Protein AF-0000000067812105 (afdb_homodimer)

Secondary structure (DSSP, 8-state):
----TT-EEEEET-SSHHHHHHHHHHHHTT-SEEEEEES-HHHHHHHHHHHHHHH-S-EEEEE--TT-HHHHHHHHHHHHHHHS---EEEE--------TTTHHHHHIIIIIIHHHHHHHHHHHH-GGGT---EEEEEE--GGGSS--TT-HHHHHHHHHHHHHHHHHT-TTHHHHH-EEEEEEEE-SBSSGGGS-GGG--SSGGGHHHHHHHHHHH---B-HHHHHHHHHHHHHHPPTT-EEEE-TTPPPEE-HHHHHHHHHHHHHHHH-/----TT-EEEEET-SSHHHHHHHHHHHHTT-SEEEEEES-HHHHHHHHHHHHHHH-S-EEEEE--TT-HHHHHHHHHHHHHHHS---EEEE--------TTTHHHHHIIIIIIHHHHHHHHHHHH-GGGT---EEEEEE--GGGSS--TT-HHHHHHHHHHHHHHHHHT-TTHHHHH-EEEEEEEE-SBSSGGGSSGGG-SSSGGGHHHHHHHHHHH---B-HHHHHHHHHHHHHHPPTT-EEEE-TTPPPEE-HHHHHHHHHHHHHHHH-

Organism: Spodoptera frugiperda (NCBI:txid7108)

Radius of gyration: 23.16 Å; Cα contacts (8 Å, |Δi|>4): 1221; chains: 2; bounding box: 52×70×52 Å

Structure (mmCIF, N/CA/C/O backbone):
data_AF-0000000067812105-model_v1
#
loop_
_entity.id
_entity.type
_entity.pdbx_description
1 polymer 'Alcohol dehydrogenase-like'
#
loop_
_atom_site.group_PDB
_atom_site.id
_atom_site.type_symbol
_atom_site.label_atom_id
_atom_site.label_alt_id
_atom_site.label_comp_id
_atom_site.label_asym_id
_atom_site.label_entity_id
_atom_site.label_seq_id
_atom_site.pdbx_PDB_ins_code
_atom_site.Cartn_x
_atom_site.Cartn_y
_atom_site.Cartn_z
_atom_site.occupancy
_atom_site.B_iso_or_equiv
_atom_site.auth_seq_id
_atom_site.auth_comp_id
_atom_site.auth_asym_id
_atom_site.auth_atom_id
_atom_site.pdbx_PDB_model_num
ATOM 1 N N . MET A 1 1 ? 5.582 -20.5 -25.578 1 71.25 1 MET A N 1
ATOM 2 C CA . MET A 1 1 ? 4.582 -20.266 -24.531 1 71.25 1 MET A CA 1
ATOM 3 C C . MET A 1 1 ? 4.902 -21.047 -23.266 1 71.25 1 MET A C 1
ATOM 5 O O . MET A 1 1 ? 5.508 -22.125 -23.344 1 71.25 1 MET A O 1
ATOM 9 N N . TRP A 1 2 ? 4.785 -20.406 -22.141 1 85.75 2 TRP A N 1
ATOM 10 C CA . TRP A 1 2 ? 5.035 -21.094 -20.875 1 85.75 2 TRP A CA 1
ATOM 11 C C . TRP A 1 2 ? 4.016 -22.203 -20.656 1 85.75 2 TRP A C 1
ATOM 13 O O . TRP A 1 2 ? 2.914 -22.156 -21.203 1 85.75 2 TRP A O 1
ATOM 23 N N . ASP A 1 3 ? 4.457 -23.234 -19.984 1 93 3 ASP A N 1
ATOM 24 C CA . ASP A 1 3 ? 3.621 -24.406 -19.781 1 93 3 ASP A CA 1
ATOM 25 C C . ASP A 1 3 ? 3.529 -24.766 -18.297 1 93 3 ASP A C 1
ATOM 27 O O . ASP A 1 3 ? 4.527 -24.703 -17.578 1 93 3 ASP A O 1
ATOM 31 N N . VAL A 1 4 ? 2.369 -25.156 -17.906 1 97.25 4 VAL A N 1
ATOM 32 C CA . VAL A 1 4 ? 2.094 -25.531 -16.531 1 97.25 4 VAL A CA 1
ATOM 33 C C . VAL A 1 4 ? 2.688 -26.906 -16.234 1 97.25 4 VAL A C 1
ATOM 35 O O . VAL A 1 4 ? 3.008 -27.219 -15.094 1 97.25 4 VAL A O 1
ATOM 38 N N . LYS A 1 5 ? 2.844 -27.625 -17.266 1 97.44 5 LYS A N 1
ATOM 39 C CA . LYS A 1 5 ? 3.234 -29.031 -17.141 1 97.44 5 LYS A CA 1
ATOM 40 C C . LYS A 1 5 ? 4.574 -29.172 -16.422 1 97.44 5 LYS A C 1
ATOM 42 O O . LYS A 1 5 ? 5.52 -28.438 -16.719 1 97.44 5 LYS A O 1
ATOM 47 N N . ASP A 1 6 ? 4.629 -30.047 -15.406 1 97.81 6 ASP A N 1
ATOM 48 C CA . ASP A 1 6 ? 5.82 -30.484 -14.672 1 97.81 6 ASP A CA 1
ATOM 49 C C . ASP A 1 6 ? 6.363 -29.359 -13.797 1 97.81 6 ASP A C 1
ATOM 51 O O . ASP A 1 6 ? 7.543 -29.359 -13.438 1 97.81 6 ASP A O 1
ATOM 55 N N . LYS A 1 7 ? 5.566 -28.344 -13.516 1 98.44 7 LYS A N 1
ATOM 56 C CA . LYS A 1 7 ? 5.992 -27.234 -12.664 1 98.44 7 LYS A CA 1
ATOM 57 C C . LYS A 1 7 ? 5.5 -27.422 -11.234 1 98.44 7 LYS A C 1
ATOM 59 O O . LYS A 1 7 ? 4.457 -28.047 -11.008 1 98.44 7 LYS A O 1
ATOM 64 N N . THR A 1 8 ? 6.277 -26.953 -10.312 1 98.81 8 THR A N 1
ATOM 65 C CA . THR A 1 8 ? 5.938 -26.984 -8.898 1 98.81 8 THR A CA 1
ATOM 66 C C . THR A 1 8 ? 5.426 -25.625 -8.43 1 98.81 8 THR A C 1
ATOM 68 O O . THR A 1 8 ? 6.086 -24.609 -8.641 1 98.81 8 THR A O 1
ATOM 71 N N . PHE A 1 9 ? 4.25 -25.625 -7.75 1 98.88 9 PHE A N 1
ATOM 72 C CA . PHE A 1 9 ? 3.551 -24.406 -7.379 1 98.88 9 PHE A CA 1
ATOM 73 C C . PHE A 1 9 ? 3.512 -24.25 -5.863 1 98.88 9 PHE A C 1
ATOM 75 O O . PHE A 1 9 ? 3.369 -25.234 -5.133 1 98.88 9 PHE A O 1
ATOM 82 N N . VAL A 1 10 ? 3.629 -23 -5.43 1 98.94 10 VAL A N 1
ATOM 83 C CA . VAL A 1 10 ? 3.217 -22.562 -4.098 1 98.94 10 VAL A CA 1
ATOM 84 C C . VAL A 1 10 ? 2.055 -21.578 -4.211 1 98.94 10 VAL A C 1
ATOM 86 O O . VAL A 1 10 ? 2.146 -20.594 -4.938 1 98.94 10 VAL A O 1
ATOM 89 N N . ILE A 1 11 ? 0.97 -21.859 -3.564 1 98.94 11 ILE A N 1
ATOM 90 C CA . ILE A 1 11 ? -0.219 -21 -3.607 1 98.94 11 ILE A CA 1
ATOM 91 C C . ILE A 1 11 ? -0.616 -20.609 -2.189 1 98.94 11 ILE A C 1
ATOM 93 O O . ILE A 1 11 ? -0.986 -21.453 -1.376 1 98.94 11 ILE A O 1
ATOM 97 N N . THR A 1 12 ? -0.514 -19.359 -1.89 1 98.88 12 THR A N 1
ATOM 98 C CA . THR A 1 12 ? -1.004 -18.875 -0.604 1 98.88 12 THR A CA 1
ATOM 99 C C . THR A 1 12 ? -2.518 -18.688 -0.639 1 98.88 12 THR A C 1
ATOM 101 O O . THR A 1 12 ? -3.088 -18.391 -1.693 1 98.88 12 THR A O 1
ATOM 104 N N . GLY A 1 13 ? -3.111 -18.797 0.548 1 98.38 13 GLY A N 1
ATOM 105 C CA . GLY A 1 13 ? -4.566 -18.812 0.547 1 98.38 13 GLY A CA 1
ATOM 106 C C . GLY A 1 13 ? -5.148 -19.984 -0.235 1 98.38 13 GLY A C 1
ATOM 107 O O . GLY A 1 13 ? -6.121 -19.812 -0.974 1 98.38 13 GLY A O 1
ATOM 108 N N . GLY A 1 14 ? -4.531 -21.062 -0.126 1 98.31 14 GLY A N 1
ATOM 109 C CA . GLY A 1 14 ? -4.832 -22.156 -1.035 1 98.31 14 GLY A CA 1
ATOM 110 C C . GLY A 1 14 ? -5.891 -23.109 -0.502 1 98.31 14 GLY A C 1
ATOM 111 O O . GLY A 1 14 ? -6.301 -24.031 -1.194 1 98.31 14 GLY A O 1
ATOM 112 N N . ALA A 1 15 ? -6.414 -22.859 0.74 1 97.19 15 ALA A N 1
ATOM 113 C CA . ALA A 1 15 ? -7.301 -23.828 1.382 1 97.19 15 ALA A CA 1
ATOM 114 C C . ALA A 1 15 ? -8.688 -23.812 0.743 1 97.19 15 ALA A C 1
ATOM 116 O O . ALA A 1 15 ? -9.414 -24.797 0.784 1 97.19 15 ALA A O 1
ATOM 117 N N . SER A 1 16 ? -9.094 -22.656 0.206 1 94 16 SER A N 1
ATOM 118 C CA . SER A 1 16 ? -10.445 -22.516 -0.315 1 94 16 SER A CA 1
ATOM 119 C C . SER A 1 16 ? -10.508 -21.469 -1.425 1 94 16 SER A C 1
ATOM 121 O O . SER A 1 16 ? -9.469 -20.953 -1.843 1 94 16 SER A O 1
ATOM 123 N N . GLY A 1 17 ? -11.688 -21.359 -1.96 1 95.19 17 GLY A N 1
ATOM 124 C CA . GLY A 1 17 ? -11.93 -20.281 -2.904 1 95.19 17 GLY A CA 1
ATOM 125 C C . GLY A 1 17 ? -11.07 -20.375 -4.148 1 95.19 17 GLY A C 1
ATOM 126 O O . GLY A 1 17 ? -10.984 -21.422 -4.777 1 95.19 17 GLY A O 1
ATOM 127 N N . LEU A 1 18 ? -10.523 -19.25 -4.531 1 97.5 18 LEU A N 1
ATOM 128 C CA . LEU A 1 18 ? -9.734 -19.172 -5.754 1 97.5 18 LEU A CA 1
ATOM 129 C C . LEU A 1 18 ? -8.445 -19.969 -5.633 1 97.5 18 LEU A C 1
ATOM 131 O O . LEU A 1 18 ? -8.031 -20.625 -6.586 1 97.5 18 LEU A O 1
ATOM 135 N N . GLY A 1 19 ? -7.848 -19.938 -4.418 1 98.31 19 GLY A N 1
ATOM 136 C CA . GLY A 1 19 ? -6.613 -20.688 -4.23 1 98.31 19 GLY A CA 1
ATOM 137 C C . GLY A 1 19 ? -6.766 -22.172 -4.488 1 98.31 19 GLY A C 1
ATOM 138 O O . GLY A 1 19 ? -5.949 -22.766 -5.188 1 98.31 19 GLY A O 1
ATOM 139 N N . ALA A 1 20 ? -7.797 -22.703 -3.938 1 98.31 20 ALA A N 1
ATOM 140 C CA . ALA A 1 20 ? -8.086 -24.125 -4.176 1 98.31 20 ALA A CA 1
ATOM 141 C C . ALA A 1 20 ? -8.391 -24.375 -5.648 1 98.31 20 ALA A C 1
ATOM 143 O O . ALA A 1 20 ? -7.973 -25.391 -6.211 1 98.31 20 ALA A O 1
ATOM 144 N N . GLY A 1 21 ? -9.125 -23.453 -6.25 1 98.44 21 GLY A N 1
ATOM 145 C CA . GLY A 1 21 ? -9.438 -23.547 -7.668 1 98.44 21 GLY A CA 1
ATOM 146 C C . GLY A 1 21 ? -8.211 -23.484 -8.555 1 98.44 21 GLY A C 1
ATOM 147 O O . GLY A 1 21 ? -8.102 -24.234 -9.531 1 98.44 21 GLY A O 1
ATOM 148 N N . TYR A 1 22 ? -7.266 -22.562 -8.234 1 98.69 22 TYR A N 1
ATOM 149 C CA . TYR A 1 22 ? -6.012 -22.469 -8.969 1 98.69 22 TYR A CA 1
ATOM 150 C C . TYR A 1 22 ? -5.227 -23.781 -8.883 1 98.69 22 TYR A C 1
ATOM 152 O O . TYR A 1 22 ? -4.691 -24.25 -9.883 1 98.69 22 TYR A O 1
ATOM 160 N N . ALA A 1 23 ? -5.172 -24.328 -7.68 1 98.81 23 ALA A N 1
ATOM 161 C CA . ALA A 1 23 ? -4.449 -25.578 -7.477 1 98.81 23 ALA A CA 1
ATOM 162 C C . ALA A 1 23 ? -5.016 -26.688 -8.359 1 98.81 23 ALA A C 1
ATOM 164 O O . ALA A 1 23 ? -4.273 -27.359 -9.07 1 98.81 23 ALA A O 1
ATOM 165 N N . LYS A 1 24 ? -6.32 -26.844 -8.328 1 98.81 24 LYS A N 1
ATOM 166 C CA . LYS A 1 24 ? -6.98 -27.875 -9.125 1 98.81 24 LYS A CA 1
ATOM 167 C C . LYS A 1 24 ? -6.703 -27.688 -10.617 1 98.81 24 LYS A C 1
ATOM 169 O O . LYS A 1 24 ? -6.363 -28.625 -11.32 1 98.81 24 LYS A O 1
ATOM 174 N N . ALA A 1 25 ? -6.883 -26.484 -11.078 1 98.69 25 ALA A N 1
ATOM 175 C CA . ALA A 1 25 ? -6.688 -26.188 -12.492 1 98.69 25 ALA A CA 1
ATOM 176 C C . ALA A 1 25 ? -5.25 -26.469 -12.914 1 98.69 25 ALA A C 1
ATOM 178 O O . ALA A 1 25 ? -5.012 -27 -14.008 1 98.69 25 ALA A O 1
ATOM 179 N N . CYS A 1 26 ? -4.27 -26.094 -12.07 1 98.62 26 CYS A N 1
ATOM 180 C CA . CYS A 1 26 ? -2.869 -26.344 -12.398 1 98.62 26 CYS A CA 1
ATOM 181 C C . CYS A 1 26 ? -2.59 -27.828 -12.484 1 98.62 26 CYS A C 1
ATOM 183 O O . CYS A 1 26 ? -1.864 -28.281 -13.375 1 98.62 26 CYS A O 1
ATOM 185 N N . LEU A 1 27 ? -3.148 -28.594 -11.586 1 98.69 27 LEU A N 1
ATOM 186 C CA . LEU A 1 27 ? -2.988 -30.031 -11.609 1 98.69 27 LEU A CA 1
ATOM 187 C C . LEU A 1 27 ? -3.621 -30.625 -12.867 1 98.69 27 LEU A C 1
ATOM 189 O O . LEU A 1 27 ? -3.045 -31.516 -13.5 1 98.69 27 LEU A O 1
ATOM 193 N N . GLU A 1 28 ? -4.781 -30.094 -13.227 1 98.44 28 GLU A N 1
ATOM 194 C CA . GLU A 1 28 ? -5.453 -30.531 -14.445 1 98.44 28 GLU A CA 1
ATOM 195 C C . GLU A 1 28 ? -4.602 -30.266 -15.68 1 98.44 28 GLU A C 1
ATOM 197 O O . GLU A 1 28 ? -4.684 -31 -16.672 1 98.44 28 GLU A O 1
ATOM 202 N N . HIS A 1 29 ? -3.768 -29.312 -15.594 1 98 29 HIS A N 1
ATOM 203 C CA . HIS A 1 29 ? -2.916 -28.938 -16.719 1 98 29 HIS A CA 1
ATOM 204 C C . HIS A 1 29 ? -1.522 -29.531 -16.578 1 98 29 HIS A C 1
ATOM 206 O O . HIS A 1 29 ? -0.596 -29.141 -17.281 1 98 29 HIS A O 1
ATOM 212 N N . GLY A 1 30 ? -1.298 -30.391 -15.57 1 98.06 30 GLY A N 1
ATOM 213 C CA . GLY A 1 30 ? -0.099 -31.203 -15.539 1 98.06 30 GLY A CA 1
ATOM 214 C C . GLY A 1 30 ? 0.936 -30.719 -14.547 1 98.06 30 GLY A C 1
ATOM 215 O O . GLY A 1 30 ? 2.109 -31.094 -14.625 1 98.06 30 GLY A O 1
ATOM 216 N N . ALA A 1 31 ? 0.581 -29.891 -13.602 1 98.62 31 ALA A N 1
ATOM 217 C CA . ALA A 1 31 ? 1.52 -29.469 -12.562 1 98.62 31 ALA A CA 1
ATOM 218 C C . ALA A 1 31 ? 2.131 -30.672 -11.852 1 98.62 31 ALA A C 1
ATOM 220 O O . ALA A 1 31 ? 1.449 -31.672 -11.609 1 98.62 31 ALA A O 1
ATOM 221 N N . LYS A 1 32 ? 3.404 -30.562 -11.523 1 98.5 32 LYS A N 1
ATOM 222 C CA . LYS A 1 32 ? 4.125 -31.641 -10.859 1 98.5 32 LYS A CA 1
ATOM 223 C C . LYS A 1 32 ? 3.742 -31.719 -9.383 1 98.5 32 LYS A C 1
ATOM 225 O O . LYS A 1 32 ? 3.457 -32.812 -8.867 1 98.5 32 LYS A O 1
ATOM 230 N N . ASN A 1 33 ? 3.865 -30.609 -8.703 1 98.75 33 ASN A N 1
ATOM 231 C CA . ASN A 1 33 ? 3.531 -30.5 -7.289 1 98.75 33 ASN A CA 1
ATOM 232 C C . ASN A 1 33 ? 2.867 -29.156 -6.973 1 98.75 33 ASN A C 1
ATOM 234 O O . ASN A 1 33 ? 3.096 -28.172 -7.668 1 98.75 33 ASN A O 1
ATOM 238 N N . VAL A 1 34 ? 2.004 -29.172 -5.961 1 98.88 34 VAL A N 1
ATOM 239 C CA . VAL A 1 34 ? 1.377 -27.938 -5.484 1 98.88 34 VAL A CA 1
ATOM 240 C C . VAL A 1 34 ? 1.425 -27.891 -3.959 1 98.88 34 VAL A C 1
ATOM 242 O O . VAL A 1 34 ? 0.983 -28.828 -3.291 1 98.88 34 VAL A O 1
ATOM 245 N N . ALA A 1 35 ? 1.986 -26.859 -3.398 1 98.94 35 ALA A N 1
ATOM 246 C CA . ALA A 1 35 ? 1.896 -26.594 -1.966 1 98.94 35 ALA A CA 1
ATOM 247 C C . ALA A 1 35 ? 0.83 -25.547 -1.671 1 98.94 35 ALA A C 1
ATOM 249 O O . ALA A 1 35 ? 0.894 -24.422 -2.184 1 98.94 35 ALA A O 1
ATOM 250 N N . LEU A 1 36 ? -0.136 -25.938 -0.866 1 98.88 36 LEU A N 1
ATOM 251 C CA . LEU A 1 36 ? -1.162 -25.016 -0.389 1 98.88 36 LEU A CA 1
ATOM 252 C C . LEU A 1 36 ? -0.777 -24.422 0.963 1 98.88 36 LEU A C 1
ATOM 254 O O . LEU A 1 36 ? -0.554 -25.172 1.926 1 98.88 36 LEU A O 1
ATOM 258 N N . LEU A 1 37 ? -0.676 -23.141 1.05 1 98.94 37 LEU A N 1
ATOM 259 C CA . LEU A 1 37 ? -0.421 -22.438 2.309 1 98.94 37 LEU A CA 1
ATOM 260 C C . LEU A 1 37 ? -1.649 -21.656 2.752 1 98.94 37 LEU A C 1
ATOM 262 O O . LEU A 1 37 ? -2.246 -20.922 1.955 1 98.94 37 LEU A O 1
ATOM 266 N N . ASP A 1 38 ? -2.008 -21.828 3.973 1 98.69 38 ASP A N 1
ATOM 267 C CA . ASP A 1 38 ? -3.18 -21.156 4.52 1 98.69 38 ASP A CA 1
ATOM 268 C C . ASP A 1 38 ? -3.203 -21.25 6.043 1 98.69 38 ASP A C 1
ATOM 270 O O . ASP A 1 38 ? -2.494 -22.062 6.637 1 98.69 38 ASP A O 1
ATOM 274 N N . ILE A 1 39 ? -4.004 -20.422 6.641 1 98.19 39 ILE A N 1
ATOM 275 C CA . ILE A 1 39 ? -4.152 -20.469 8.094 1 98.19 39 ILE A CA 1
ATOM 276 C C . ILE A 1 39 ? -5.176 -21.531 8.469 1 98.19 39 ILE A C 1
ATOM 278 O O . ILE A 1 39 ? -5.152 -22.062 9.586 1 98.19 39 ILE A O 1
ATOM 282 N N . ALA A 1 40 ? -6.094 -21.828 7.559 1 97.88 40 ALA A N 1
ATOM 283 C CA . ALA A 1 40 ? -7.184 -22.766 7.816 1 97.88 40 ALA A CA 1
ATOM 284 C C . ALA A 1 40 ? -6.699 -24.203 7.699 1 97.88 40 ALA A C 1
ATOM 286 O O . ALA A 1 40 ? -6.934 -24.859 6.68 1 97.88 40 ALA A O 1
ATOM 287 N N . GLU A 1 41 ? -6.258 -24.734 8.773 1 98.38 41 GLU A N 1
ATOM 288 C CA . GLU A 1 41 ? -5.555 -26.016 8.766 1 98.38 41 GLU A CA 1
ATOM 289 C C . GLU A 1 41 ? -6.488 -27.156 8.375 1 98.38 41 GLU A C 1
ATOM 291 O O . GLU A 1 41 ? -6.172 -27.953 7.492 1 98.38 41 GLU A O 1
ATOM 296 N N . LYS A 1 42 ? -7.637 -27.219 9.016 1 98.56 42 LYS A N 1
ATOM 297 C CA . LYS A 1 42 ? -8.562 -28.312 8.75 1 98.56 42 LYS A CA 1
ATOM 298 C C . LYS A 1 42 ? -9.031 -28.297 7.293 1 98.56 42 LYS A C 1
ATOM 300 O O . LYS A 1 42 ? -9.008 -29.328 6.613 1 98.56 42 LYS A O 1
ATOM 305 N N . LEU A 1 43 ? -9.398 -27.141 6.863 1 98.44 43 LEU A N 1
ATOM 306 C CA . LEU A 1 43 ? -9.891 -26.984 5.5 1 98.44 43 LEU A CA 1
ATOM 307 C C . LEU A 1 43 ? -8.781 -27.25 4.488 1 98.44 43 LEU A C 1
ATOM 309 O O . LEU A 1 43 ? -9.008 -27.891 3.455 1 98.44 43 LEU A O 1
ATOM 313 N N . GLY A 1 44 ? -7.605 -26.75 4.77 1 98.69 44 GLY A N 1
ATOM 314 C CA . GLY A 1 44 ? -6.469 -26.938 3.887 1 98.69 44 GLY A CA 1
ATOM 315 C C . GLY A 1 44 ? -6.082 -28.406 3.727 1 98.69 44 GLY A C 1
ATOM 316 O O . GLY A 1 44 ? -5.82 -28.859 2.613 1 98.69 44 GLY A O 1
ATOM 317 N N . ASN A 1 45 ? -6.047 -29.094 4.82 1 98.75 45 ASN A N 1
ATOM 318 C CA . ASN A 1 45 ? -5.758 -30.516 4.766 1 98.75 45 ASN A CA 1
ATOM 319 C C . ASN A 1 45 ? -6.816 -31.266 3.969 1 98.75 45 ASN A C 1
ATOM 321 O O . ASN A 1 45 ? -6.492 -32.156 3.184 1 98.75 45 ASN A O 1
ATOM 325 N N . ALA A 1 46 ? -8.078 -30.906 4.18 1 98.75 46 ALA A N 1
ATOM 326 C CA . ALA A 1 46 ? -9.164 -31.547 3.438 1 98.75 46 ALA A CA 1
ATOM 327 C C . ALA A 1 46 ? -9.031 -31.281 1.939 1 98.75 46 ALA A C 1
ATOM 329 O O . ALA A 1 46 ? -9.25 -32.188 1.126 1 98.75 46 ALA A O 1
ATOM 330 N N . THR A 1 47 ? -8.688 -30.047 1.581 1 98.75 47 THR A N 1
ATOM 331 C CA . THR A 1 47 ? -8.492 -29.688 0.181 1 98.75 47 THR A CA 1
ATOM 332 C C . THR A 1 47 ? -7.336 -30.469 -0.427 1 98.75 47 THR A C 1
ATOM 334 O O . THR A 1 47 ? -7.457 -31.031 -1.523 1 98.75 47 THR A O 1
ATOM 337 N N . ALA A 1 48 ? -6.242 -30.547 0.294 1 98.75 48 ALA A N 1
ATOM 338 C CA . ALA A 1 48 ? -5.082 -31.297 -0.19 1 98.75 48 ALA A CA 1
ATOM 339 C C . ALA A 1 48 ? -5.422 -32.75 -0.388 1 98.75 48 ALA A C 1
ATOM 341 O O . ALA A 1 48 ? -5.047 -33.375 -1.399 1 98.75 48 ALA A O 1
ATOM 342 N N . GLU A 1 49 ? -6.121 -33.281 0.55 1 98.62 49 GLU A N 1
ATOM 343 C CA . GLU A 1 49 ? -6.508 -34.688 0.469 1 98.62 49 GLU A CA 1
ATOM 344 C C . GLU A 1 49 ? -7.406 -34.969 -0.737 1 98.62 49 GLU A C 1
ATOM 346 O O . GLU A 1 49 ? -7.215 -35.938 -1.465 1 98.62 49 GLU A O 1
ATOM 351 N N . GLN A 1 50 ? -8.383 -34.125 -0.903 1 98.56 50 GLN A N 1
ATOM 352 C CA . GLN A 1 50 ? -9.297 -34.25 -2.031 1 98.56 50 GLN A CA 1
ATOM 353 C C . GLN A 1 50 ? -8.547 -34.219 -3.359 1 98.56 50 GLN A C 1
ATOM 355 O O . GLN A 1 50 ? -8.789 -35.031 -4.246 1 98.56 50 GLN A O 1
ATOM 360 N N . LEU A 1 51 ? -7.652 -33.25 -3.506 1 98.75 51 LEU A N 1
ATOM 361 C CA . LEU A 1 51 ? -6.867 -33.125 -4.727 1 98.75 51 LEU A CA 1
ATOM 362 C C . LEU A 1 51 ? -5.949 -34.344 -4.922 1 98.75 51 LEU A C 1
ATOM 364 O O . LEU A 1 51 ? -5.793 -34.812 -6.039 1 98.75 51 LEU A O 1
ATOM 368 N N . ASN A 1 52 ? -5.363 -34.812 -3.828 1 98.62 52 ASN A N 1
ATOM 369 C CA . ASN A 1 52 ? -4.473 -35.969 -3.908 1 98.62 52 ASN A CA 1
ATOM 370 C C . ASN A 1 52 ? -5.227 -37.219 -4.309 1 98.62 52 ASN A C 1
ATOM 372 O O . ASN A 1 52 ? -4.68 -38.094 -4.996 1 98.62 52 ASN A O 1
ATOM 376 N N . ASN A 1 53 ? -6.441 -37.312 -3.883 1 98.44 53 ASN A N 1
ATOM 377 C CA . ASN A 1 53 ? -7.266 -38.469 -4.285 1 98.44 53 ASN A CA 1
ATOM 378 C C . ASN A 1 53 ? -7.492 -38.469 -5.793 1 98.44 53 ASN A C 1
ATOM 380 O O . ASN A 1 53 ? -7.613 -39.562 -6.391 1 98.44 53 ASN A O 1
ATOM 384 N N . THR A 1 54 ? -7.508 -37.312 -6.359 1 98.06 54 THR A N 1
ATOM 385 C CA . THR A 1 54 ? -7.809 -37.219 -7.781 1 98.06 54 THR A CA 1
ATOM 386 C C . THR A 1 54 ? -6.527 -37.219 -8.609 1 98.06 54 THR A C 1
ATOM 388 O O . THR A 1 54 ? -6.488 -37.844 -9.68 1 98.06 54 THR A O 1
ATOM 391 N N . PHE A 1 55 ? -5.473 -36.562 -8.172 1 97.88 55 PHE A N 1
ATOM 392 C CA . PHE A 1 55 ? -4.34 -36.281 -9.047 1 97.88 55 PHE A CA 1
ATOM 393 C C . PHE A 1 55 ? -3.1 -37.031 -8.578 1 97.88 55 PHE A C 1
ATOM 395 O O . PHE A 1 55 ? -2.049 -36.969 -9.219 1 97.88 55 PHE A O 1
ATOM 402 N N . GLY A 1 56 ? -3.193 -37.656 -7.492 1 93.06 56 GLY A N 1
ATOM 403 C CA . GLY A 1 56 ? -2.041 -38.375 -6.949 1 93.06 56 GLY A CA 1
ATOM 404 C C . GLY A 1 56 ? -1.252 -37.531 -5.957 1 93.06 56 GLY A C 1
ATOM 405 O O . GLY A 1 56 ? -1.411 -36.312 -5.895 1 93.06 56 GLY A O 1
ATOM 406 N N . ASN A 1 57 ? -0.635 -38 -4.961 1 95.38 57 ASN A N 1
ATOM 407 C CA . ASN A 1 57 ? 0.101 -37.438 -3.84 1 95.38 57 ASN A CA 1
ATOM 408 C C . ASN A 1 57 ? 1.035 -36.312 -4.297 1 95.38 57 ASN A C 1
ATOM 410 O O . ASN A 1 57 ? 2.227 -36.312 -3.979 1 95.38 57 ASN A O 1
ATOM 414 N N . LYS A 1 58 ? 0.388 -35.281 -5.023 1 98.12 58 LYS A N 1
ATOM 415 C CA . LYS A 1 58 ? 1.142 -34.156 -5.574 1 98.12 58 LYS A CA 1
ATOM 416 C C . LYS A 1 58 ? 0.936 -32.906 -4.742 1 98.12 58 LYS A C 1
ATOM 418 O O . LYS A 1 58 ? 1.618 -31.891 -4.953 1 98.12 58 LYS A O 1
ATOM 423 N N . VAL A 1 59 ? 0.021 -32.969 -3.799 1 98.81 59 VAL A N 1
ATOM 424 C CA . VAL A 1 59 ? -0.377 -31.75 -3.098 1 98.81 59 VAL A CA 1
ATOM 425 C C . VAL A 1 59 ? -0.031 -31.875 -1.615 1 98.81 59 VAL A C 1
ATOM 427 O O . VAL A 1 59 ? -0.311 -32.906 -0.988 1 98.81 59 VAL A O 1
ATOM 430 N N . ILE A 1 60 ? 0.595 -30.859 -1.062 1 98.75 60 ILE A N 1
ATOM 431 C CA . ILE A 1 60 ? 0.791 -30.781 0.382 1 98.75 60 ILE A CA 1
ATOM 432 C C . ILE A 1 60 ? 0.133 -29.516 0.924 1 98.75 60 ILE A C 1
ATOM 434 O O . ILE A 1 60 ? -0.045 -28.531 0.191 1 98.75 60 ILE A O 1
ATOM 438 N N . PHE A 1 61 ? -0.274 -29.578 2.146 1 98.81 61 PHE A N 1
ATOM 439 C CA . PHE A 1 61 ? -0.747 -28.406 2.871 1 98.81 61 PHE A CA 1
ATOM 440 C C . PHE A 1 61 ? 0.242 -28.016 3.961 1 98.81 61 PHE A C 1
ATOM 442 O O . PHE A 1 61 ? 0.798 -28.875 4.645 1 98.81 61 PHE A O 1
ATOM 449 N N . VAL A 1 62 ? 0.55 -26.75 4.062 1 98.88 62 VAL A N 1
ATOM 450 C CA . VAL A 1 62 ? 1.368 -26.188 5.129 1 98.88 62 VAL A CA 1
ATOM 451 C C . VAL A 1 62 ? 0.633 -25.016 5.785 1 98.88 62 VAL A C 1
ATOM 453 O O . VAL A 1 62 ? 0.243 -24.062 5.105 1 98.88 62 VAL A O 1
ATOM 456 N N . LYS A 1 63 ? 0.382 -25.141 7.082 1 98.81 63 LYS A N 1
ATOM 457 C CA . LYS A 1 63 ? -0.23 -24.031 7.801 1 98.81 63 LYS A CA 1
ATOM 458 C C . LYS A 1 63 ? 0.679 -22.797 7.793 1 98.81 63 LYS A C 1
ATOM 460 O O . LYS A 1 63 ? 1.868 -22.906 8.102 1 98.81 63 LYS A O 1
ATOM 465 N N . CYS A 1 64 ? 0.074 -21.688 7.434 1 98.81 64 CYS A N 1
ATOM 466 C CA . CYS A 1 64 ? 0.864 -20.469 7.371 1 98.81 64 CYS A CA 1
ATOM 467 C C . CYS A 1 64 ? -0.021 -19.234 7.531 1 98.81 64 CYS A C 1
ATOM 469 O O . CYS A 1 64 ? -0.95 -19.031 6.75 1 98.81 64 CYS A O 1
ATOM 471 N N . ASP A 1 65 ? 0.218 -18.516 8.555 1 98.75 65 ASP A N 1
ATOM 472 C CA . ASP A 1 65 ? -0.304 -17.156 8.648 1 98.75 65 ASP A CA 1
ATOM 473 C C . ASP A 1 65 ? 0.608 -16.172 7.922 1 98.75 65 ASP A C 1
ATOM 475 O O . ASP A 1 65 ? 1.646 -15.773 8.453 1 98.75 65 ASP A O 1
ATOM 479 N N . VAL A 1 66 ? 0.158 -15.727 6.762 1 98.62 66 VAL A N 1
ATOM 480 C CA . VAL A 1 66 ? 1.045 -14.953 5.898 1 98.62 66 VAL A CA 1
ATOM 481 C C . VAL A 1 66 ? 1.248 -13.555 6.484 1 98.62 66 VAL A C 1
ATOM 483 O O . VAL A 1 66 ? 2.104 -12.805 6.016 1 98.62 66 VAL A O 1
ATOM 486 N N . SER A 1 67 ? 0.45 -13.18 7.551 1 98 67 SER A N 1
ATOM 487 C CA . SER A 1 67 ? 0.677 -11.906 8.227 1 98 67 SER A CA 1
ATOM 488 C C . SER A 1 67 ? 1.895 -11.969 9.141 1 98 67 SER A C 1
ATOM 490 O O . SER A 1 67 ? 2.379 -10.938 9.609 1 98 67 SER A O 1
ATOM 492 N N . LYS A 1 68 ? 2.422 -13.125 9.398 1 97.88 68 LYS A N 1
ATOM 493 C CA . LYS A 1 68 ? 3.533 -13.336 10.32 1 97.88 68 LYS A CA 1
ATOM 494 C C . LYS A 1 68 ? 4.773 -13.836 9.586 1 97.88 68 LYS A C 1
ATOM 496 O O . LYS A 1 68 ? 4.777 -14.945 9.055 1 97.88 68 LYS A O 1
ATOM 501 N N . GLU A 1 69 ? 5.812 -13.102 9.688 1 97.5 69 GLU A N 1
ATOM 502 C CA . GLU A 1 69 ? 7.031 -13.43 8.961 1 97.5 69 GLU A CA 1
ATOM 503 C C . GLU A 1 69 ? 7.598 -14.773 9.414 1 97.5 69 GLU A C 1
ATOM 505 O O . GLU A 1 69 ? 8.109 -15.547 8.594 1 97.5 69 GLU A O 1
ATOM 510 N N . GLU A 1 70 ? 7.559 -15.039 10.656 1 97.81 70 GLU A N 1
ATOM 511 C CA . GLU A 1 70 ? 8.086 -16.297 11.164 1 97.81 70 GLU A CA 1
ATOM 512 C C . GLU A 1 70 ? 7.355 -17.5 10.555 1 97.81 70 GLU A C 1
ATOM 514 O O . GLU A 1 70 ? 7.969 -18.516 10.25 1 97.81 70 GLU A O 1
ATOM 519 N N . ASP A 1 71 ? 6.035 -17.375 10.391 1 98.62 71 ASP A N 1
ATOM 520 C CA . ASP A 1 71 ? 5.258 -18.422 9.742 1 98.62 71 ASP A CA 1
ATOM 521 C C . ASP A 1 71 ? 5.652 -18.562 8.273 1 98.62 71 ASP A C 1
ATOM 523 O O . ASP A 1 71 ? 5.727 -19.688 7.758 1 98.62 71 ASP A O 1
ATOM 527 N N . ILE A 1 72 ? 5.906 -17.469 7.625 1 98.56 72 ILE A N 1
ATOM 528 C CA . ILE A 1 72 ? 6.277 -17.469 6.215 1 98.56 72 ILE A CA 1
ATOM 529 C C . ILE A 1 72 ? 7.602 -18.203 6.035 1 98.56 72 ILE A C 1
ATOM 531 O O . ILE A 1 72 ? 7.719 -19.078 5.172 1 98.56 72 ILE A O 1
ATOM 535 N N . VAL A 1 73 ? 8.523 -17.859 6.883 1 98.19 73 VAL A N 1
ATOM 536 C CA . VAL A 1 73 ? 9.844 -18.484 6.805 1 98.19 73 VAL A CA 1
ATOM 537 C C . VAL A 1 73 ? 9.719 -19.984 7.039 1 98.19 73 VAL A C 1
ATOM 539 O O . VAL A 1 73 ? 10.25 -20.797 6.266 1 98.19 73 VAL A O 1
ATOM 542 N N . SER A 1 74 ? 8.992 -20.359 8.039 1 98.62 74 SER A N 1
ATOM 543 C CA . SER A 1 74 ? 8.836 -21.766 8.375 1 98.62 74 SER A CA 1
ATOM 544 C C . SER A 1 74 ? 8.102 -22.516 7.273 1 98.62 74 SER A C 1
ATOM 546 O O . SER A 1 74 ? 8.477 -23.641 6.938 1 98.62 74 SER A O 1
ATOM 548 N N . ALA A 1 75 ? 7.059 -21.906 6.77 1 98.81 75 ALA A N 1
ATOM 549 C CA . ALA A 1 75 ? 6.293 -22.547 5.699 1 98.81 75 ALA A CA 1
ATOM 550 C C . ALA A 1 75 ? 7.148 -22.719 4.445 1 98.81 75 ALA A C 1
ATOM 552 O O . ALA A 1 75 ? 7.109 -23.766 3.803 1 98.81 75 ALA A O 1
ATOM 553 N N . TRP A 1 76 ? 7.891 -21.672 4.105 1 98.62 76 TRP A N 1
ATOM 554 C CA . TRP A 1 76 ? 8.773 -21.734 2.941 1 98.62 76 TRP A CA 1
ATOM 555 C C . TRP A 1 76 ? 9.781 -22.875 3.076 1 98.62 76 TRP A C 1
ATOM 557 O O . TRP A 1 76 ? 9.969 -23.656 2.145 1 98.62 76 TRP A O 1
ATOM 567 N N . ASP A 1 77 ? 10.367 -22.938 4.227 1 98.5 77 ASP A N 1
ATOM 568 C CA . ASP A 1 77 ? 11.359 -23.984 4.48 1 98.5 77 ASP A CA 1
ATOM 569 C C . ASP A 1 77 ? 10.742 -25.375 4.383 1 98.5 77 ASP A C 1
ATOM 571 O O . ASP A 1 77 ? 11.352 -26.297 3.842 1 98.5 77 ASP A O 1
ATOM 575 N N . SER A 1 78 ? 9.594 -25.5 4.898 1 98.56 78 SER A N 1
ATOM 576 C CA . SER A 1 78 ? 8.891 -26.781 4.844 1 98.56 78 SER A CA 1
ATOM 577 C C . SER A 1 78 ? 8.617 -27.203 3.406 1 98.56 78 SER A C 1
ATOM 579 O O . SER A 1 78 ? 8.789 -28.359 3.051 1 98.56 78 SER A O 1
ATOM 581 N N . VAL A 1 79 ? 8.156 -26.25 2.592 1 98.69 79 VAL A N 1
ATOM 582 C CA . VAL A 1 79 ? 7.855 -26.547 1.194 1 98.69 79 VAL A CA 1
ATOM 583 C C . VAL A 1 79 ? 9.133 -26.938 0.463 1 98.69 79 VAL A C 1
ATOM 585 O O . VAL A 1 79 ? 9.148 -27.906 -0.301 1 98.69 79 VAL A O 1
ATOM 588 N N . LEU A 1 80 ? 10.234 -26.25 0.716 1 98.19 80 LEU A N 1
ATOM 589 C CA . LEU A 1 80 ? 11.508 -26.531 0.055 1 98.19 80 LEU A CA 1
ATOM 590 C C . LEU A 1 80 ? 12.039 -27.906 0.461 1 98.19 80 LEU A C 1
ATOM 592 O O . LEU A 1 80 ? 12.656 -28.594 -0.348 1 98.19 80 LEU A O 1
ATOM 596 N N . ALA A 1 81 ? 11.82 -28.172 1.695 1 98 81 ALA A N 1
ATOM 597 C CA . ALA A 1 81 ? 12.281 -29.469 2.174 1 98 81 ALA A CA 1
ATOM 598 C C . ALA A 1 81 ? 11.586 -30.609 1.432 1 98 81 ALA A C 1
ATOM 600 O O . ALA A 1 81 ? 12.18 -31.656 1.197 1 98 81 ALA A O 1
ATOM 601 N N . GLN A 1 82 ? 10.398 -30.344 1.004 1 97.12 82 GLN A N 1
ATOM 602 C CA . GLN A 1 82 ? 9.602 -31.391 0.368 1 97.12 82 GLN A CA 1
ATOM 603 C C . GLN A 1 82 ? 9.789 -31.375 -1.147 1 97.12 82 GLN A C 1
ATOM 605 O O . GLN A 1 82 ? 9.969 -32.438 -1.767 1 97.12 82 GLN A O 1
ATOM 610 N N . PHE A 1 83 ? 9.703 -30.234 -1.743 1 97.56 83 PHE A N 1
ATOM 611 C CA . PHE A 1 83 ? 9.648 -30.141 -3.197 1 97.56 83 PHE A CA 1
ATOM 612 C C . PHE A 1 83 ? 11 -29.75 -3.773 1 97.56 83 PHE A C 1
ATOM 614 O O . PHE A 1 83 ? 11.242 -29.906 -4.973 1 97.56 83 PHE A O 1
ATOM 621 N N . LYS A 1 84 ? 11.883 -29.125 -2.996 1 95.12 84 LYS A N 1
ATOM 622 C CA . LYS A 1 84 ? 13.234 -28.688 -3.336 1 95.12 84 LYS A CA 1
ATOM 623 C C . LYS A 1 84 ? 13.195 -27.516 -4.312 1 95.12 84 LYS A C 1
ATOM 625 O O . LYS A 1 84 ? 13.695 -26.438 -4.004 1 95.12 84 LYS A O 1
ATOM 630 N N . GLN A 1 85 ? 12.516 -27.75 -5.496 1 97.12 85 GLN A N 1
ATOM 631 C CA . GLN A 1 85 ? 12.422 -26.703 -6.508 1 97.12 85 GLN A CA 1
ATOM 632 C C . GLN A 1 85 ? 11 -26.156 -6.598 1 97.12 85 GLN A C 1
ATOM 634 O O . GLN A 1 85 ? 10.031 -26.906 -6.672 1 97.12 85 GLN A O 1
ATOM 639 N N . ILE A 1 86 ? 10.953 -24.828 -6.562 1 98.5 86 ILE A N 1
ATOM 640 C CA . ILE A 1 86 ? 9.695 -24.125 -6.758 1 98.5 86 ILE A CA 1
ATOM 641 C C . ILE A 1 86 ? 9.766 -23.297 -8.047 1 98.5 86 ILE A C 1
ATOM 643 O O . ILE A 1 86 ? 10.695 -22.516 -8.25 1 98.5 86 ILE A O 1
ATOM 647 N N . ASP A 1 87 ? 8.742 -23.469 -8.891 1 98.69 87 ASP A N 1
ATOM 648 C CA . ASP A 1 87 ? 8.773 -22.828 -10.203 1 98.69 87 ASP A CA 1
ATOM 649 C C . ASP A 1 87 ? 7.816 -21.641 -10.258 1 98.69 87 ASP A C 1
ATOM 651 O O . ASP A 1 87 ? 8.047 -20.688 -11 1 98.69 87 ASP A O 1
ATOM 655 N N . VAL A 1 88 ? 6.695 -21.703 -9.508 1 98.88 88 VAL A N 1
ATOM 656 C CA . VAL A 1 88 ? 5.648 -20.688 -9.594 1 98.88 88 VAL A CA 1
ATOM 657 C C . VAL A 1 88 ? 5.113 -20.375 -8.203 1 98.88 88 VAL A C 1
ATOM 659 O O . VAL A 1 88 ? 4.84 -21.297 -7.414 1 98.88 88 VAL A O 1
ATOM 662 N N . ILE A 1 89 ? 5.035 -19.156 -7.91 1 98.88 89 ILE A N 1
ATOM 663 C CA . ILE A 1 89 ? 4.375 -18.688 -6.695 1 98.88 89 ILE A CA 1
ATOM 664 C C . ILE A 1 89 ? 3.131 -17.891 -7.062 1 98.88 89 ILE A C 1
ATOM 666 O O . ILE A 1 89 ? 3.203 -16.953 -7.871 1 98.88 89 ILE A O 1
ATOM 670 N N . VAL A 1 90 ? 1.996 -18.281 -6.539 1 98.94 90 VAL A N 1
ATOM 671 C CA . VAL A 1 90 ? 0.76 -17.516 -6.641 1 98.94 90 VAL A CA 1
ATOM 672 C C . VAL A 1 90 ? 0.438 -16.875 -5.293 1 98.94 90 VAL A C 1
ATOM 674 O O . VAL A 1 90 ? -0.064 -17.547 -4.383 1 98.94 90 VAL A O 1
ATOM 677 N N . ASN A 1 91 ? 0.768 -15.648 -5.191 1 98.88 91 ASN A N 1
ATOM 678 C CA . ASN A 1 91 ? 0.397 -14.883 -4.004 1 98.88 91 ASN A CA 1
ATOM 679 C C . ASN A 1 91 ? -1.08 -14.5 -4.023 1 98.88 91 ASN A C 1
ATOM 681 O O . ASN A 1 91 ? -1.433 -13.398 -4.434 1 98.88 91 ASN A O 1
ATOM 685 N N . ASN A 1 92 ? -1.861 -15.344 -3.457 1 98.5 92 ASN A N 1
ATOM 686 C CA . ASN A 1 92 ? -3.311 -15.25 -3.584 1 98.5 92 ASN A CA 1
ATOM 687 C C . ASN A 1 92 ? -3.969 -14.891 -2.256 1 98.5 92 ASN A C 1
ATOM 689 O O . ASN A 1 92 ? -5.086 -14.367 -2.23 1 98.5 92 ASN A O 1
ATOM 693 N N . ALA A 1 93 ? -3.275 -15.188 -1.121 1 98 93 ALA A N 1
ATOM 694 C CA . ALA A 1 93 ? -3.861 -14.891 0.185 1 98 93 ALA A CA 1
ATOM 695 C C . ALA A 1 93 ? -4.289 -13.43 0.278 1 98 93 ALA A C 1
ATOM 697 O O . ALA A 1 93 ? -3.537 -12.531 -0.111 1 98 93 ALA A O 1
ATOM 698 N N . GLY A 1 94 ? -5.48 -13.195 0.706 1 95.94 94 GLY A N 1
ATOM 699 C CA . GLY A 1 94 ? -6.012 -11.844 0.866 1 95.94 94 GLY A CA 1
ATOM 700 C C . GLY A 1 94 ? -7.266 -11.797 1.717 1 95.94 94 GLY A C 1
ATOM 701 O O . GLY A 1 94 ? -8.023 -12.773 1.774 1 95.94 94 GLY A O 1
ATOM 702 N N . ILE A 1 95 ? -7.406 -10.727 2.389 1 94.88 95 ILE A N 1
ATOM 703 C CA . ILE A 1 95 ? -8.586 -10.453 3.199 1 94.88 95 ILE A CA 1
ATOM 704 C C . ILE A 1 95 ? -9.125 -9.062 2.873 1 94.88 95 ILE A C 1
ATOM 706 O O . ILE A 1 95 ? -8.359 -8.102 2.773 1 94.88 95 ILE A O 1
ATOM 710 N N . MET A 1 96 ? -10.438 -8.984 2.654 1 96.56 96 MET A N 1
ATOM 711 C CA . MET A 1 96 ? -11.078 -7.711 2.354 1 96.56 96 MET A CA 1
ATOM 712 C C . MET A 1 96 ? -11.82 -7.176 3.572 1 96.56 96 MET A C 1
ATOM 714 O O . MET A 1 96 ? -13.039 -7.355 3.693 1 96.56 96 MET A O 1
ATOM 718 N N . VAL A 1 97 ? -11.156 -6.562 4.52 1 97 97 VAL A N 1
ATOM 719 C CA . VAL A 1 97 ? -11.758 -6.023 5.73 1 97 97 VAL A CA 1
ATOM 720 C C . VAL A 1 97 ? -11 -4.777 6.18 1 97 97 VAL A C 1
ATOM 722 O O . VAL A 1 97 ? -9.773 -4.805 6.32 1 97 97 VAL A O 1
ATOM 725 N N . ASP A 1 98 ? -11.781 -3.684 6.305 1 98.25 98 ASP A N 1
ATOM 726 C CA . ASP A 1 98 ? -11.203 -2.428 6.77 1 98.25 98 ASP A CA 1
ATOM 727 C C . ASP A 1 98 ? -11.641 -2.113 8.195 1 98.25 98 ASP A C 1
ATOM 729 O O . ASP A 1 98 ? -11.273 -1.073 8.75 1 98.25 98 ASP A O 1
ATOM 733 N N . ALA A 1 99 ? -12.352 -3.008 8.805 1 96.94 99 ALA A N 1
ATOM 734 C CA . ALA A 1 99 ? -12.859 -2.754 10.148 1 96.94 99 ALA A CA 1
ATOM 735 C C . ALA A 1 99 ? -11.727 -2.395 11.109 1 96.94 99 ALA A C 1
ATOM 737 O O . ALA A 1 99 ? -10.641 -2.971 11.031 1 96.94 99 ALA A O 1
ATOM 738 N N . PRO A 1 100 ? -11.961 -1.486 12.055 1 94.38 100 PRO A N 1
ATOM 739 C CA . PRO A 1 100 ? -10.93 -0.916 12.922 1 94.38 100 PRO A CA 1
ATOM 740 C C . PRO A 1 100 ? -10.125 -1.982 13.664 1 94.38 100 PRO A C 1
ATOM 742 O O . PRO A 1 100 ? -8.906 -1.855 13.805 1 94.38 100 PRO A O 1
ATOM 745 N N . SER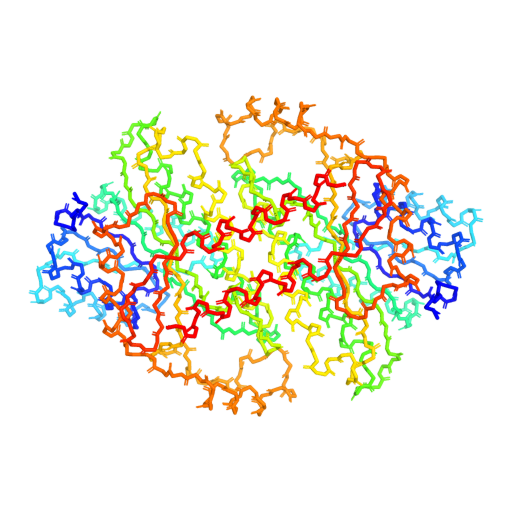 A 1 101 ? -10.672 -3.006 14.023 1 93.31 101 SER A N 1
ATOM 746 C CA . SER A 1 101 ? -9.984 -3.996 14.844 1 93.31 101 SER A CA 1
ATOM 747 C C . SER A 1 101 ? -9.188 -4.965 13.977 1 93.31 101 SER A C 1
ATOM 749 O O . SER A 1 101 ? -8.359 -5.727 14.484 1 93.31 101 SER A O 1
ATOM 751 N N . VAL A 1 102 ? -9.344 -4.855 12.594 1 96.38 102 VAL A N 1
ATOM 752 C CA . VAL A 1 102 ? -8.82 -5.961 11.805 1 96.38 102 VAL A CA 1
ATOM 753 C C . VAL A 1 102 ? -7.973 -5.418 10.648 1 96.38 102 VAL A C 1
ATOM 755 O O . VAL A 1 102 ? -7.188 -6.156 10.047 1 96.38 102 VAL A O 1
ATOM 758 N N . TRP A 1 103 ? -8.078 -4.141 10.359 1 97.94 103 TRP A N 1
ATOM 759 C CA . TRP A 1 103 ? -7.504 -3.613 9.125 1 97.94 103 TRP A CA 1
ATOM 760 C C . TRP A 1 103 ? -5.988 -3.771 9.117 1 97.94 103 TRP A C 1
ATOM 762 O O . TRP A 1 103 ? -5.383 -3.957 8.055 1 97.94 103 TRP A O 1
ATOM 772 N N . ARG A 1 104 ? -5.34 -3.707 10.266 1 97.62 104 ARG A N 1
ATOM 773 C CA . ARG A 1 104 ? -3.889 -3.859 10.312 1 97.62 104 ARG A CA 1
ATOM 774 C C . ARG A 1 104 ? -3.471 -5.273 9.922 1 97.62 104 ARG A C 1
ATOM 776 O O . ARG A 1 104 ? -2.533 -5.453 9.141 1 97.62 104 ARG A O 1
ATOM 783 N N . THR A 1 105 ? -4.168 -6.219 10.523 1 97.38 105 THR A N 1
ATOM 784 C CA . THR A 1 105 ? -3.912 -7.602 10.133 1 97.38 105 THR A CA 1
ATOM 785 C C . THR A 1 105 ? -4.18 -7.805 8.648 1 97.38 105 THR A C 1
ATOM 787 O O . THR A 1 105 ? -3.422 -8.492 7.961 1 97.38 105 THR A O 1
ATOM 790 N N . ALA A 1 106 ? -5.25 -7.215 8.172 1 98 106 ALA A N 1
ATOM 791 C CA . ALA A 1 106 ? -5.57 -7.309 6.746 1 98 106 ALA A CA 1
ATOM 792 C C . ALA A 1 106 ? -4.453 -6.723 5.895 1 98 106 ALA A C 1
ATOM 794 O O . ALA A 1 106 ? -4.109 -7.273 4.844 1 98 106 ALA A O 1
ATOM 795 N N . SER A 1 107 ? -3.887 -5.637 6.344 1 98.25 107 SER A N 1
ATOM 796 C CA . SER A 1 107 ? -2.77 -5.027 5.633 1 98.25 107 SER A CA 1
ATOM 797 C C . SER A 1 107 ? -1.554 -5.949 5.617 1 98.25 107 SER A C 1
ATOM 799 O O . SER A 1 107 ? -0.871 -6.066 4.598 1 98.25 107 SER A O 1
ATOM 801 N N . ASP A 1 108 ? -1.296 -6.566 6.727 1 98.38 108 ASP A N 1
ATOM 802 C CA . ASP A 1 108 ? -0.188 -7.512 6.809 1 98.38 108 ASP A CA 1
ATOM 803 C C . ASP A 1 108 ? -0.381 -8.672 5.836 1 98.38 108 ASP A C 1
ATOM 805 O O . ASP A 1 108 ? 0.569 -9.102 5.18 1 98.38 108 ASP A O 1
ATOM 809 N N . VAL A 1 109 ? -1.553 -9.117 5.727 1 98.5 109 VAL A N 1
ATOM 810 C CA . VAL A 1 109 ? -1.875 -10.25 4.859 1 98.5 109 VAL A CA 1
ATOM 811 C C . VAL A 1 109 ? -1.79 -9.82 3.396 1 98.5 109 VAL A C 1
ATOM 813 O O . VAL A 1 109 ? -1.071 -10.438 2.605 1 98.5 109 VAL A O 1
ATOM 816 N N . ASN A 1 110 ? -2.465 -8.734 3.045 1 98.62 110 ASN A N 1
ATOM 817 C CA . ASN A 1 110 ? -2.678 -8.328 1.66 1 98.62 110 ASN A CA 1
ATOM 818 C C . ASN A 1 110 ? -1.408 -7.746 1.044 1 98.62 110 ASN A C 1
ATOM 820 O O . ASN A 1 110 ? -1.215 -7.816 -0.171 1 98.62 110 ASN A O 1
ATOM 824 N N . TRP A 1 111 ? -0.612 -7.188 1.91 1 98.44 111 TRP A N 1
ATOM 825 C CA . TRP A 1 111 ? 0.519 -6.422 1.397 1 98.44 111 TRP A CA 1
ATOM 826 C C . TRP A 1 111 ? 1.841 -7.035 1.847 1 98.44 111 TRP A C 1
ATOM 828 O O . TRP A 1 111 ? 2.566 -7.621 1.039 1 98.44 111 TRP A O 1
ATOM 838 N N . GLN A 1 112 ? 2.08 -7.117 3.1 1 98.44 112 GLN A N 1
ATOM 839 C CA . GLN A 1 112 ? 3.404 -7.504 3.576 1 98.44 112 GLN A CA 1
ATOM 840 C C . GLN A 1 112 ? 3.646 -9 3.369 1 98.44 112 GLN A C 1
ATOM 842 O O . GLN A 1 112 ? 4.773 -9.414 3.094 1 98.44 112 GLN A O 1
ATOM 847 N N . GLY A 1 113 ? 2.611 -9.812 3.592 1 98.75 113 GLY A N 1
ATOM 848 C CA . GLY A 1 113 ? 2.742 -11.227 3.293 1 98.75 113 GLY A CA 1
ATOM 849 C C . GLY A 1 113 ? 3.094 -11.5 1.843 1 98.75 113 GLY A C 1
ATOM 850 O O . GLY A 1 113 ? 3.973 -12.312 1.555 1 98.75 113 GLY A O 1
ATOM 851 N N . LEU A 1 114 ? 2.441 -10.812 0.958 1 98.81 114 LEU A N 1
ATOM 852 C CA . LEU A 1 114 ? 2.691 -10.938 -0.474 1 98.81 114 LEU A CA 1
ATOM 853 C C . LEU A 1 114 ? 4.117 -10.523 -0.816 1 98.81 114 LEU A C 1
ATOM 855 O O . LEU A 1 114 ? 4.812 -11.227 -1.554 1 98.81 114 LEU A O 1
ATOM 859 N N . VAL A 1 115 ? 4.594 -9.414 -0.277 1 98.88 115 VAL A N 1
ATOM 860 C CA . VAL A 1 115 ? 5.953 -8.938 -0.522 1 98.88 115 VAL A CA 1
ATOM 861 C C . VAL A 1 115 ? 6.957 -9.984 -0.046 1 98.88 115 VAL A C 1
ATOM 863 O O . VAL A 1 115 ? 7.918 -10.305 -0.752 1 98.88 115 VAL A O 1
ATOM 866 N N . SER A 1 116 ? 6.719 -10.531 1.121 1 98.69 116 SER A N 1
ATOM 867 C CA . SER A 1 116 ? 7.633 -11.508 1.712 1 98.69 116 SER A CA 1
ATOM 868 C C . SER A 1 116 ? 7.773 -12.742 0.83 1 98.69 116 SER A C 1
ATOM 870 O O . SER A 1 116 ? 8.883 -13.172 0.521 1 98.69 116 SER A O 1
ATOM 872 N N . PHE A 1 117 ? 6.668 -13.258 0.395 1 98.69 117 PHE A N 1
ATOM 873 C CA . PHE A 1 117 ? 6.719 -14.445 -0.446 1 98.69 117 PHE A CA 1
ATOM 874 C C . PHE A 1 117 ? 7.32 -14.125 -1.808 1 98.69 117 PHE A C 1
ATOM 876 O O . PHE A 1 117 ? 8.008 -14.953 -2.404 1 98.69 117 PHE A O 1
ATOM 883 N N . THR A 1 118 ? 7.023 -12.938 -2.293 1 98.81 118 THR A N 1
ATOM 884 C CA . THR A 1 118 ? 7.641 -12.508 -3.545 1 98.81 118 THR A CA 1
ATOM 885 C C . THR A 1 118 ? 9.156 -12.5 -3.424 1 98.81 118 THR A C 1
ATOM 887 O O . THR A 1 118 ? 9.859 -13.07 -4.266 1 98.81 118 THR A O 1
ATOM 890 N N . LEU A 1 119 ? 9.672 -11.938 -2.355 1 98.38 119 LEU A N 1
ATOM 891 C CA . LEU A 1 119 ? 11.117 -11.828 -2.172 1 98.38 119 LEU A CA 1
ATOM 892 C C . LEU A 1 119 ? 11.742 -13.195 -1.961 1 98.38 119 LEU A C 1
ATOM 894 O O . LEU A 1 119 ? 12.852 -13.461 -2.434 1 98.38 119 LEU A O 1
ATOM 898 N N . LYS A 1 120 ? 11.055 -14.062 -1.26 1 98.06 120 LYS A N 1
ATOM 899 C CA . LYS A 1 120 ? 11.531 -15.43 -1.104 1 98.06 120 LYS A CA 1
ATOM 900 C C . LYS A 1 120 ? 11.602 -16.141 -2.449 1 98.06 120 LYS A C 1
ATOM 902 O O . LYS A 1 120 ? 12.555 -16.875 -2.723 1 98.06 120 LYS A O 1
ATOM 907 N N . GLY A 1 121 ? 10.562 -15.938 -3.234 1 98.5 121 GLY A N 1
ATOM 908 C CA . GLY A 1 121 ? 10.555 -16.5 -4.574 1 98.5 121 GLY A CA 1
ATOM 909 C C . GLY A 1 121 ? 11.688 -16 -5.441 1 98.5 121 GLY A C 1
ATOM 910 O O . GLY A 1 121 ? 12.352 -16.781 -6.125 1 98.5 121 GLY A O 1
ATOM 911 N N . VAL A 1 122 ? 11.906 -14.703 -5.383 1 98.62 122 VAL A N 1
ATOM 912 C CA . VAL A 1 122 ? 12.977 -14.109 -6.176 1 98.62 122 VAL A CA 1
ATOM 913 C C . VAL A 1 122 ? 14.32 -14.727 -5.777 1 98.62 122 VAL A C 1
ATOM 915 O O . VAL A 1 122 ? 15.086 -15.164 -6.637 1 98.62 122 VAL A O 1
ATOM 918 N N . SER A 1 123 ? 14.57 -14.797 -4.477 1 98.12 123 SER A N 1
ATOM 919 C CA . SER A 1 123 ? 15.828 -15.328 -3.979 1 98.12 123 SER A CA 1
ATOM 920 C C . SER A 1 123 ? 16.031 -16.781 -4.414 1 98.12 123 SER A C 1
ATOM 922 O O . SER A 1 123 ? 17.141 -17.172 -4.758 1 98.12 123 SER A O 1
ATOM 924 N N . HIS A 1 124 ? 15 -17.484 -4.504 1 98.44 124 HIS A N 1
ATOM 925 C CA . HIS A 1 124 ? 15.055 -18.922 -4.805 1 98.44 124 HIS A CA 1
ATOM 926 C C . HIS A 1 124 ? 15.195 -19.156 -6.305 1 98.44 124 HIS A C 1
ATOM 928 O O . HIS A 1 124 ? 15.938 -20.047 -6.723 1 98.44 124 HIS A O 1
ATOM 934 N N . MET A 1 125 ? 14.586 -18.344 -7.094 1 98.69 125 MET A N 1
ATOM 935 C CA . MET A 1 125 ? 14.375 -18.656 -8.5 1 98.69 125 MET A CA 1
ATOM 936 C C . MET A 1 125 ? 15.414 -17.984 -9.383 1 98.69 125 MET A C 1
ATOM 938 O O . MET A 1 125 ? 15.648 -18.406 -10.516 1 98.69 125 MET A O 1
ATOM 942 N N . ARG A 1 126 ? 16.016 -16.906 -8.922 1 98.56 126 ARG A N 1
ATOM 943 C CA . ARG A 1 126 ? 16.75 -16.016 -9.812 1 98.56 126 ARG A CA 1
ATOM 944 C C . ARG A 1 126 ? 17.984 -16.719 -10.391 1 98.56 126 ARG A C 1
ATOM 946 O O . ARG A 1 126 ? 18.75 -17.344 -9.656 1 98.56 126 ARG A O 1
ATOM 953 N N . LYS A 1 127 ? 18.141 -16.547 -11.656 1 98.56 127 LYS A N 1
ATOM 954 C CA . LYS A 1 127 ? 19.188 -17.266 -12.398 1 98.56 127 LYS A CA 1
ATOM 955 C C . LYS A 1 127 ? 20.562 -16.688 -12.094 1 98.56 127 LYS A C 1
ATOM 957 O O . LYS A 1 127 ? 21.562 -17.422 -12.094 1 98.56 127 LYS A O 1
ATOM 962 N N . ASP A 1 128 ? 20.609 -15.414 -11.836 1 97.81 128 ASP A N 1
ATOM 963 C CA . ASP A 1 128 ? 21.891 -14.758 -11.602 1 97.81 128 ASP A CA 1
ATOM 964 C C . ASP A 1 128 ? 22.469 -15.156 -10.242 1 97.81 128 ASP A C 1
ATOM 966 O O . ASP A 1 128 ? 23.562 -14.734 -9.883 1 97.81 128 ASP A O 1
ATOM 970 N N . GLU A 1 129 ? 21.734 -16.031 -9.469 1 97.5 129 GLU A N 1
ATOM 971 C CA . GLU A 1 129 ? 22.234 -16.594 -8.211 1 97.5 129 GLU A CA 1
ATOM 972 C C . GLU A 1 129 ? 22.031 -18.094 -8.156 1 97.5 129 GLU A C 1
ATOM 974 O O . GLU A 1 129 ? 21.828 -18.656 -7.082 1 97.5 129 GLU A O 1
ATOM 979 N N . GLY A 1 130 ? 21.906 -18.641 -9.305 1 97.62 130 GLY A N 1
ATOM 980 C CA . GLY A 1 130 ? 21.953 -20.094 -9.406 1 97.62 130 GLY A CA 1
ATOM 981 C C . GLY A 1 130 ? 20.578 -20.734 -9.469 1 97.62 130 GLY A C 1
ATOM 982 O O . GLY A 1 130 ? 20.469 -21.953 -9.562 1 97.62 130 GLY A O 1
ATOM 983 N N . GLY A 1 131 ? 19.547 -19.953 -9.469 1 98.12 131 GLY A N 1
ATOM 984 C CA . GLY A 1 131 ? 18.203 -20.484 -9.594 1 98.12 131 GLY A CA 1
ATOM 985 C C . GLY A 1 131 ? 17.844 -20.875 -11.016 1 98.12 131 GLY A C 1
ATOM 986 O O . GLY A 1 131 ? 18.641 -20.688 -11.938 1 98.12 131 GLY A O 1
ATOM 987 N N . ALA A 1 132 ? 16.641 -21.359 -11.172 1 97.75 132 ALA A N 1
ATOM 988 C CA . ALA A 1 132 ? 16.219 -21.906 -12.461 1 97.75 132 ALA A CA 1
ATOM 989 C C . ALA A 1 132 ? 15.25 -20.953 -13.156 1 97.75 132 ALA A C 1
ATOM 991 O O . ALA A 1 132 ? 14.703 -21.266 -14.219 1 97.75 132 ALA A O 1
ATOM 992 N N . GLY A 1 133 ? 15.078 -19.797 -12.672 1 98.12 133 GLY A N 1
ATOM 993 C CA . GLY A 1 133 ? 13.992 -18.938 -13.148 1 98.12 133 GLY A CA 1
ATOM 994 C C . GLY A 1 133 ? 12.633 -19.375 -12.633 1 98.12 133 GLY A C 1
ATOM 995 O O . GLY A 1 133 ? 12.523 -20.328 -11.867 1 98.12 133 GLY A O 1
ATOM 996 N N . GLY A 1 134 ? 11.617 -18.594 -12.977 1 98.44 134 GLY A N 1
ATOM 997 C CA . GLY A 1 134 ? 10.281 -18.938 -12.516 1 98.44 134 GLY A CA 1
ATOM 998 C C . GLY A 1 134 ? 9.25 -17.859 -12.805 1 98.44 134 GLY A C 1
ATOM 999 O O . GLY A 1 134 ? 9.445 -17.031 -13.695 1 98.44 134 GLY A O 1
ATOM 1000 N N . THR A 1 135 ? 8.07 -18.062 -12.195 1 98.81 135 THR A N 1
ATOM 1001 C CA . THR A 1 135 ? 6.961 -17.125 -12.336 1 98.81 135 THR A CA 1
ATOM 1002 C C . THR A 1 135 ? 6.371 -16.766 -10.977 1 98.81 135 THR A C 1
ATOM 1004 O O . THR A 1 135 ? 6.18 -17.641 -10.125 1 98.81 135 THR A O 1
ATOM 1007 N N . ILE A 1 136 ? 6.223 -15.531 -10.766 1 98.88 136 ILE A N 1
ATOM 1008 C CA . ILE A 1 136 ? 5.52 -15.039 -9.586 1 98.88 136 ILE A CA 1
ATOM 1009 C C . ILE A 1 136 ? 4.266 -14.289 -10.008 1 98.88 136 ILE A C 1
ATOM 1011 O O . ILE A 1 136 ? 4.34 -13.32 -10.773 1 98.88 136 ILE A O 1
ATOM 1015 N N . LEU A 1 137 ? 3.111 -14.766 -9.57 1 98.81 137 LEU A N 1
ATOM 1016 C CA . LEU A 1 137 ? 1.821 -14.125 -9.805 1 98.81 137 LEU A CA 1
ATOM 1017 C C . LEU A 1 137 ? 1.322 -13.43 -8.547 1 98.81 137 LEU A C 1
ATOM 1019 O O . LEU A 1 137 ? 1.052 -14.086 -7.535 1 98.81 137 LEU A O 1
ATOM 1023 N N . ASN A 1 138 ? 1.229 -12.133 -8.594 1 98.88 138 ASN A N 1
ATOM 1024 C CA . ASN A 1 138 ? 0.682 -11.336 -7.5 1 98.88 138 ASN A CA 1
ATOM 1025 C C . ASN A 1 138 ? -0.78 -10.977 -7.75 1 98.88 138 ASN A C 1
ATOM 1027 O O . ASN A 1 138 ? -1.104 -10.336 -8.75 1 98.88 138 ASN A O 1
ATOM 1031 N N . ILE A 1 139 ? -1.618 -11.383 -6.836 1 98.62 139 ILE A N 1
ATOM 1032 C CA . ILE A 1 139 ? -3.045 -11.125 -6.996 1 98.62 139 ILE A CA 1
ATOM 1033 C C . ILE A 1 139 ? -3.4 -9.773 -6.375 1 98.62 139 ILE A C 1
ATOM 1035 O O . ILE A 1 139 ? -3.299 -9.602 -5.16 1 98.62 139 ILE A O 1
ATOM 1039 N N . ALA A 1 140 ? -3.775 -8.898 -7.215 1 98 140 ALA A N 1
ATOM 1040 C CA . ALA A 1 140 ? -4.312 -7.605 -6.793 1 98 140 ALA A CA 1
ATOM 1041 C C . ALA A 1 140 ? -5.84 -7.602 -6.848 1 98 140 ALA A C 1
ATOM 1043 O O . ALA A 1 140 ? -6.484 -8.508 -6.312 1 98 140 ALA A O 1
ATOM 1044 N N . SER A 1 141 ? -6.453 -6.504 -7.254 1 96.5 141 SER A N 1
ATOM 1045 C CA . SER A 1 141 ? -7.898 -6.328 -7.328 1 96.5 141 SER A CA 1
ATOM 1046 C C . SER A 1 141 ? -8.273 -5.207 -8.289 1 96.5 141 SER A C 1
ATOM 1048 O O . SER A 1 141 ? -7.445 -4.344 -8.602 1 96.5 141 SER A O 1
ATOM 1050 N N . THR A 1 142 ? -9.492 -5.32 -8.805 1 95.75 142 THR A N 1
ATOM 1051 C CA . THR A 1 142 ? -10.023 -4.152 -9.5 1 95.75 142 THR A CA 1
ATOM 1052 C C . THR A 1 142 ? -10.07 -2.941 -8.57 1 95.75 142 THR A C 1
ATOM 1054 O O . THR A 1 142 ? -10.023 -1.8 -9.031 1 95.75 142 THR A O 1
ATOM 1057 N N . LEU A 1 143 ? -10.086 -3.166 -7.305 1 95.38 143 LEU A N 1
ATOM 1058 C CA . LEU A 1 143 ? -10.133 -2.086 -6.324 1 95.38 143 LEU A CA 1
ATOM 1059 C C . LEU A 1 143 ? -8.766 -1.431 -6.176 1 95.38 143 LEU A C 1
ATOM 1061 O O . LEU A 1 143 ? -8.625 -0.429 -5.473 1 95.38 143 LEU A O 1
ATOM 1065 N N . ALA A 1 144 ? -7.754 -1.969 -6.859 1 97.31 144 ALA A N 1
ATOM 1066 C CA . ALA A 1 144 ? -6.48 -1.269 -6.996 1 97.31 144 ALA A CA 1
ATOM 1067 C C . ALA A 1 144 ? -6.594 -0.113 -7.988 1 97.31 144 ALA A C 1
ATOM 1069 O O . ALA A 1 144 ? -5.938 0.919 -7.824 1 97.31 144 ALA A O 1
ATOM 1070 N N . ILE A 1 145 ? -7.453 -0.316 -8.969 1 95.94 145 ILE A N 1
ATOM 1071 C CA . ILE A 1 145 ? -7.461 0.662 -10.047 1 95.94 145 ILE A CA 1
ATOM 1072 C C . ILE A 1 145 ? -8.836 1.331 -10.125 1 95.94 145 ILE A C 1
ATOM 1074 O O . ILE A 1 145 ? -9.172 1.945 -11.141 1 95.94 145 ILE A O 1
ATOM 1078 N N . THR A 1 146 ? -9.648 1.126 -9.188 1 94.81 146 THR A N 1
ATOM 1079 C CA . THR A 1 146 ? -10.891 1.863 -8.984 1 94.81 146 THR A CA 1
ATOM 1080 C C . THR A 1 146 ? -10.984 2.381 -7.551 1 94.81 146 THR A C 1
ATOM 1082 O O . THR A 1 146 ? -10.383 1.807 -6.641 1 94.81 146 THR A O 1
ATOM 1085 N N . LYS A 1 147 ? -11.727 3.482 -7.352 1 95.88 147 LYS A N 1
ATOM 1086 C CA . LYS A 1 147 ? -11.852 4.062 -6.02 1 95.88 147 LYS A CA 1
ATOM 1087 C C . LYS A 1 147 ? -13.148 3.619 -5.344 1 95.88 147 LYS A C 1
ATOM 1089 O O . LYS A 1 147 ? -14.188 3.521 -5.996 1 95.88 147 LYS A O 1
ATOM 1094 N N . MET A 1 148 ? -13.062 3.316 -4.109 1 95.31 148 MET A N 1
ATOM 1095 C CA . MET A 1 148 ? -14.211 2.918 -3.297 1 95.31 148 MET A CA 1
ATOM 1096 C C . MET A 1 148 ? -14.094 3.473 -1.881 1 95.31 148 MET A C 1
ATOM 1098 O O . MET A 1 148 ? -13.125 3.182 -1.174 1 95.31 148 MET A O 1
ATOM 1102 N N . PRO A 1 149 ? -15.109 4.227 -1.452 1 97.06 149 PRO A N 1
ATOM 1103 C CA . PRO A 1 149 ? -14.984 4.926 -0.172 1 97.06 149 PRO A CA 1
ATOM 1104 C C . PRO A 1 149 ? -15.211 4.012 1.028 1 97.06 149 PRO A C 1
ATOM 1106 O O . PRO A 1 149 ? -14.891 4.379 2.162 1 97.06 149 PRO A O 1
ATOM 1109 N N . PHE A 1 150 ? -15.734 2.781 0.818 1 97.62 150 PHE A N 1
ATOM 1110 C CA . PHE A 1 150 ? -16.141 1.898 1.907 1 97.62 150 PHE A CA 1
ATOM 1111 C C . PHE A 1 150 ? -14.938 1.115 2.436 1 97.62 150 PHE A C 1
ATOM 1113 O O . PHE A 1 150 ? -14.922 0.714 3.602 1 97.62 150 PHE A O 1
ATOM 1120 N N . LEU A 1 151 ? -14 0.874 1.517 1 98.12 151 LEU A N 1
ATOM 1121 C CA . LEU A 1 151 ? -12.844 0.043 1.835 1 98.12 151 LEU A CA 1
ATOM 1122 C C . LEU A 1 151 ? -11.547 0.715 1.387 1 98.12 151 LEU A C 1
ATOM 1124 O O . LEU A 1 151 ? -10.75 0.114 0.667 1 98.12 151 LEU A O 1
ATOM 1128 N N . PRO A 1 152 ? -11.305 1.946 1.866 1 98.81 152 PRO A N 1
ATOM 1129 C CA . PRO A 1 152 ? -10.133 2.68 1.376 1 98.81 152 PRO A CA 1
ATOM 1130 C C . PRO A 1 152 ? -8.82 1.989 1.722 1 98.81 152 PRO A C 1
ATOM 1132 O O . PRO A 1 152 ? -7.844 2.098 0.973 1 98.81 152 PRO A O 1
ATOM 1135 N N . ILE A 1 153 ? -8.719 1.294 2.879 1 98.81 153 ILE A N 1
ATOM 1136 C CA . ILE A 1 153 ? -7.488 0.641 3.303 1 98.81 153 ILE A CA 1
ATOM 1137 C C . ILE A 1 153 ? -7.211 -0.569 2.414 1 98.81 153 ILE A C 1
ATOM 1139 O O . ILE A 1 153 ? -6.082 -0.763 1.952 1 98.81 153 ILE A O 1
ATOM 1143 N N . TYR A 1 154 ? -8.242 -1.36 2.129 1 98.5 154 TYR A N 1
ATOM 1144 C CA . TYR A 1 154 ? -8.117 -2.471 1.19 1 98.5 154 TYR A CA 1
ATOM 1145 C C . TYR A 1 154 ? -7.688 -1.977 -0.186 1 98.5 154 TYR A C 1
ATOM 1147 O O . TYR A 1 154 ? -6.773 -2.535 -0.795 1 98.5 154 TYR A O 1
ATOM 1155 N N . CYS A 1 155 ? -8.336 -0.901 -0.698 1 98.62 155 CYS A N 1
ATOM 1156 C CA . CYS A 1 155 ? -7.988 -0.309 -1.985 1 98.62 155 CYS A CA 1
ATOM 1157 C C . CYS A 1 155 ? -6.516 0.075 -2.027 1 98.62 155 CYS A C 1
ATOM 1159 O O . CYS A 1 155 ? -5.812 -0.247 -2.988 1 98.62 155 CYS A O 1
ATOM 1161 N N . GLY A 1 156 ? -6.066 0.732 -0.991 1 98.69 156 GLY A N 1
ATOM 1162 C CA . GLY A 1 156 ? -4.664 1.107 -0.905 1 98.69 156 GLY A CA 1
ATOM 1163 C C . GLY A 1 156 ? -3.727 -0.083 -0.945 1 98.69 156 GLY A C 1
ATOM 1164 O O . GLY A 1 156 ? -2.73 -0.071 -1.673 1 98.69 156 GLY A O 1
ATOM 1165 N N . SER A 1 157 ? -4.004 -1.124 -0.188 1 98.62 157 SER A N 1
ATOM 1166 C CA . SER A 1 157 ? -3.146 -2.305 -0.125 1 98.62 157 SER A CA 1
ATOM 1167 C C . SER A 1 157 ? -3.045 -2.986 -1.485 1 98.62 157 SER A C 1
ATOM 1169 O O . SER A 1 157 ? -1.964 -3.422 -1.888 1 98.62 157 SER A O 1
ATOM 1171 N N . LYS A 1 158 ? -4.148 -3.07 -2.158 1 98.69 158 LYS A N 1
ATOM 1172 C CA . LYS A 1 158 ? -4.148 -3.756 -3.447 1 98.69 158 LYS A CA 1
ATOM 1173 C C . LYS A 1 158 ? -3.463 -2.916 -4.52 1 98.69 158 LYS A C 1
ATOM 1175 O O . LYS A 1 158 ? -2.828 -3.455 -5.426 1 98.69 158 LYS A O 1
ATOM 1180 N N . MET A 1 159 ? -3.562 -1.617 -4.41 1 98.56 159 MET A N 1
ATOM 1181 C CA . MET A 1 159 ? -2.795 -0.76 -5.309 1 98.56 159 MET A CA 1
ATOM 1182 C C . MET A 1 159 ? -1.303 -0.861 -5.012 1 98.56 159 MET A C 1
ATOM 1184 O O . MET A 1 159 ? -0.478 -0.782 -5.926 1 98.56 159 MET A O 1
ATOM 1188 N N . ALA A 1 160 ? -0.983 -0.953 -3.742 1 98.81 160 ALA A N 1
ATOM 1189 C CA . ALA A 1 160 ? 0.413 -1.177 -3.375 1 98.81 160 ALA A CA 1
ATOM 1190 C C . ALA A 1 160 ? 0.967 -2.422 -4.062 1 98.81 160 ALA A C 1
ATOM 1192 O O . ALA A 1 160 ? 2.082 -2.404 -4.586 1 98.81 160 ALA A O 1
ATOM 1193 N N . VAL A 1 161 ? 0.204 -3.48 -4.09 1 98.88 161 VAL A N 1
ATOM 1194 C CA . VAL A 1 161 ? 0.599 -4.734 -4.727 1 98.88 161 VAL A CA 1
ATOM 1195 C C . VAL A 1 161 ? 0.891 -4.492 -6.207 1 98.88 161 VAL A C 1
ATOM 1197 O O . VAL A 1 161 ? 1.921 -4.934 -6.723 1 98.88 161 VAL A O 1
ATOM 1200 N N . LEU A 1 162 ? 0.001 -3.805 -6.836 1 98.75 162 LEU A N 1
ATOM 1201 C CA . LEU A 1 162 ? 0.141 -3.557 -8.266 1 98.75 162 LEU A CA 1
ATOM 1202 C C . LEU A 1 162 ? 1.394 -2.736 -8.555 1 98.75 162 LEU A C 1
ATOM 1204 O O . LEU A 1 162 ? 2.219 -3.127 -9.383 1 98.75 162 LEU A O 1
ATOM 1208 N N . HIS A 1 163 ? 1.545 -1.669 -7.863 1 98.75 163 HIS A N 1
ATOM 1209 C CA . HIS A 1 163 ? 2.658 -0.763 -8.117 1 98.75 163 HIS A CA 1
ATOM 1210 C C . HIS A 1 163 ? 3.99 -1.409 -7.754 1 98.75 163 HIS A C 1
ATOM 1212 O O . HIS A 1 163 ? 4.969 -1.285 -8.492 1 98.75 163 HIS A O 1
ATOM 1218 N N . PHE A 1 164 ? 4.051 -2.105 -6.629 1 98.88 164 PHE A N 1
ATOM 1219 C CA . PHE A 1 164 ? 5.215 -2.879 -6.211 1 98.88 164 PHE A CA 1
ATOM 1220 C C . PHE A 1 164 ? 5.637 -3.855 -7.301 1 98.88 164 PHE A C 1
ATOM 1222 O O . PHE A 1 164 ? 6.812 -3.906 -7.676 1 98.88 164 PHE A O 1
ATOM 1229 N N . SER A 1 165 ? 4.676 -4.539 -7.82 1 98.88 165 SER A N 1
ATOM 1230 C CA . SER A 1 165 ? 4.945 -5.562 -8.82 1 98.88 165 SER A CA 1
ATOM 1231 C C . SER A 1 165 ? 5.52 -4.953 -10.102 1 98.88 165 SER A C 1
ATOM 1233 O O . SER A 1 165 ? 6.461 -5.492 -10.68 1 98.88 165 SER A O 1
ATOM 1235 N N . GLN A 1 166 ? 4.945 -3.836 -10.492 1 98.44 166 GLN A N 1
ATOM 1236 C CA . GLN A 1 166 ? 5.43 -3.15 -11.688 1 98.44 166 GLN A CA 1
ATOM 1237 C C . GLN A 1 166 ? 6.871 -2.68 -11.5 1 98.44 166 GLN A C 1
ATOM 1239 O O . GLN A 1 166 ? 7.703 -2.844 -12.391 1 98.44 166 GLN A O 1
ATOM 1244 N N . CYS A 1 167 ? 7.129 -2.094 -10.367 1 98.56 167 CYS A N 1
ATOM 1245 C CA . CYS A 1 167 ? 8.469 -1.591 -10.086 1 98.56 167 CYS A CA 1
ATOM 1246 C C . CYS A 1 167 ? 9.484 -2.725 -10.078 1 98.56 167 CYS A C 1
ATOM 1248 O O . CYS A 1 167 ? 10.555 -2.609 -10.688 1 98.56 167 CYS A O 1
ATOM 1250 N N . LEU A 1 168 ? 9.148 -3.809 -9.469 1 98.75 168 LEU A N 1
ATOM 1251 C CA . LEU A 1 168 ? 10.039 -4.957 -9.352 1 98.75 168 LEU A CA 1
ATOM 1252 C C . LEU A 1 168 ? 10.359 -5.539 -10.727 1 98.75 168 LEU A C 1
ATOM 1254 O O . LEU A 1 168 ? 11.5 -5.934 -10.984 1 98.75 168 LEU A O 1
ATOM 1258 N N . ALA A 1 169 ? 9.406 -5.539 -11.625 1 98.56 169 ALA A N 1
ATOM 1259 C CA . ALA A 1 169 ? 9.492 -6.254 -12.898 1 98.56 169 ALA A CA 1
ATOM 1260 C C . ALA A 1 169 ? 10.188 -5.406 -13.961 1 98.56 169 ALA A C 1
ATOM 1262 O O . ALA A 1 169 ? 10.383 -5.859 -15.094 1 98.56 169 ALA A O 1
ATOM 1263 N N . MET A 1 170 ? 10.516 -4.195 -13.633 1 97.94 170 MET A N 1
ATOM 1264 C CA . MET A 1 170 ? 11.125 -3.314 -14.617 1 97.94 170 MET A CA 1
ATOM 1265 C C . MET A 1 170 ? 12.398 -3.932 -15.188 1 97.94 170 MET A C 1
ATOM 1267 O O . MET A 1 170 ? 13.133 -4.613 -14.469 1 97.94 170 MET A O 1
ATOM 1271 N N . ASP A 1 171 ? 12.656 -3.602 -16.469 1 96.38 171 ASP A N 1
ATOM 1272 C CA . ASP A 1 171 ? 13.914 -4.012 -17.078 1 96.38 171 ASP A CA 1
ATOM 1273 C C . ASP A 1 171 ? 15.109 -3.494 -16.281 1 96.38 171 ASP A C 1
ATOM 1275 O O . ASP A 1 171 ? 15.102 -2.359 -15.805 1 96.38 171 ASP A O 1
ATOM 1279 N N . PRO A 1 172 ? 16.125 -4.473 -16.125 1 97.12 172 PRO A N 1
ATOM 1280 C CA . PRO A 1 172 ? 16.375 -5.77 -16.766 1 97.12 172 PRO A CA 1
ATOM 1281 C C . PRO A 1 172 ? 16.062 -6.949 -15.844 1 97.12 172 PRO A C 1
ATOM 1283 O O . PRO A 1 172 ? 16.797 -7.949 -15.859 1 97.12 172 PRO A O 1
ATOM 1286 N N . PHE A 1 173 ? 15.055 -6.781 -15 1 98.38 173 PHE A N 1
ATOM 1287 C CA . PHE A 1 173 ? 14.773 -7.77 -13.961 1 98.38 173 PHE A CA 1
ATOM 1288 C C . PHE A 1 173 ? 14.625 -9.164 -14.57 1 98.38 173 PHE A C 1
ATOM 1290 O O . PHE A 1 173 ? 15.312 -10.094 -14.148 1 98.38 173 PHE A O 1
ATOM 1297 N N . TYR A 1 174 ? 13.773 -9.266 -15.539 1 98.56 174 TYR A N 1
ATOM 1298 C CA . TYR A 1 174 ? 13.523 -10.57 -16.141 1 98.56 174 TYR A CA 1
ATOM 1299 C C . TYR A 1 174 ? 14.789 -11.102 -16.812 1 98.56 174 TYR A C 1
ATOM 1301 O O . TYR A 1 174 ? 15.117 -12.281 -16.672 1 98.56 174 TYR A O 1
ATOM 1309 N N . GLU A 1 175 ? 15.445 -10.258 -17.562 1 98.12 175 GLU A N 1
ATOM 1310 C CA . GLU A 1 175 ? 16.656 -10.664 -18.25 1 98.12 175 GLU A CA 1
ATOM 1311 C C . GLU A 1 175 ? 17.703 -11.18 -17.25 1 98.12 175 GLU A C 1
ATOM 1313 O O . GLU A 1 175 ? 18.406 -12.164 -17.531 1 98.12 175 GLU A O 1
ATOM 1318 N N . ASN A 1 176 ? 17.766 -10.562 -16.094 1 97.62 176 ASN A N 1
ATOM 1319 C CA . ASN A 1 176 ? 18.781 -10.914 -15.109 1 97.62 176 ASN A CA 1
ATOM 1320 C C . ASN A 1 176 ? 18.375 -12.133 -14.289 1 97.62 176 ASN A C 1
ATOM 1322 O O . ASN A 1 176 ? 19.203 -12.984 -13.969 1 97.62 176 ASN A O 1
ATOM 1326 N N . THR A 1 177 ? 17.094 -12.234 -14.008 1 98.38 177 THR A N 1
ATOM 1327 C CA . THR A 1 177 ? 16.688 -13.195 -12.984 1 98.38 177 THR A CA 1
ATOM 1328 C C . THR A 1 177 ? 15.992 -14.398 -13.625 1 98.38 177 THR A C 1
ATOM 1330 O O . THR A 1 177 ? 15.852 -15.445 -12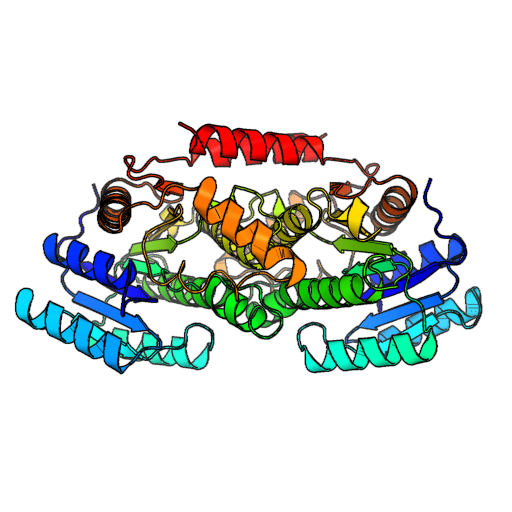.992 1 98.38 177 THR A O 1
ATOM 1333 N N . GLY A 1 178 ? 15.43 -14.188 -14.844 1 98.5 178 GLY A N 1
ATOM 1334 C CA . GLY A 1 178 ? 14.617 -15.234 -15.461 1 98.5 178 GLY A CA 1
ATOM 1335 C C . GLY A 1 178 ? 13.258 -15.398 -14.805 1 98.5 178 GLY A C 1
ATOM 1336 O O . GLY A 1 178 ? 12.617 -16.438 -14.953 1 98.5 178 GLY A O 1
ATOM 1337 N N . ILE A 1 179 ? 12.867 -14.445 -14.039 1 98.75 179 ILE A N 1
ATOM 1338 C CA . ILE A 1 179 ? 11.609 -14.555 -13.305 1 98.75 179 ILE A CA 1
ATOM 1339 C C . ILE A 1 179 ? 10.562 -13.648 -13.953 1 98.75 179 ILE A C 1
ATOM 1341 O O . ILE A 1 179 ? 10.781 -12.438 -14.094 1 98.75 179 ILE A O 1
ATOM 1345 N N . ARG A 1 180 ? 9.414 -14.234 -14.359 1 98.5 180 ARG A N 1
ATOM 1346 C CA . ARG A 1 180 ? 8.25 -13.453 -14.773 1 98.5 180 ARG A CA 1
ATOM 1347 C C . ARG A 1 180 ? 7.43 -13.008 -13.562 1 98.5 180 ARG A C 1
ATOM 1349 O O . ARG A 1 180 ? 6.898 -13.836 -12.828 1 98.5 180 ARG A O 1
ATOM 1356 N N . VAL A 1 181 ? 7.402 -11.742 -13.336 1 98.81 181 VAL A N 1
ATOM 1357 C CA . VAL A 1 181 ? 6.484 -11.188 -12.344 1 98.81 181 VAL A CA 1
ATOM 1358 C C . VAL A 1 181 ? 5.238 -10.641 -13.039 1 98.81 181 VAL A C 1
ATOM 1360 O O . VAL A 1 181 ? 5.34 -9.773 -13.914 1 98.81 181 VAL A O 1
ATOM 1363 N N . MET A 1 182 ? 4.07 -11.172 -12.68 1 98.81 182 MET A N 1
ATOM 1364 C CA . MET A 1 182 ? 2.812 -10.75 -13.289 1 98.81 182 MET A CA 1
ATOM 1365 C C . MET A 1 182 ? 1.765 -10.453 -12.227 1 98.81 182 MET A C 1
ATOM 1367 O O . MET A 1 182 ? 1.853 -10.953 -11.102 1 98.81 182 MET A O 1
ATOM 1371 N N . THR A 1 183 ? 0.833 -9.609 -12.578 1 98.88 183 THR A N 1
ATOM 1372 C CA . THR A 1 183 ? -0.188 -9.188 -11.625 1 98.88 183 THR A CA 1
ATOM 1373 C C . THR A 1 183 ? -1.586 -9.406 -12.195 1 98.88 183 THR A C 1
ATOM 1375 O O . THR A 1 183 ? -1.851 -9.07 -13.352 1 98.88 183 THR A O 1
ATOM 1378 N N . MET A 1 184 ? -2.473 -9.984 -11.43 1 98.69 184 MET A N 1
ATOM 1379 C CA . MET A 1 184 ? -3.871 -10.164 -11.805 1 98.69 184 MET A CA 1
ATOM 1380 C C . MET A 1 184 ? -4.773 -9.227 -11.008 1 98.69 184 MET A C 1
ATOM 1382 O O . MET A 1 184 ? -4.742 -9.227 -9.781 1 98.69 184 MET A O 1
ATOM 1386 N N . CYS A 1 185 ? -5.516 -8.414 -11.648 1 98.38 185 CYS A N 1
ATOM 1387 C CA . CYS A 1 185 ? -6.586 -7.637 -11.031 1 98.38 185 CYS A CA 1
ATOM 1388 C C . CYS A 1 185 ? -7.918 -8.375 -11.133 1 98.38 185 CYS A C 1
ATOM 1390 O O . CYS A 1 185 ? -8.508 -8.453 -12.211 1 98.38 185 CYS A O 1
ATOM 1392 N N . LEU A 1 186 ? -8.391 -8.797 -10 1 97.12 186 LEU A N 1
ATOM 1393 C CA . LEU A 1 186 ? -9.625 -9.578 -9.93 1 97.12 186 LEU A CA 1
ATOM 1394 C C . LEU A 1 186 ? -10.82 -8.688 -9.641 1 97.12 186 LEU A C 1
ATOM 1396 O O . LEU A 1 186 ? -10.75 -7.789 -8.797 1 97.12 186 LEU A O 1
ATOM 1400 N N . GLY A 1 187 ? -11.867 -8.938 -10.344 1 95.06 187 GLY A N 1
ATOM 1401 C CA . GLY A 1 187 ? -13.148 -8.336 -9.977 1 95.06 187 GLY A CA 1
ATOM 1402 C C . GLY A 1 187 ? -13.867 -9.086 -8.875 1 95.06 187 GLY A C 1
ATOM 1403 O O . GLY A 1 187 ? -13.32 -10.031 -8.297 1 95.06 187 GLY A O 1
ATOM 1404 N N . CYS A 1 188 ? -15.062 -8.578 -8.547 1 93.56 188 CYS A N 1
ATOM 1405 C CA . CYS A 1 188 ? -15.891 -9.25 -7.547 1 93.56 188 CYS A CA 1
ATOM 1406 C C . CYS A 1 188 ? -16.141 -10.703 -7.926 1 93.56 188 CYS A C 1
ATOM 1408 O O . CYS A 1 188 ? -16.797 -10.984 -8.93 1 93.56 188 CYS A O 1
ATOM 1410 N N . THR A 1 189 ? -15.555 -11.586 -7.145 1 93.75 189 THR A N 1
ATOM 1411 C CA . THR A 1 189 ? -15.641 -13.008 -7.461 1 93.75 189 THR A CA 1
ATOM 1412 C C . THR A 1 189 ? -16.391 -13.758 -6.363 1 93.75 189 THR A C 1
ATOM 1414 O O . THR A 1 189 ? -16.25 -13.445 -5.18 1 93.75 189 THR A O 1
ATOM 1417 N N . ASP A 1 190 ? -17.141 -14.742 -6.73 1 91.5 190 ASP A N 1
ATOM 1418 C CA . ASP A 1 190 ? -17.953 -15.531 -5.816 1 91.5 190 ASP A CA 1
ATOM 1419 C C . ASP A 1 190 ? -17.094 -16.438 -4.938 1 91.5 190 ASP A C 1
ATOM 1421 O O . ASP A 1 190 ? -16.938 -17.625 -5.223 1 91.5 190 ASP A O 1
ATOM 1425 N N . THR A 1 191 ? -16.594 -15.875 -3.893 1 89.38 191 THR A N 1
ATOM 1426 C CA . THR A 1 191 ? -15.758 -16.547 -2.908 1 89.38 191 THR A CA 1
ATOM 1427 C C . THR A 1 191 ? -16.125 -16.094 -1.494 1 89.38 191 THR A C 1
ATOM 1429 O O . THR A 1 191 ? -16.859 -15.133 -1.312 1 89.38 191 THR A O 1
ATOM 1432 N N . PRO A 1 192 ? -15.602 -16.75 -0.479 1 84.94 192 PRO A N 1
ATOM 1433 C CA . PRO A 1 192 ? -15.867 -16.344 0.904 1 84.94 192 PRO A CA 1
ATOM 1434 C C . PRO A 1 192 ? -15.383 -14.93 1.208 1 84.94 192 PRO A C 1
ATOM 1436 O O . PRO A 1 192 ? -15.781 -14.344 2.219 1 84.94 192 PRO A O 1
ATOM 1439 N N . LEU A 1 193 ? -14.609 -14.414 0.339 1 83.69 193 LEU A N 1
ATOM 1440 C CA . LEU A 1 193 ? -14.094 -13.062 0.523 1 83.69 193 LEU A CA 1
ATOM 1441 C C . LEU A 1 193 ? -15.234 -12.047 0.542 1 83.69 193 LEU A C 1
ATOM 1443 O O . LEU A 1 193 ? -15.109 -10.984 1.154 1 83.69 193 LEU A O 1
ATOM 1447 N N . ILE A 1 194 ? -16.391 -12.336 -0.093 1 86.94 194 ILE A N 1
ATOM 1448 C CA . ILE A 1 194 ? -17.453 -11.352 -0.198 1 86.94 194 ILE A CA 1
ATOM 1449 C C . ILE A 1 194 ? -18.594 -11.727 0.754 1 86.94 194 ILE A C 1
ATOM 1451 O O . ILE A 1 194 ? -19.719 -11.234 0.613 1 86.94 194 ILE A O 1
ATOM 1455 N N . ASP A 1 195 ? -18.266 -12.641 1.625 1 87.12 195 ASP A N 1
ATOM 1456 C CA . ASP A 1 195 ? -19.25 -12.961 2.666 1 87.12 195 ASP A CA 1
ATOM 1457 C C . ASP A 1 195 ? -19.203 -11.938 3.797 1 87.12 195 ASP A C 1
ATOM 1459 O O . ASP A 1 195 ? -18.172 -11.281 4 1 87.12 195 ASP A O 1
ATOM 1463 N N . ASN A 1 196 ? -20.281 -11.742 4.551 1 90.75 196 ASN A N 1
ATOM 1464 C CA . ASN A 1 196 ? -20.375 -10.898 5.738 1 90.75 196 ASN A CA 1
ATOM 1465 C C . ASN A 1 196 ? -19.938 -9.469 5.449 1 90.75 196 ASN A C 1
ATOM 1467 O O . ASN A 1 196 ? -19.125 -8.906 6.191 1 90.75 196 ASN A O 1
ATOM 1471 N N . LEU A 1 197 ? -20.391 -8.969 4.387 1 91.62 197 LEU A N 1
ATOM 1472 C CA . LEU A 1 197 ? -20 -7.656 3.893 1 91.62 197 LEU A CA 1
ATOM 1473 C C . LEU A 1 197 ? -20.266 -6.578 4.938 1 91.62 197 LEU A C 1
ATOM 1475 O O . LEU A 1 197 ? -19.562 -5.574 5 1 91.62 197 LEU A O 1
ATOM 1479 N N . GLN A 1 198 ? -21.188 -6.848 5.809 1 92.88 198 GLN A N 1
ATOM 1480 C CA . GLN A 1 198 ? -21.609 -5.844 6.777 1 92.88 198 GLN A CA 1
ATOM 1481 C C . GLN A 1 198 ? -20.516 -5.562 7.805 1 92.88 198 GLN A C 1
ATOM 1483 O O . GLN A 1 198 ? -20.562 -4.551 8.508 1 92.88 198 GLN A O 1
ATOM 1488 N N . THR A 1 199 ? -19.594 -6.391 7.93 1 94.38 199 THR A N 1
ATOM 1489 C CA . THR A 1 199 ? -18.562 -6.246 8.961 1 94.38 199 THR A CA 1
ATOM 1490 C C . THR A 1 199 ? -17.281 -5.676 8.375 1 94.38 199 THR A C 1
ATOM 1492 O O . THR A 1 199 ? -16.25 -5.602 9.055 1 94.38 199 THR A O 1
ATOM 1495 N N . ARG A 1 200 ? -17.281 -5.188 7.16 1 95.12 200 ARG A N 1
ATOM 1496 C CA . ARG A 1 200 ? -16.031 -4.992 6.426 1 95.12 200 ARG A CA 1
ATOM 1497 C C . ARG A 1 200 ? -15.648 -3.52 6.379 1 95.12 200 ARG A C 1
ATOM 1499 O O . ARG A 1 200 ? -14.469 -3.174 6.48 1 95.12 200 ARG A O 1
ATOM 1506 N N . PRO A 1 201 ? -16.641 -2.621 6.32 1 97.56 201 PRO A N 1
ATOM 1507 C CA . PRO A 1 201 ? -16.281 -1.216 6.117 1 97.56 201 PRO A CA 1
ATOM 1508 C C . PRO A 1 201 ? -15.508 -0.628 7.289 1 97.56 201 PRO A C 1
ATOM 1510 O O . PRO A 1 201 ? -15.648 -1.092 8.422 1 97.56 201 PRO A O 1
ATOM 1513 N N . TRP A 1 202 ? -14.711 0.384 7 1 98.06 202 TRP A N 1
ATOM 1514 C CA . TRP A 1 202 ? -13.898 1.047 8.008 1 98.06 202 TRP A CA 1
ATOM 1515 C C . TRP A 1 202 ? -14.758 1.864 8.961 1 98.06 202 TRP A C 1
ATOM 1517 O O . TRP A 1 202 ? -14.367 2.117 10.109 1 98.06 202 TRP A O 1
ATOM 1527 N N . ASP A 1 203 ? -15.898 2.311 8.508 1 97.62 203 ASP A N 1
ATOM 1528 C CA . ASP A 1 203 ? -16.875 3.098 9.25 1 97.62 203 ASP A CA 1
ATOM 1529 C C . ASP A 1 203 ? -18.234 2.398 9.281 1 97.62 203 ASP A C 1
ATOM 1531 O O . ASP A 1 203 ? -18.844 2.172 8.234 1 97.62 203 ASP A O 1
ATOM 1535 N N . PRO A 1 204 ? -18.703 2.057 10.398 1 94.94 204 PRO A N 1
ATOM 1536 C CA . PRO A 1 204 ? -19.984 1.361 10.516 1 94.94 204 PRO A CA 1
ATOM 1537 C C . PRO A 1 204 ? -21.125 2.119 9.844 1 94.94 204 PRO A C 1
ATOM 1539 O O . PRO A 1 204 ? -22.109 1.51 9.414 1 94.94 204 PRO A O 1
ATOM 1542 N N . LYS A 1 205 ? -21.031 3.389 9.695 1 95.5 205 LYS A N 1
ATOM 1543 C CA . LYS A 1 205 ? -22.078 4.207 9.102 1 95.5 205 LYS A CA 1
ATOM 1544 C C . LYS A 1 205 ? -22.219 3.928 7.609 1 95.5 205 LYS A C 1
ATOM 1546 O O . LYS A 1 205 ? -23.234 4.277 6.996 1 95.5 205 LYS A O 1
ATOM 1551 N N . LEU A 1 206 ? -21.188 3.293 7.07 1 96.69 206 LEU A N 1
ATOM 1552 C CA . LEU A 1 206 ? -21.141 3.098 5.625 1 96.69 206 LEU A CA 1
ATOM 1553 C C . LEU A 1 206 ? -21.672 1.72 5.246 1 96.69 206 LEU A C 1
ATOM 1555 O O . LEU A 1 206 ? -21.734 1.378 4.062 1 96.69 206 LEU A O 1
ATOM 1559 N N . VAL A 1 207 ? -22.078 0.911 6.203 1 95.75 207 VAL A N 1
ATOM 1560 C CA . VAL A 1 207 ? -22.391 -0.503 6.016 1 95.75 207 VAL A CA 1
ATOM 1561 C C . VAL A 1 207 ? -23.531 -0.656 5.008 1 95.75 207 VAL A C 1
ATOM 1563 O O . VAL A 1 207 ? -23.406 -1.409 4.039 1 95.75 207 VAL A O 1
ATOM 1566 N N . ASP A 1 208 ? -24.609 0.092 5.172 1 95.69 208 ASP A N 1
ATOM 1567 C CA . ASP A 1 208 ? -25.781 -0.051 4.305 1 95.69 208 ASP A CA 1
ATOM 1568 C C . ASP A 1 208 ? -25.438 0.356 2.871 1 95.69 208 ASP A C 1
ATOM 1570 O O . ASP A 1 208 ? -25.797 -0.351 1.923 1 95.69 208 ASP A O 1
ATOM 1574 N N . ASP A 1 209 ? -24.797 1.485 2.783 1 95.06 209 ASP A N 1
ATOM 1575 C CA . ASP A 1 209 ? -24.406 1.954 1.458 1 95.06 209 ASP A CA 1
ATOM 1576 C C . ASP A 1 209 ? -23.453 0.968 0.789 1 95.06 209 ASP A C 1
ATOM 1578 O O . ASP A 1 209 ? -23.531 0.731 -0.418 1 95.06 209 ASP A O 1
ATOM 1582 N N . PHE A 1 210 ? -22.547 0.433 1.58 1 95.38 210 PHE A N 1
ATOM 1583 C CA . PHE A 1 210 ? -21.578 -0.531 1.075 1 95.38 210 PHE A CA 1
ATOM 1584 C C . PHE A 1 210 ? -22.266 -1.782 0.557 1 95.38 210 PHE A C 1
ATOM 1586 O O . PHE A 1 210 ? -22.047 -2.193 -0.585 1 95.38 210 PHE A O 1
ATOM 1593 N N . VAL A 1 211 ? -23.078 -2.371 1.342 1 94.19 211 VAL A N 1
ATOM 1594 C CA . VAL A 1 211 ? -23.766 -3.602 0.983 1 94.19 211 VAL A CA 1
ATOM 1595 C C . VAL A 1 211 ? -24.641 -3.363 -0.252 1 94.19 211 VAL A C 1
ATOM 1597 O O . VAL A 1 211 ? -24.656 -4.18 -1.177 1 94.19 211 VAL A O 1
ATOM 1600 N N . THR A 1 212 ? -25.328 -2.199 -0.286 1 93.44 212 THR A N 1
ATOM 1601 C CA . THR A 1 212 ? -26.172 -1.848 -1.42 1 93.44 212 THR A CA 1
ATOM 1602 C C . THR A 1 212 ? -25.344 -1.698 -2.691 1 93.44 212 THR A C 1
ATOM 1604 O O . THR A 1 212 ? -25.719 -2.197 -3.752 1 93.44 212 THR A O 1
ATOM 1607 N N . ASN A 1 213 ? -24.234 -1.042 -2.527 1 91.44 213 ASN A N 1
ATOM 1608 C CA . ASN A 1 213 ? -23.359 -0.813 -3.678 1 91.44 213 ASN A CA 1
ATOM 1609 C C . ASN A 1 213 ? -22.828 -2.125 -4.242 1 91.44 213 ASN A C 1
ATOM 1611 O O . ASN A 1 213 ? -22.875 -2.352 -5.453 1 91.44 213 ASN A O 1
ATOM 1615 N N . ILE A 1 214 ? -22.312 -2.951 -3.402 1 88.5 214 ILE A N 1
ATOM 1616 C CA . ILE A 1 214 ? -21.719 -4.211 -3.844 1 88.5 214 ILE A CA 1
ATOM 1617 C C . ILE A 1 214 ? -22.797 -5.086 -4.484 1 88.5 214 ILE A C 1
ATOM 1619 O O . ILE A 1 214 ? -22.562 -5.715 -5.52 1 88.5 214 ILE A O 1
ATOM 1623 N N . THR A 1 215 ? -23.922 -5.062 -3.902 1 86.88 215 THR A N 1
ATOM 1624 C CA . THR A 1 215 ? -25.016 -5.902 -4.375 1 86.88 215 THR A CA 1
ATOM 1625 C C . THR A 1 215 ? -25.547 -5.406 -5.719 1 86.88 215 THR A C 1
ATOM 1627 O O . THR A 1 215 ? -25.875 -6.203 -6.598 1 86.88 215 THR A O 1
ATOM 1630 N N . ASN A 1 216 ? -25.5 -4.098 -5.855 1 88.62 216 ASN A N 1
ATOM 1631 C CA . ASN A 1 216 ? -26.172 -3.541 -7.02 1 88.62 216 ASN A CA 1
ATOM 1632 C C . ASN A 1 216 ? -25.188 -3.203 -8.133 1 88.62 216 ASN A C 1
ATOM 1634 O O . ASN A 1 216 ? -25.562 -3.154 -9.305 1 88.62 216 ASN A O 1
ATOM 1638 N N . SER A 1 217 ? -23.969 -3.016 -7.793 1 85.5 217 SER A N 1
ATOM 1639 C CA . SER A 1 217 ? -23.094 -2.375 -8.773 1 85.5 217 SER A CA 1
ATOM 1640 C C . SER A 1 217 ? -22.062 -3.359 -9.328 1 85.5 217 SER A C 1
ATOM 1642 O O . SER A 1 217 ? -21.375 -3.059 -10.305 1 85.5 217 SER A O 1
ATOM 1644 N N . PHE A 1 218 ? -22.016 -4.527 -8.742 1 87.75 218 PHE A N 1
ATOM 1645 C CA . PHE A 1 218 ? -21 -5.473 -9.188 1 87.75 218 PHE A CA 1
ATOM 1646 C C . PHE A 1 218 ? -21.641 -6.797 -9.602 1 87.75 218 PHE A C 1
ATOM 1648 O O . PHE A 1 218 ? -22.578 -7.262 -8.961 1 87.75 218 PHE A O 1
ATOM 1655 N N . ILE A 1 219 ? -21.141 -7.25 -10.711 1 89.44 219 ILE A N 1
ATOM 1656 C CA . ILE A 1 219 ? -21.469 -8.617 -11.086 1 89.44 219 ILE A CA 1
ATOM 1657 C C . ILE A 1 219 ? -20.531 -9.594 -10.383 1 89.44 219 ILE A C 1
ATOM 1659 O O . ILE A 1 219 ? -19.297 -9.461 -10.469 1 89.44 219 ILE A O 1
ATOM 1663 N N . ARG A 1 220 ? -21.141 -10.492 -9.734 1 91.75 220 ARG A N 1
ATOM 1664 C CA . ARG A 1 220 ? -20.344 -11.531 -9.086 1 91.75 220 ARG A CA 1
ATOM 1665 C C . ARG A 1 220 ? -19.844 -12.555 -10.109 1 91.75 220 ARG A C 1
ATOM 1667 O O . ARG A 1 220 ? -20.625 -13.391 -10.578 1 91.75 220 ARG A O 1
ATOM 1674 N N . GLN A 1 221 ? -18.562 -12.477 -10.367 1 95.75 221 GLN A N 1
ATOM 1675 C CA . GLN A 1 221 ? -17.969 -13.391 -11.336 1 95.75 221 GLN A CA 1
ATOM 1676 C C . GLN A 1 221 ? -17.812 -14.789 -10.742 1 95.75 221 GLN A C 1
ATOM 1678 O O . GLN A 1 221 ? -17.594 -14.945 -9.539 1 95.75 221 GLN A O 1
ATOM 1683 N N . LYS A 1 222 ? -17.953 -15.789 -11.594 1 96.75 222 LYS A N 1
ATOM 1684 C CA . LYS A 1 222 ? -17.781 -17.188 -11.18 1 96.75 222 LYS A CA 1
ATOM 1685 C C . LYS A 1 222 ? -16.328 -17.484 -10.875 1 96.75 222 LYS A C 1
ATOM 1687 O O . LYS A 1 222 ? -15.422 -16.969 -11.547 1 96.75 222 LYS A O 1
ATOM 1692 N N . ARG A 1 223 ? -16.141 -18.344 -9.922 1 97.12 223 ARG A N 1
ATOM 1693 C CA . ARG A 1 223 ? -14.797 -18.781 -9.594 1 97.12 223 ARG A CA 1
ATOM 1694 C C . ARG A 1 223 ? -14.102 -19.391 -10.812 1 97.12 223 ARG A C 1
ATOM 1696 O O . ARG A 1 223 ? -12.914 -19.141 -11.047 1 97.12 223 ARG A O 1
ATOM 1703 N N . GLU A 1 224 ? -14.836 -20.125 -11.609 1 97.19 224 GLU A N 1
ATOM 1704 C CA . GLU A 1 224 ? -14.297 -20.797 -12.789 1 97.19 224 GLU A CA 1
ATOM 1705 C C . GLU A 1 224 ? -13.734 -19.781 -13.789 1 97.19 224 GLU A C 1
ATOM 1707 O O . GLU A 1 224 ? -12.727 -20.047 -14.445 1 97.19 224 GLU A O 1
ATOM 1712 N N . SER A 1 225 ? -14.414 -18.703 -13.883 1 97.62 225 SER A N 1
ATOM 1713 C CA . SER A 1 225 ? -13.945 -17.656 -14.789 1 97.62 225 SER A CA 1
ATOM 1714 C C . SER A 1 225 ? -12.609 -17.078 -14.328 1 97.62 225 SER A C 1
ATOM 1716 O O . SER A 1 225 ? -11.688 -16.922 -15.125 1 97.62 225 SER A O 1
ATOM 1718 N N . ALA A 1 226 ? -12.523 -16.781 -13.07 1 97.75 226 ALA A N 1
ATOM 1719 C CA . ALA A 1 226 ? -11.289 -16.234 -12.508 1 97.75 226 ALA A CA 1
ATOM 1720 C C . ALA A 1 226 ? -10.148 -17.25 -12.609 1 97.75 226 ALA A C 1
ATOM 1722 O O . ALA A 1 226 ? -9.008 -16.875 -12.914 1 97.75 226 ALA A O 1
ATOM 1723 N N . VAL A 1 227 ? -10.445 -18.5 -12.398 1 98.38 227 VAL A N 1
ATOM 1724 C CA . VAL A 1 227 ? -9.445 -19.547 -12.445 1 98.38 227 VAL A CA 1
ATOM 1725 C C . VAL A 1 227 ? -8.93 -19.719 -13.875 1 98.38 227 VAL A C 1
ATOM 1727 O O . VAL A 1 227 ? -7.727 -19.828 -14.102 1 98.38 227 VAL A O 1
ATOM 1730 N N . SER A 1 228 ? -9.859 -19.672 -14.836 1 97.94 228 SER A N 1
ATOM 1731 C CA . SER A 1 228 ? -9.469 -19.766 -16.234 1 97.94 228 SER A CA 1
ATOM 1732 C C . SER A 1 228 ? -8.586 -18.594 -16.641 1 97.94 228 SER A C 1
ATOM 1734 O O . SER A 1 228 ? -7.66 -18.766 -17.453 1 97.94 228 SER A O 1
ATOM 1736 N N . ALA A 1 229 ? -8.891 -17.453 -16.125 1 98.19 229 ALA A N 1
ATOM 1737 C CA . ALA A 1 229 ? -8.102 -16.266 -16.422 1 98.19 229 ALA A CA 1
ATOM 1738 C C . ALA A 1 229 ? -6.66 -16.422 -15.945 1 98.19 229 ALA A C 1
ATOM 1740 O O . ALA A 1 229 ? -5.723 -16 -16.625 1 98.19 229 ALA A O 1
ATOM 1741 N N . LEU A 1 230 ? -6.508 -17 -14.797 1 97.12 230 LEU A N 1
ATOM 1742 C CA . LEU A 1 230 ? -5.16 -17.188 -14.258 1 97.12 230 LEU A CA 1
ATOM 1743 C C . LEU A 1 230 ? -4.359 -18.141 -15.141 1 97.12 230 LEU A C 1
ATOM 1745 O O . LEU A 1 230 ? -3.174 -17.922 -15.391 1 97.12 230 LEU A O 1
ATOM 1749 N N . ILE A 1 231 ? -4.957 -19.234 -15.617 1 97.88 231 ILE A N 1
ATOM 1750 C CA . ILE A 1 231 ? -4.273 -20.188 -16.469 1 97.88 231 ILE A CA 1
ATOM 1751 C C . ILE A 1 231 ? -3.867 -19.516 -17.781 1 97.88 231 ILE A C 1
ATOM 1753 O O . ILE A 1 231 ? -2.748 -19.719 -18.266 1 97.88 231 ILE A O 1
ATOM 1757 N N . LYS A 1 232 ? -4.785 -18.719 -18.281 1 98 232 LYS A N 1
ATOM 1758 C CA . LYS A 1 232 ? -4.453 -17.984 -19.5 1 98 232 LYS A CA 1
ATOM 1759 C C . LYS A 1 232 ? -3.27 -17.047 -19.281 1 98 232 LYS A C 1
ATOM 1761 O O . LYS A 1 232 ? -2.354 -16.984 -20.094 1 98 232 LYS A O 1
ATOM 1766 N N . MET A 1 233 ? -3.303 -16.359 -18.188 1 97.94 233 MET A N 1
ATOM 1767 C CA . MET A 1 233 ? -2.211 -15.453 -17.844 1 97.94 233 MET A CA 1
ATOM 1768 C C . MET A 1 233 ? -0.896 -16.219 -17.703 1 97.94 233 MET A C 1
ATOM 1770 O O . MET A 1 233 ? 0.134 -15.781 -18.234 1 97.94 233 MET A O 1
ATOM 1774 N N . LEU A 1 234 ? -0.918 -17.312 -17.031 1 97.5 234 LEU A N 1
ATOM 1775 C CA . LEU A 1 234 ? 0.267 -18.125 -16.812 1 97.5 234 LEU A CA 1
ATOM 1776 C C . LEU A 1 234 ? 0.876 -18.578 -18.141 1 97.5 234 LEU A C 1
ATOM 1778 O O . LEU A 1 234 ? 2.098 -18.562 -18.297 1 97.5 234 LEU A O 1
ATOM 1782 N N . THR A 1 235 ? 0.089 -18.906 -19.078 1 97.38 235 THR A N 1
ATOM 1783 C CA . THR A 1 235 ? 0.568 -19.562 -20.281 1 97.38 235 THR A CA 1
ATOM 1784 C C . THR A 1 235 ? 0.919 -18.531 -21.359 1 97.38 235 THR A C 1
ATOM 1786 O O . THR A 1 235 ? 1.785 -18.781 -22.203 1 97.38 235 THR A O 1
ATOM 1789 N N . THR A 1 236 ? 0.313 -17.312 -21.25 1 97.5 236 THR A N 1
ATOM 1790 C CA . THR A 1 236 ? 0.489 -16.406 -22.391 1 97.5 236 THR A CA 1
ATOM 1791 C C . THR A 1 236 ? 1.034 -15.055 -21.922 1 97.5 236 THR A C 1
ATOM 1793 O O . THR A 1 236 ? 1.446 -14.234 -22.734 1 97.5 236 THR A O 1
ATOM 1796 N N . GLY A 1 237 ? 1.022 -14.828 -20.641 1 98 237 GLY A N 1
ATOM 1797 C CA . GLY A 1 237 ? 1.395 -13.516 -20.141 1 98 237 GLY A CA 1
ATOM 1798 C C . GLY A 1 237 ? 2.881 -13.234 -20.25 1 98 237 GLY A C 1
ATOM 1799 O O . GLY A 1 237 ? 3.707 -14.117 -20 1 98 237 GLY A O 1
ATOM 1800 N N . ASN A 1 238 ? 3.234 -12.016 -20.562 1 97.88 238 ASN A N 1
ATOM 1801 C CA . ASN A 1 238 ? 4.621 -11.57 -20.625 1 97.88 238 ASN A CA 1
ATOM 1802 C C . ASN A 1 238 ? 5.117 -11.125 -19.25 1 97.88 238 ASN A C 1
ATOM 1804 O O . ASN A 1 238 ? 4.316 -10.758 -18.375 1 97.88 238 ASN A O 1
ATOM 1808 N N . PRO A 1 239 ? 6.469 -11.188 -19.094 1 98 239 PRO A N 1
ATOM 1809 C CA . PRO A 1 239 ? 6.996 -10.609 -17.859 1 98 239 PRO A CA 1
ATOM 1810 C C . PRO A 1 239 ? 6.531 -9.172 -17.625 1 98 239 PRO A C 1
ATOM 1812 O O . PRO A 1 239 ? 6.582 -8.352 -18.547 1 98 239 PRO A O 1
ATOM 1815 N N . GLY A 1 240 ? 6.023 -8.891 -16.438 1 98.38 240 GLY A N 1
ATOM 1816 C CA . GLY A 1 240 ? 5.629 -7.547 -16.062 1 98.38 240 GLY A CA 1
ATOM 1817 C C . GLY A 1 240 ? 4.195 -7.219 -16.422 1 98.38 240 GLY A C 1
ATOM 1818 O O . GLY A 1 240 ? 3.705 -6.129 -16.141 1 98.38 240 GLY A O 1
ATOM 1819 N N . SER A 1 241 ? 3.479 -8.188 -17 1 98.56 241 SER A N 1
ATOM 1820 C CA . SER A 1 241 ? 2.146 -7.859 -17.5 1 98.56 241 SER A CA 1
ATOM 1821 C C . SER A 1 241 ? 1.129 -7.797 -16.359 1 98.56 241 SER A C 1
ATOM 1823 O O . SER A 1 241 ? 1.331 -8.398 -15.305 1 98.56 241 SER A O 1
ATOM 1825 N N . ILE A 1 242 ? 0.126 -7.055 -16.531 1 98.75 242 ILE A N 1
ATOM 1826 C CA . ILE A 1 242 ? -1.011 -6.855 -15.641 1 98.75 242 ILE A CA 1
ATOM 1827 C C . ILE A 1 242 ? -2.297 -7.285 -16.344 1 98.75 242 ILE A C 1
ATOM 1829 O O . ILE A 1 242 ? -2.594 -6.824 -17.438 1 98.75 242 ILE A O 1
ATOM 1833 N N . TRP A 1 243 ? -3.02 -8.133 -15.719 1 98.69 243 TRP A N 1
ATOM 1834 C CA . TRP A 1 243 ? -4.207 -8.703 -16.344 1 98.69 243 TRP A CA 1
ATOM 1835 C C . TRP A 1 243 ? -5.453 -8.414 -15.523 1 98.69 243 TRP A C 1
ATOM 1837 O O . TRP A 1 243 ? -5.367 -8.195 -14.312 1 98.69 243 TRP A O 1
ATOM 1847 N N . LEU A 1 244 ? -6.578 -8.367 -16.156 1 98.25 244 LEU A N 1
ATOM 1848 C CA . LEU A 1 244 ? -7.891 -8.102 -15.586 1 98.25 244 LEU A CA 1
ATOM 1849 C C . LEU A 1 244 ? -8.852 -9.25 -15.867 1 98.25 244 LEU A C 1
ATOM 1851 O O . LEU A 1 244 ? -8.922 -9.742 -17 1 98.25 244 LEU A O 1
ATOM 1855 N N . THR A 1 245 ? -9.516 -9.766 -14.922 1 97.81 245 THR A N 1
ATOM 1856 C CA . THR A 1 245 ? -10.672 -10.641 -15.07 1 97.81 245 THR A CA 1
ATOM 1857 C C . THR A 1 245 ? -11.859 -10.117 -14.273 1 97.81 245 THR A C 1
ATOM 1859 O O . THR A 1 245 ? -11.734 -9.812 -13.086 1 97.81 245 THR A O 1
ATOM 1862 N N . LEU A 1 246 ? -12.922 -9.961 -14.898 1 95.94 246 LEU A N 1
ATOM 1863 C CA . LEU A 1 246 ? -14.094 -9.328 -14.32 1 95.94 246 LEU A CA 1
ATOM 1864 C C . LEU A 1 246 ? -15.367 -9.773 -15.031 1 95.94 246 LEU A C 1
ATOM 1866 O O . LEU A 1 246 ? -15.375 -9.914 -16.25 1 95.94 246 LEU A O 1
ATOM 1870 N N . ASP A 1 247 ? -16.438 -10.047 -14.297 1 95.56 247 ASP A N 1
ATOM 1871 C CA . ASP A 1 247 ? -17.812 -10.203 -14.797 1 95.56 247 ASP A CA 1
ATOM 1872 C C . ASP A 1 247 ? -17.922 -11.406 -15.727 1 95.56 247 ASP A C 1
ATOM 1874 O O . ASP A 1 247 ? -18.656 -11.359 -16.719 1 95.56 247 ASP A O 1
ATOM 1878 N N . ASN A 1 248 ? -17.141 -12.391 -15.539 1 96.31 248 ASN A N 1
ATOM 1879 C CA . ASN A 1 248 ? -17.141 -13.641 -16.281 1 96.31 248 ASN A CA 1
ATOM 1880 C C . ASN A 1 248 ? -16.672 -13.43 -17.719 1 96.31 248 ASN A C 1
ATOM 1882 O O . ASN A 1 248 ? -16.938 -14.258 -18.594 1 96.31 248 ASN A O 1
ATOM 1886 N N . LYS A 1 249 ? -16.047 -12.273 -17.953 1 95.75 249 LYS A N 1
ATOM 1887 C CA . LYS A 1 249 ? -15.484 -12.008 -19.281 1 95.75 249 LYS A CA 1
ATOM 1888 C C . LYS A 1 249 ? -14.094 -12.617 -19.422 1 95.75 249 LYS A C 1
ATOM 1890 O O . LYS A 1 249 ? -13.445 -12.938 -18.422 1 95.75 249 LYS A O 1
ATOM 1895 N N . PRO A 1 250 ? -13.641 -12.836 -20.625 1 94.56 250 PRO A N 1
ATOM 1896 C CA . PRO A 1 250 ? -12.281 -13.344 -20.828 1 94.56 250 PRO A CA 1
ATOM 1897 C C . PRO A 1 250 ? -11.219 -12.43 -20.219 1 94.56 250 PRO A C 1
ATOM 1899 O O . PRO A 1 250 ? -11.375 -11.203 -20.219 1 94.56 250 PRO A O 1
ATOM 1902 N N . ALA A 1 251 ? -10.172 -13.031 -19.734 1 96.88 251 ALA A N 1
ATOM 1903 C CA . ALA A 1 251 ? -9.062 -12.281 -19.156 1 96.88 251 ALA A CA 1
ATOM 1904 C C . ALA A 1 251 ? -8.461 -11.312 -20.172 1 96.88 251 ALA A C 1
ATOM 1906 O O . ALA A 1 251 ? -8.359 -11.633 -21.359 1 96.88 251 ALA A O 1
ATOM 1907 N N . ARG A 1 252 ? -8.086 -10.172 -19.766 1 96.56 252 ARG A N 1
ATOM 1908 C CA . ARG A 1 252 ? -7.527 -9.148 -20.641 1 96.56 252 ARG A CA 1
ATOM 1909 C C . ARG A 1 252 ? -6.191 -8.641 -20.094 1 96.56 252 ARG A C 1
ATOM 1911 O O . ARG A 1 252 ? -6.039 -8.43 -18.891 1 96.56 252 ARG A O 1
ATOM 1918 N N . ASP A 1 253 ? -5.23 -8.547 -20.969 1 98.19 253 ASP A N 1
ATOM 1919 C CA . ASP A 1 253 ? -3.992 -7.844 -20.656 1 98.19 253 ASP A CA 1
ATOM 1920 C C . ASP A 1 253 ? -4.203 -6.332 -20.656 1 98.19 253 ASP A C 1
ATOM 1922 O O . ASP A 1 253 ? -4.457 -5.742 -21.719 1 98.19 253 ASP A O 1
ATOM 1926 N N . ILE A 1 254 ? -4.07 -5.691 -19.5 1 98.12 254 ILE A N 1
ATOM 1927 C CA . ILE A 1 254 ? -4.344 -4.258 -19.422 1 98.12 254 ILE A CA 1
ATOM 1928 C C . ILE A 1 254 ? -3.045 -3.5 -19.156 1 98.12 254 ILE A C 1
ATOM 1930 O O . ILE A 1 254 ? -3.066 -2.379 -18.641 1 98.12 254 ILE A O 1
ATOM 1934 N N . THR A 1 255 ? -1.906 -4.074 -19.422 1 98.19 255 THR A N 1
ATOM 1935 C CA . THR A 1 255 ? -0.59 -3.494 -19.188 1 98.19 255 THR A CA 1
ATOM 1936 C C . THR A 1 255 ? -0.468 -2.129 -19.859 1 98.19 255 THR A C 1
ATOM 1938 O O . THR A 1 255 ? 0.031 -1.178 -19.25 1 98.19 255 THR A O 1
ATOM 1941 N N . SER A 1 256 ? -0.938 -2.041 -21.047 1 97.69 256 SER A N 1
ATOM 1942 C CA . SER A 1 256 ? -0.798 -0.797 -21.797 1 97.69 256 SER A CA 1
ATOM 1943 C C . SER A 1 256 ? -1.6 0.33 -21.156 1 97.69 256 SER A C 1
ATOM 1945 O O . SER A 1 256 ? -1.186 1.49 -21.188 1 97.69 256 SER A O 1
ATOM 1947 N N . VAL A 1 257 ? -2.744 0.004 -20.594 1 97.31 257 VAL A N 1
ATOM 1948 C CA . VAL A 1 257 ? -3.58 0.998 -19.938 1 97.31 257 VAL A CA 1
ATOM 1949 C C . VAL A 1 257 ? -2.844 1.565 -18.719 1 97.31 257 VAL A C 1
ATOM 1951 O O . VAL A 1 257 ? -2.799 2.781 -18.531 1 97.31 257 VAL A O 1
ATOM 1954 N N . ILE A 1 258 ? -2.238 0.686 -17.969 1 97.38 258 ILE A N 1
ATOM 1955 C CA . ILE A 1 258 ? -1.506 1.094 -16.766 1 97.38 258 ILE A CA 1
ATOM 1956 C C . ILE A 1 258 ? -0.265 1.888 -17.172 1 97.38 258 ILE A C 1
ATOM 1958 O O . ILE A 1 258 ? 0.026 2.934 -16.594 1 97.38 258 ILE A O 1
ATOM 1962 N N . ASP A 1 259 ? 0.427 1.409 -18.172 1 96.69 259 ASP A N 1
ATOM 1963 C CA . ASP A 1 259 ? 1.629 2.09 -18.656 1 96.69 259 ASP A CA 1
ATOM 1964 C C . ASP A 1 259 ? 1.305 3.5 -19.141 1 96.69 259 ASP A C 1
ATOM 1966 O O . ASP A 1 259 ? 2.072 4.438 -18.906 1 96.69 259 ASP A O 1
ATOM 1970 N N . ASN A 1 260 ? 0.208 3.645 -19.812 1 96.5 260 ASN A N 1
ATOM 1971 C CA . ASN A 1 260 ? -0.185 4.953 -20.328 1 96.5 260 ASN A CA 1
ATOM 1972 C C . ASN A 1 260 ? -0.489 5.934 -19.188 1 96.5 260 ASN A C 1
ATOM 1974 O O . ASN A 1 260 ? -0.215 7.129 -19.312 1 96.5 260 ASN A O 1
ATOM 1978 N N . ALA A 1 261 ? -1.093 5.449 -18.156 1 95.94 261 ALA A N 1
ATOM 1979 C CA . ALA A 1 261 ? -1.325 6.293 -16.984 1 95.94 261 ALA A CA 1
ATOM 1980 C C . ALA A 1 261 ? -0.008 6.805 -16.406 1 95.94 261 ALA A C 1
ATOM 1982 O O . ALA A 1 261 ? 0.125 7.992 -16.109 1 95.94 261 ALA A O 1
ATOM 1983 N N . TYR A 1 262 ? 0.968 5.969 -16.328 1 95.25 262 TYR A N 1
ATOM 1984 C CA . TYR A 1 262 ? 2.244 6.367 -15.742 1 95.25 262 TYR A CA 1
ATOM 1985 C C . TYR A 1 262 ? 3.002 7.309 -16.672 1 95.25 262 TYR A C 1
ATOM 1987 O O . TYR A 1 262 ? 3.76 8.164 -16.219 1 95.25 262 TYR A O 1
ATOM 1995 N N . LYS A 1 263 ? 2.775 7.152 -17.969 1 95.38 263 LYS A N 1
ATOM 1996 C CA . LYS A 1 263 ? 3.35 8.125 -18.891 1 95.38 263 LYS A CA 1
ATOM 1997 C C . LYS A 1 263 ? 2.791 9.523 -18.641 1 95.38 263 LYS A C 1
ATOM 1999 O O . LYS A 1 263 ? 3.521 10.516 -18.719 1 95.38 263 LYS A O 1
ATOM 2004 N N . GLU A 1 264 ? 1.536 9.617 -18.328 1 95.12 264 GLU A N 1
ATOM 2005 C CA . GLU A 1 264 ? 0.923 10.906 -18 1 95.12 264 GLU A CA 1
ATOM 2006 C C . GLU A 1 264 ? 1.477 11.469 -16.703 1 95.12 264 GLU A C 1
ATOM 2008 O O . GLU A 1 264 ? 1.682 12.68 -16.578 1 95.12 264 GLU A O 1
ATOM 2013 N N . PHE A 1 265 ? 1.699 10.602 -15.719 1 94.69 265 PHE A N 1
ATOM 2014 C CA . PHE A 1 265 ? 2.318 11.031 -14.469 1 94.69 265 PHE A CA 1
ATOM 2015 C C . PHE A 1 265 ? 3.713 11.594 -14.727 1 94.69 265 PHE A C 1
ATOM 2017 O O . PHE A 1 265 ? 4.082 12.633 -14.172 1 94.69 265 PHE A O 1
ATOM 2024 N N . GLU A 1 266 ? 4.438 10.898 -15.586 1 92.06 266 GLU A N 1
ATOM 2025 C CA . GLU A 1 266 ? 5.789 11.336 -15.922 1 92.06 266 GLU A CA 1
ATOM 2026 C C . GLU A 1 266 ? 5.773 12.695 -16.609 1 92.06 266 GLU A C 1
ATOM 2028 O O . GLU A 1 266 ? 6.645 13.539 -16.359 1 92.06 266 GLU A O 1
ATOM 2033 N N . LYS A 1 267 ? 4.812 12.93 -17.469 1 94.5 267 LYS A N 1
ATOM 2034 C CA . LYS A 1 267 ? 4.688 14.211 -18.172 1 94.5 267 LYS A CA 1
ATOM 2035 C C . LYS A 1 267 ? 4.484 15.359 -17.172 1 94.5 267 LYS A C 1
ATOM 2037 O O . LYS A 1 267 ? 5.121 16.406 -17.281 1 94.5 267 LYS A O 1
ATOM 2042 N N . VAL A 1 268 ? 3.621 15.117 -16.203 1 93.75 268 VAL A N 1
ATOM 2043 C CA . VAL A 1 268 ? 3.307 16.172 -15.234 1 93.75 268 VAL A CA 1
ATOM 2044 C C . VAL A 1 268 ? 4.523 16.438 -14.359 1 93.75 268 VAL A C 1
ATOM 2046 O O . VAL A 1 268 ? 4.77 17.594 -13.969 1 93.75 268 VAL A O 1
ATOM 2049 N N . MET A 1 269 ? 5.332 15.5 -14.125 1 91.44 269 MET A N 1
ATOM 2050 C CA . MET A 1 269 ? 6.523 15.648 -13.289 1 91.44 269 MET A CA 1
ATOM 2051 C C . MET A 1 269 ? 7.621 16.391 -14.047 1 91.44 269 MET A C 1
ATOM 2053 O O . MET A 1 269 ? 8.461 17.047 -13.438 1 91.44 269 MET A O 1
ATOM 2057 N N . ALA A 1 270 ? 7.605 16.266 -15.328 1 88.88 270 ALA A N 1
ATOM 2058 C CA . ALA A 1 270 ? 8.625 16.891 -16.172 1 88.88 270 ALA A CA 1
ATOM 2059 C C . ALA A 1 270 ? 8.312 18.375 -16.406 1 88.88 270 ALA A C 1
ATOM 2061 O O . ALA A 1 270 ? 9.188 19.125 -16.828 1 88.88 270 ALA A O 1
ATOM 2062 N N . GLU A 1 271 ? 7.078 18.781 -16.25 1 84 271 GLU A N 1
ATOM 2063 C CA . GLU A 1 271 ? 6.664 20.156 -16.453 1 84 271 GLU A CA 1
ATOM 2064 C C . GLU A 1 271 ? 7.172 21.062 -15.344 1 84 271 GLU A C 1
ATOM 2066 O O . GLU A 1 271 ? 7.277 20.641 -14.188 1 84 271 GLU A O 1
ATOM 2071 N N . MET B 1 1 ? -10.711 31 1.855 1 72.25 1 MET B N 1
ATOM 2072 C CA . MET B 1 1 ? -9.43 30.297 1.933 1 72.25 1 MET B CA 1
ATOM 2073 C C . MET B 1 1 ? -9.141 29.859 3.361 1 72.25 1 MET B C 1
ATOM 2075 O O . MET B 1 1 ? -9.555 30.5 4.316 1 72.25 1 MET B O 1
ATOM 2079 N N . TRP B 1 2 ? -8.719 28.625 3.502 1 86.44 2 TRP B N 1
ATOM 2080 C CA . TRP B 1 2 ? -8.375 28.109 4.828 1 86.44 2 TRP B CA 1
ATOM 2081 C C . TRP B 1 2 ? -7.16 28.859 5.391 1 86.44 2 TRP B C 1
ATOM 2083 O O . TRP B 1 2 ? -6.359 29.406 4.637 1 86.44 2 TRP B O 1
ATOM 2093 N N . ASP B 1 3 ? -7.137 28.969 6.68 1 93.31 3 ASP B N 1
ATOM 2094 C CA . ASP B 1 3 ? -6.094 29.75 7.34 1 93.31 3 ASP B CA 1
ATOM 2095 C C . ASP B 1 3 ? -5.387 28.938 8.414 1 93.31 3 ASP B C 1
ATOM 2097 O O . ASP B 1 3 ? -6.035 28.203 9.164 1 93.31 3 ASP B O 1
ATOM 2101 N N . VAL B 1 4 ? -4.117 29.109 8.492 1 97.38 4 VAL B N 1
ATOM 2102 C CA . VAL B 1 4 ? -3.281 28.406 9.453 1 97.38 4 VAL B CA 1
ATOM 2103 C C . VAL B 1 4 ? -3.471 29.016 10.844 1 97.38 4 VAL B C 1
ATOM 2105 O O . VAL B 1 4 ? -3.273 28.344 11.852 1 97.38 4 VAL B O 1
ATOM 2108 N N . LYS B 1 5 ? -3.859 30.234 10.836 1 97.56 5 LYS B N 1
ATOM 2109 C CA . LYS B 1 5 ? -3.924 31 12.07 1 97.56 5 LYS B CA 1
ATOM 2110 C C . LYS B 1 5 ? -4.848 30.344 13.086 1 97.56 5 LYS B C 1
ATOM 2112 O O . LYS B 1 5 ? -5.945 29.906 12.742 1 97.56 5 LYS B O 1
ATOM 2117 N N . ASP B 1 6 ? -4.359 30.172 14.328 1 97.88 6 ASP B N 1
ATOM 2118 C CA . ASP B 1 6 ? -5.09 29.719 15.508 1 97.88 6 ASP B CA 1
ATOM 2119 C C . ASP B 1 6 ? -5.441 28.25 15.414 1 97.88 6 ASP B C 1
ATOM 2121 O O . ASP B 1 6 ? -6.367 27.781 16.078 1 97.88 6 ASP B O 1
ATOM 2125 N N . LYS B 1 7 ? -4.781 27.516 14.539 1 98.44 7 LYS B N 1
ATOM 2126 C CA . LYS B 1 7 ? -5.035 26.078 14.398 1 98.44 7 LYS B CA 1
ATOM 2127 C C . LYS B 1 7 ? -4.012 25.266 15.172 1 98.44 7 LYS B C 1
ATOM 2129 O O . LYS B 1 7 ? -2.869 25.688 15.359 1 98.44 7 LYS B O 1
ATOM 2134 N N . THR B 1 8 ? -4.441 24.156 15.656 1 98.81 8 THR B N 1
ATOM 2135 C CA . THR B 1 8 ? -3.588 23.203 16.375 1 98.81 8 THR B CA 1
ATOM 2136 C C . THR B 1 8 ? -3.186 22.047 15.469 1 98.81 8 THR B C 1
ATOM 2138 O O . THR B 1 8 ? -4.043 21.406 14.867 1 98.81 8 THR B O 1
ATOM 2141 N N . PHE B 1 9 ? -1.864 21.766 15.422 1 98.88 9 PHE B N 1
ATOM 2142 C CA . PHE B 1 9 ? -1.301 20.797 14.492 1 98.88 9 PHE B CA 1
ATOM 2143 C C . PHE B 1 9 ? -0.716 19.609 15.234 1 98.88 9 PHE B C 1
ATOM 2145 O O . PHE B 1 9 ? -0.141 19.75 16.312 1 98.88 9 PHE B O 1
ATOM 2152 N N . VAL B 1 10 ? -0.866 18.438 14.633 1 98.94 10 VAL B N 1
ATOM 2153 C CA . VAL B 1 10 ? -0.06 17.25 14.93 1 98.94 10 VAL B CA 1
ATOM 2154 C C . VAL B 1 10 ? 0.779 16.875 13.711 1 98.94 10 VAL B C 1
ATOM 2156 O O . VAL B 1 10 ? 0.249 16.734 12.609 1 98.94 10 VAL B O 1
ATOM 2159 N N . ILE B 1 11 ? 2.066 16.766 13.859 1 98.94 11 ILE B N 1
ATOM 2160 C CA . ILE B 1 11 ? 2.98 16.438 12.773 1 98.94 11 ILE B CA 1
ATOM 2161 C C . ILE B 1 11 ? 3.811 15.219 13.148 1 98.94 11 ILE B C 1
ATOM 2163 O O . ILE B 1 11 ? 4.609 15.266 14.086 1 98.94 11 ILE B O 1
ATOM 2167 N N . THR B 1 12 ? 3.609 14.156 12.461 1 98.94 12 THR B N 1
ATOM 2168 C CA . THR B 1 12 ? 4.461 12.992 12.672 1 98.94 12 THR B CA 1
ATOM 2169 C C . THR B 1 12 ? 5.789 13.148 11.938 1 98.94 12 THR B C 1
ATOM 2171 O O . THR B 1 12 ? 5.855 13.82 10.906 1 98.94 12 THR B O 1
ATOM 2174 N N . GLY B 1 13 ? 6.793 12.477 12.477 1 98.31 13 GLY B N 1
ATOM 2175 C CA . GLY B 1 13 ? 8.117 12.742 11.938 1 98.31 13 GLY B CA 1
ATOM 2176 C C . GLY B 1 13 ? 8.547 14.188 12.102 1 98.31 13 GLY B C 1
ATOM 2177 O O . GLY B 1 13 ? 9.125 14.781 11.18 1 98.31 13 GLY B O 1
ATOM 2178 N N . GLY B 1 14 ? 8.219 14.734 13.195 1 98.31 14 GLY B N 1
ATOM 2179 C CA . GLY B 1 14 ? 8.336 16.172 13.344 1 98.31 14 GLY B CA 1
ATOM 2180 C C . GLY B 1 14 ? 9.672 16.609 13.93 1 98.31 14 GLY B C 1
ATOM 2181 O O . GLY B 1 14 ? 9.945 17.812 14.047 1 98.31 14 GLY B O 1
ATOM 2182 N N . ALA B 1 15 ? 10.57 15.641 14.266 1 97.06 15 ALA B N 1
ATOM 2183 C CA . ALA B 1 15 ? 11.789 15.969 15 1 97.06 15 ALA B CA 1
ATOM 2184 C C . ALA B 1 15 ? 12.805 16.656 14.086 1 97.06 15 ALA B C 1
ATOM 2186 O O . ALA B 1 15 ? 13.656 17.422 14.555 1 97.06 15 ALA B O 1
ATOM 2187 N N . SER B 1 16 ? 12.766 16.359 12.797 1 93.94 16 SER B N 1
ATOM 2188 C CA . SER B 1 16 ? 13.781 16.875 11.875 1 93.94 16 SER B CA 1
ATOM 2189 C C . SER B 1 16 ? 13.227 17 10.461 1 93.94 16 SER B C 1
ATOM 2191 O O . SER B 1 16 ? 12.039 16.766 10.227 1 93.94 16 SER B O 1
ATOM 2193 N N . GLY B 1 17 ? 14.078 17.5 9.609 1 95.19 17 GLY B N 1
ATOM 2194 C CA . GLY B 1 17 ? 13.75 17.5 8.195 1 95.19 17 GLY B CA 1
ATOM 2195 C C . GLY B 1 17 ? 12.516 18.312 7.871 1 95.19 17 GLY B C 1
ATOM 2196 O O . GLY B 1 17 ? 12.383 19.469 8.305 1 95.19 17 GLY B O 1
ATOM 2197 N N . LEU B 1 18 ? 11.68 17.75 7.059 1 97.5 18 LEU B N 1
ATOM 2198 C CA . LEU B 1 18 ? 10.484 18.438 6.586 1 97.5 18 LEU B CA 1
ATOM 2199 C C . LEU B 1 18 ? 9.5 18.656 7.73 1 97.5 18 LEU B C 1
ATOM 2201 O O . LEU B 1 18 ? 8.875 19.719 7.816 1 97.5 18 LEU B O 1
ATOM 2205 N N . GLY B 1 19 ? 9.422 17.656 8.633 1 98.31 19 GLY B N 1
ATOM 2206 C CA . GLY B 1 19 ? 8.5 17.797 9.758 1 98.31 19 GLY B CA 1
ATOM 2207 C C . GLY B 1 19 ? 8.797 19.016 10.617 1 98.31 19 GLY B C 1
ATOM 2208 O O . GLY B 1 19 ? 7.895 19.781 10.953 1 98.31 19 GLY B O 1
ATOM 2209 N N . ALA B 1 20 ? 10.031 19.156 10.938 1 98.25 20 ALA B N 1
ATOM 2210 C CA . ALA B 1 20 ? 10.453 20.328 11.703 1 98.25 20 ALA B CA 1
ATOM 2211 C C . ALA B 1 20 ? 10.211 21.609 10.922 1 98.25 20 ALA B C 1
ATOM 2213 O O . ALA B 1 20 ? 9.789 22.625 11.492 1 98.25 20 ALA B O 1
ATOM 2214 N N . GLY B 1 21 ? 10.477 21.562 9.625 1 98.44 21 GLY B N 1
ATOM 2215 C CA . GLY B 1 21 ? 10.242 22.703 8.766 1 98.44 21 GLY B CA 1
ATOM 2216 C C . GLY B 1 21 ? 8.781 23.078 8.672 1 98.44 21 GLY B C 1
ATOM 2217 O O . GLY B 1 21 ? 8.438 24.266 8.688 1 98.44 21 GLY B O 1
ATOM 2218 N N . TYR B 1 22 ? 7.891 22.062 8.555 1 98.69 22 TYR B N 1
ATOM 2219 C CA . TYR B 1 22 ? 6.457 22.312 8.539 1 98.69 22 TYR B CA 1
ATOM 2220 C C . TYR B 1 22 ? 6.004 22.984 9.828 1 98.69 22 TYR B C 1
ATOM 2222 O O . TYR B 1 22 ? 5.219 23.938 9.797 1 98.69 22 TYR B O 1
ATOM 2230 N N . ALA B 1 23 ? 6.504 22.484 10.938 1 98.81 23 ALA B N 1
ATOM 2231 C CA . ALA B 1 23 ? 6.141 23.047 12.234 1 98.81 23 ALA B CA 1
ATOM 2232 C C . ALA B 1 23 ? 6.512 24.531 12.312 1 98.81 23 ALA B C 1
ATOM 2234 O O . ALA B 1 23 ? 5.684 25.359 12.672 1 98.81 23 ALA B O 1
ATOM 2235 N N . LYS B 1 24 ? 7.734 24.844 11.945 1 98.81 24 LYS B N 1
ATOM 2236 C CA . LYS B 1 24 ? 8.203 26.234 11.977 1 98.81 24 LYS B CA 1
ATOM 2237 C C . LYS B 1 24 ? 7.352 27.125 11.078 1 98.81 24 LYS B C 1
ATOM 2239 O O . LYS B 1 24 ? 6.941 28.203 11.484 1 98.81 24 LYS B O 1
ATOM 2244 N N . ALA B 1 25 ? 7.133 26.672 9.883 1 98.69 25 ALA B N 1
ATOM 2245 C CA . ALA B 1 25 ? 6.359 27.453 8.922 1 98.69 25 ALA B CA 1
ATOM 2246 C C . ALA B 1 25 ? 4.941 27.703 9.43 1 98.69 25 ALA B C 1
ATOM 2248 O O . ALA B 1 25 ? 4.406 28.812 9.273 1 98.69 25 ALA B O 1
ATOM 2249 N N . CYS B 1 26 ? 4.312 26.672 10.016 1 98.69 26 CYS B N 1
ATOM 2250 C CA . CYS B 1 26 ? 2.965 26.828 10.539 1 98.69 26 CYS B CA 1
ATOM 2251 C C . CYS B 1 26 ? 2.939 27.844 11.68 1 98.69 26 CYS B C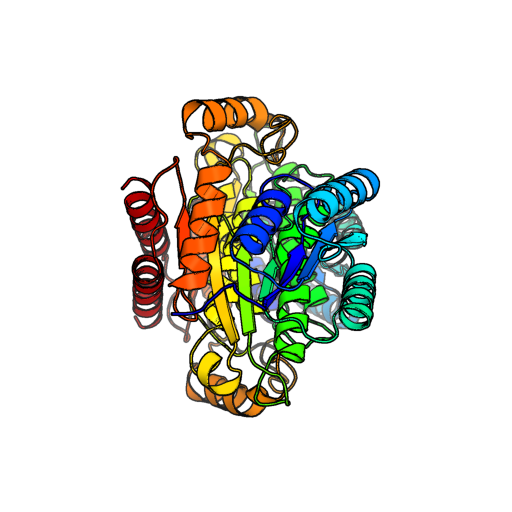 1
ATOM 2253 O O . CYS B 1 26 ? 2.02 28.672 11.766 1 98.69 26 CYS B O 1
ATOM 2255 N N . LEU B 1 27 ? 3.918 27.797 12.531 1 98.69 27 LEU B N 1
ATOM 2256 C CA . LEU B 1 27 ? 4.016 28.766 13.617 1 98.69 27 LEU B CA 1
ATOM 2257 C C . LEU B 1 27 ? 4.215 30.172 13.078 1 98.69 27 LEU B C 1
ATOM 2259 O O . LEU B 1 27 ? 3.609 31.125 13.578 1 98.69 27 LEU B O 1
ATOM 2263 N N . GLU B 1 28 ? 5.031 30.281 12.055 1 98.44 28 GLU B N 1
ATOM 2264 C CA . GLU B 1 28 ? 5.258 31.578 11.406 1 98.44 28 GLU B CA 1
ATOM 2265 C C . GLU B 1 28 ? 3.967 32.125 10.82 1 98.44 28 GLU B C 1
ATOM 2267 O O . GLU B 1 28 ? 3.793 33.344 10.734 1 98.44 28 GLU B O 1
ATOM 2272 N N . HIS B 1 29 ? 3.07 31.281 10.492 1 98 29 HIS B N 1
ATOM 2273 C CA . HIS B 1 29 ? 1.806 31.703 9.898 1 98 29 HIS B CA 1
ATOM 2274 C C . HIS B 1 29 ? 0.698 31.75 10.945 1 98 29 HIS B C 1
ATOM 2276 O O . HIS B 1 29 ? -0.483 31.844 10.602 1 98 29 HIS B O 1
ATOM 2282 N N . GLY B 1 30 ? 1.022 31.562 12.219 1 98.12 30 GLY B N 1
ATOM 2283 C CA . GLY B 1 30 ? 0.087 31.891 13.281 1 98.12 30 GLY B CA 1
ATOM 2284 C C . GLY B 1 30 ? -0.556 30.656 13.906 1 98.12 30 GLY B C 1
ATOM 2285 O O . GLY B 1 30 ? -1.584 30.766 14.578 1 98.12 30 GLY B O 1
ATOM 2286 N N . ALA B 1 31 ? -0.021 29.484 13.711 1 98.62 31 ALA B N 1
ATOM 2287 C CA . ALA B 1 31 ? -0.553 28.281 14.367 1 98.62 31 ALA B CA 1
ATOM 2288 C C . ALA B 1 31 ? -0.628 28.484 15.875 1 98.62 31 ALA B C 1
ATOM 2290 O O . ALA B 1 31 ? 0.255 29.094 16.484 1 98.62 31 ALA B O 1
ATOM 2291 N N . LYS B 1 32 ? -1.671 27.938 16.469 1 98.56 32 LYS B N 1
ATOM 2292 C CA . LYS B 1 32 ? -1.883 28.047 17.922 1 98.56 32 LYS B CA 1
ATOM 2293 C C . LYS B 1 32 ? -0.958 27.109 18.688 1 98.56 32 LYS B C 1
ATOM 2295 O O . LYS B 1 32 ? -0.317 27.516 19.656 1 98.56 32 LYS B O 1
ATOM 2300 N N . ASN B 1 33 ? -1.004 25.859 18.297 1 98.75 33 ASN B N 1
ATOM 2301 C CA . ASN B 1 33 ? -0.183 24.812 18.906 1 98.75 33 ASN B CA 1
ATOM 2302 C C . ASN B 1 33 ? 0.305 23.797 17.875 1 98.75 33 ASN B C 1
ATOM 2304 O O . ASN B 1 33 ? -0.344 23.594 16.844 1 98.75 33 ASN B O 1
ATOM 2308 N N . VAL B 1 34 ? 1.472 23.234 18.141 1 98.88 34 VAL B N 1
ATOM 2309 C CA . VAL B 1 34 ? 2.008 22.172 17.297 1 98.88 34 VAL B CA 1
ATOM 2310 C C . VAL B 1 34 ? 2.541 21.031 18.156 1 98.88 34 VAL B C 1
ATOM 2312 O O . VAL B 1 34 ? 3.363 21.266 19.047 1 98.88 34 VAL B O 1
ATOM 2315 N N . ALA B 1 35 ? 2.072 19.844 17.953 1 98.94 35 ALA B N 1
ATOM 2316 C CA . ALA B 1 35 ? 2.654 18.641 18.547 1 98.94 35 ALA B CA 1
ATOM 2317 C C . ALA B 1 35 ? 3.551 17.922 17.562 1 98.94 35 ALA B C 1
ATOM 2319 O O . ALA B 1 35 ? 3.102 17.516 16.484 1 98.94 35 ALA B O 1
ATOM 2320 N N . LEU B 1 36 ? 4.801 17.766 17.938 1 98.88 36 LEU B N 1
ATOM 2321 C CA . LEU B 1 36 ? 5.75 16.984 17.172 1 98.88 36 LEU B CA 1
ATOM 2322 C C . LEU B 1 36 ? 5.812 15.547 17.672 1 98.88 36 LEU B C 1
ATOM 2324 O O . LEU B 1 36 ? 6.098 15.305 18.844 1 98.88 36 LEU B O 1
ATOM 2328 N N . LEU B 1 37 ? 5.535 14.602 16.828 1 98.94 37 LEU B N 1
ATOM 2329 C CA . LEU B 1 37 ? 5.664 13.188 17.156 1 98.94 37 LEU B CA 1
ATOM 2330 C C . LEU B 1 37 ? 6.809 12.555 16.375 1 98.94 37 LEU B C 1
ATOM 2332 O O . LEU B 1 37 ? 6.926 12.75 15.156 1 98.94 37 LEU B O 1
ATOM 2336 N N . ASP B 1 38 ? 7.629 11.836 17.062 1 98.69 38 ASP B N 1
ATOM 2337 C CA . ASP B 1 38 ? 8.781 11.195 16.453 1 98.69 38 ASP B CA 1
ATOM 2338 C C . ASP B 1 38 ? 9.398 10.148 17.375 1 98.69 38 ASP B C 1
ATOM 2340 O O . ASP B 1 38 ? 9.117 10.148 18.578 1 98.69 38 ASP B O 1
ATOM 2344 N N . ILE B 1 39 ? 10.211 9.32 16.828 1 98.12 39 ILE B N 1
ATOM 2345 C CA . ILE B 1 39 ? 10.906 8.328 17.656 1 98.12 39 ILE B CA 1
ATOM 2346 C C . ILE B 1 39 ? 12.164 8.953 18.25 1 98.12 39 ILE B C 1
ATOM 2348 O O . ILE B 1 39 ? 12.656 8.492 19.281 1 98.12 39 ILE B O 1
ATOM 2352 N N . ALA B 1 40 ? 12.695 9.953 17.578 1 97.94 40 ALA B N 1
ATOM 2353 C CA . ALA B 1 40 ? 13.945 10.578 17.984 1 97.94 40 ALA B CA 1
ATOM 2354 C C . ALA B 1 40 ? 13.719 11.547 19.156 1 97.94 40 ALA B C 1
ATOM 2356 O O . ALA B 1 40 ? 13.656 12.766 18.953 1 97.94 40 ALA B O 1
ATOM 2357 N N . GLU B 1 41 ? 13.82 11.047 20.328 1 98.31 41 GLU B N 1
ATOM 2358 C CA . GLU B 1 41 ? 13.406 11.789 21.516 1 98.31 41 GLU B CA 1
ATOM 2359 C C . GLU B 1 41 ? 14.305 12.992 21.766 1 98.31 41 GLU B C 1
ATOM 2361 O O . GLU B 1 41 ? 13.82 14.109 21.953 1 98.31 41 GLU B O 1
ATOM 2366 N N . LYS B 1 42 ? 15.602 12.789 21.75 1 98.56 42 LYS B N 1
ATOM 2367 C CA . LYS B 1 42 ? 16.531 13.875 22.016 1 98.56 42 LYS B CA 1
ATOM 2368 C C . LYS B 1 42 ? 16.406 14.992 20.984 1 98.56 42 LYS B C 1
ATOM 2370 O O . LYS B 1 42 ? 16.297 16.172 21.344 1 98.56 42 LYS B O 1
ATOM 2375 N N . LEU B 1 43 ? 16.375 14.594 19.75 1 98.44 43 LEU B N 1
ATOM 2376 C CA . LEU B 1 43 ? 16.266 15.562 18.672 1 98.44 43 LEU B CA 1
ATOM 2377 C C . LEU B 1 43 ? 14.922 16.266 18.703 1 98.44 43 LEU B C 1
ATOM 2379 O O . LEU B 1 43 ? 14.844 17.484 18.469 1 98.44 43 LEU B O 1
ATOM 2383 N N . GLY B 1 44 ? 13.875 15.539 18.938 1 98.69 44 GLY B N 1
ATOM 2384 C CA . GLY B 1 44 ? 12.539 16.109 19.016 1 98.69 44 GLY B CA 1
ATOM 2385 C C . GLY B 1 44 ? 12.383 17.141 20.125 1 98.69 44 GLY B C 1
ATOM 2386 O O . GLY B 1 44 ? 11.805 18.203 19.906 1 98.69 44 GLY B O 1
ATOM 2387 N N . ASN B 1 45 ? 12.883 16.781 21.266 1 98.75 45 ASN B N 1
ATOM 2388 C CA . ASN B 1 45 ? 12.844 17.734 22.375 1 98.75 45 ASN B CA 1
ATOM 2389 C C . ASN B 1 45 ? 13.633 19 22.062 1 98.75 45 ASN B C 1
ATOM 2391 O O . ASN B 1 45 ? 13.195 20.109 22.375 1 98.75 45 ASN B O 1
ATOM 2395 N N . ALA B 1 46 ? 14.797 18.828 21.438 1 98.75 46 ALA B N 1
ATOM 2396 C CA . ALA B 1 46 ? 15.609 19.969 21.062 1 98.75 46 ALA B CA 1
ATOM 2397 C C . ALA B 1 46 ? 14.875 20.859 20.047 1 98.75 46 ALA B C 1
ATOM 2399 O O . ALA B 1 46 ? 14.922 22.094 20.156 1 98.75 46 ALA B O 1
ATOM 2400 N N . THR B 1 47 ? 14.211 20.234 19.078 1 98.75 47 THR B N 1
ATOM 2401 C CA . THR B 1 47 ? 13.438 20.969 18.078 1 98.75 47 THR B CA 1
ATOM 2402 C C . THR B 1 47 ? 12.289 21.734 18.734 1 98.75 47 THR B C 1
ATOM 2404 O O . THR B 1 47 ? 12.078 22.906 18.453 1 98.75 47 THR B O 1
ATOM 2407 N N . ALA B 1 48 ? 11.578 21.078 19.625 1 98.75 48 ALA B N 1
ATOM 2408 C CA . ALA B 1 48 ? 10.477 21.719 20.328 1 98.75 48 ALA B CA 1
ATOM 2409 C C . ALA B 1 48 ? 10.969 22.906 21.141 1 98.75 48 ALA B C 1
ATOM 2411 O O . ALA B 1 48 ? 10.344 23.969 21.141 1 98.75 48 ALA B O 1
ATOM 2412 N N . GLU B 1 49 ? 12.047 22.703 21.812 1 98.62 49 GLU B N 1
ATOM 2413 C CA . GLU B 1 49 ? 12.617 23.781 22.625 1 98.62 49 GLU B CA 1
ATOM 2414 C C . GLU B 1 49 ? 13.016 24.969 21.781 1 98.62 49 GLU B C 1
ATOM 2416 O O . GLU B 1 49 ? 12.734 26.125 22.125 1 98.62 49 GLU B O 1
ATOM 2421 N N . GLN B 1 50 ? 13.688 24.703 20.703 1 98.56 50 GLN B N 1
ATOM 2422 C CA . GLN B 1 50 ? 14.109 25.781 19.797 1 98.56 50 GLN B CA 1
ATOM 2423 C C . GLN B 1 50 ? 12.914 26.562 19.297 1 98.56 50 GLN B C 1
ATOM 2425 O O . GLN B 1 50 ? 12.938 27.797 19.281 1 98.56 50 GLN B O 1
ATOM 2430 N N . LEU B 1 51 ? 11.891 25.891 18.875 1 98.75 51 LEU B N 1
ATOM 2431 C CA . LEU B 1 51 ? 10.688 26.547 18.359 1 98.75 51 LEU B CA 1
ATOM 2432 C C . LEU B 1 51 ? 9.992 27.328 19.469 1 98.75 51 LEU B C 1
ATOM 2434 O O . LEU B 1 51 ? 9.508 28.438 19.234 1 98.75 51 LEU B O 1
ATOM 2438 N N . ASN B 1 52 ? 9.953 26.75 20.656 1 98.62 52 ASN B N 1
ATOM 2439 C CA . ASN B 1 52 ? 9.312 27.422 21.781 1 98.62 52 ASN B CA 1
ATOM 2440 C C . ASN B 1 52 ? 10.062 28.688 22.188 1 98.62 52 ASN B C 1
ATOM 2442 O O . ASN B 1 52 ? 9.453 29.672 22.625 1 98.62 52 ASN B O 1
ATOM 2446 N N . ASN B 1 53 ? 11.344 28.656 22.047 1 98.44 53 ASN B N 1
ATOM 2447 C CA . ASN B 1 53 ? 12.133 29.844 22.312 1 98.44 53 ASN B CA 1
ATOM 2448 C C . ASN B 1 53 ? 11.773 31 21.375 1 98.44 53 ASN B C 1
ATOM 2450 O O . ASN B 1 53 ? 11.836 32.156 21.766 1 98.44 53 ASN B O 1
ATOM 2454 N N . THR B 1 54 ? 11.359 30.641 20.219 1 98.06 54 THR B N 1
ATOM 2455 C CA . THR B 1 54 ? 11.07 31.641 19.188 1 98.06 54 THR B CA 1
ATOM 2456 C C . THR B 1 54 ? 9.602 32.031 19.219 1 98.06 54 THR B C 1
ATOM 2458 O O . THR B 1 54 ? 9.258 33.219 19.062 1 98.06 54 THR B O 1
ATOM 2461 N N . PHE B 1 55 ? 8.672 31.078 19.406 1 97.88 55 PHE B N 1
ATOM 2462 C CA . PHE B 1 55 ? 7.266 31.328 19.125 1 97.88 55 PHE B CA 1
ATOM 2463 C C . PHE B 1 55 ? 6.441 31.281 20.406 1 97.88 55 PHE B C 1
ATOM 2465 O O . PHE B 1 55 ? 5.234 31.516 20.391 1 97.88 55 PHE B O 1
ATOM 2472 N N . GLY B 1 56 ? 6.973 30.938 21.469 1 92.12 56 GLY B N 1
ATOM 2473 C CA . GLY B 1 56 ? 6.234 30.859 22.719 1 92.12 56 GLY B CA 1
ATOM 2474 C C . GLY B 1 56 ? 5.688 29.484 23.016 1 92.12 56 GLY B C 1
ATOM 2475 O O . GLY B 1 56 ? 5.25 28.766 22.109 1 92.12 56 GLY B O 1
ATOM 2476 N N . ASN B 1 57 ? 5.871 28.859 24.062 1 95.31 57 ASN B N 1
ATOM 2477 C CA . ASN B 1 57 ? 5.508 27.562 24.578 1 95.31 57 ASN B CA 1
ATOM 2478 C C . ASN B 1 57 ? 4.289 26.984 23.875 1 95.31 57 ASN B C 1
ATOM 2480 O O . ASN B 1 57 ? 3.32 26.578 24.516 1 95.31 57 ASN B O 1
ATOM 2484 N N . LYS B 1 58 ? 4.375 26.938 22.484 1 98.12 58 LYS B N 1
ATOM 2485 C CA . LYS B 1 58 ? 3.281 26.469 21.641 1 98.12 58 LYS B CA 1
ATOM 2486 C C . LYS B 1 58 ? 3.561 25.047 21.125 1 98.12 58 LYS B C 1
ATOM 2488 O O . LYS B 1 58 ? 2.682 24.406 20.547 1 98.12 58 LYS B O 1
ATOM 2493 N N . VAL B 1 59 ? 4.766 24.562 21.391 1 98.81 59 VAL B N 1
ATOM 2494 C CA . VAL B 1 59 ? 5.18 23.312 20.766 1 98.81 59 VAL B CA 1
ATOM 2495 C C . VAL B 1 59 ? 5.449 22.266 21.844 1 98.81 59 VAL B C 1
ATOM 2497 O O . VAL B 1 59 ? 6.113 22.547 22.844 1 98.81 59 VAL B O 1
ATOM 2500 N N . ILE B 1 60 ? 4.922 21.078 21.656 1 98.75 60 ILE B N 1
ATOM 2501 C CA . ILE B 1 60 ? 5.281 19.953 22.516 1 98.75 60 ILE B CA 1
ATOM 2502 C C . ILE B 1 60 ? 5.863 18.828 21.656 1 98.75 60 ILE B C 1
ATOM 2504 O O . ILE B 1 60 ? 5.578 18.734 20.469 1 98.75 60 ILE B O 1
ATOM 2508 N N . PHE B 1 61 ? 6.707 18.047 22.266 1 98.81 61 PHE B N 1
ATOM 2509 C CA . PHE B 1 61 ? 7.207 16.828 21.656 1 98.81 61 PHE B CA 1
ATOM 2510 C C . PHE B 1 61 ? 6.656 15.602 22.375 1 98.81 61 PHE B C 1
ATOM 2512 O O . PHE B 1 61 ? 6.559 15.586 23.609 1 98.81 61 PHE B O 1
ATOM 2519 N N . VAL B 1 62 ? 6.199 14.641 21.641 1 98.88 62 VAL B N 1
ATOM 2520 C CA . VAL B 1 62 ? 5.766 13.352 22.156 1 98.88 62 VAL B CA 1
ATOM 2521 C C . VAL B 1 62 ? 6.477 12.227 21.422 1 98.88 62 VAL B C 1
ATOM 2523 O O . VAL B 1 62 ? 6.41 12.141 20.188 1 98.88 62 VAL B O 1
ATOM 2526 N N . LYS B 1 63 ? 7.215 11.414 22.156 1 98.81 63 LYS B N 1
ATOM 2527 C CA . LYS B 1 63 ? 7.852 10.25 21.547 1 98.81 63 LYS B CA 1
ATOM 2528 C C . LYS B 1 63 ? 6.809 9.281 21 1 98.81 63 LYS B C 1
ATOM 2530 O O . LYS B 1 63 ? 5.867 8.914 21.703 1 98.81 63 LYS B O 1
ATOM 2535 N N . CYS B 1 64 ? 7.023 8.891 19.766 1 98.81 64 CYS B N 1
ATOM 2536 C CA . CYS B 1 64 ? 6.07 7.98 19.141 1 98.81 64 CYS B CA 1
ATOM 2537 C C . CYS B 1 64 ? 6.719 7.199 18 1 98.81 64 CYS B C 1
ATOM 2539 O O . CYS B 1 64 ? 7.227 7.789 17.047 1 98.81 64 CYS B O 1
ATOM 2541 N N . ASP B 1 65 ? 6.777 5.938 18.172 1 98.75 65 ASP B N 1
ATOM 2542 C CA . ASP B 1 65 ? 7.051 5.055 17.047 1 98.75 65 ASP B CA 1
ATOM 2543 C C . ASP B 1 65 ? 5.777 4.754 16.266 1 98.75 65 ASP B C 1
ATOM 2545 O O . ASP B 1 65 ? 4.969 3.92 16.672 1 98.75 65 ASP B O 1
ATOM 2549 N N . VAL B 1 66 ? 5.664 5.367 15.094 1 98.62 66 VAL B N 1
ATOM 2550 C CA . VAL B 1 66 ? 4.395 5.316 14.375 1 98.62 66 VAL B CA 1
ATOM 2551 C C . VAL B 1 66 ? 4.191 3.926 13.781 1 98.62 66 VAL B C 1
ATOM 2553 O O . VAL B 1 66 ? 3.107 3.604 13.289 1 98.62 66 VAL B O 1
ATOM 2556 N N . SER B 1 67 ? 5.258 3.051 13.82 1 98 67 SER B N 1
ATOM 2557 C CA . SER B 1 67 ? 5.09 1.672 13.375 1 98 67 SER B CA 1
ATOM 2558 C C . SER B 1 67 ? 4.344 0.84 14.414 1 98 67 SER B C 1
ATOM 2560 O O . SER B 1 67 ? 3.906 -0.276 14.125 1 98 67 SER B O 1
ATOM 2562 N N . LYS B 1 68 ? 4.156 1.342 15.602 1 97.88 68 LYS B N 1
ATOM 2563 C CA . LYS B 1 68 ? 3.537 0.617 16.703 1 97.88 68 LYS B CA 1
ATOM 2564 C C . LYS B 1 68 ? 2.217 1.264 17.109 1 97.88 68 LYS B C 1
ATOM 2566 O O . LYS B 1 68 ? 2.201 2.391 17.609 1 97.88 68 LYS B O 1
ATOM 2571 N N . GLU B 1 69 ? 1.188 0.512 17.031 1 97.5 69 GLU B N 1
ATOM 2572 C CA . GLU B 1 69 ? -0.143 1.043 17.312 1 97.5 69 GLU B CA 1
ATOM 2573 C C . GLU B 1 69 ? -0.252 1.517 18.766 1 97.5 69 GLU B C 1
ATOM 2575 O O . GLU B 1 69 ? -0.896 2.529 19.047 1 97.5 69 GLU B O 1
ATOM 2580 N N . GLU B 1 70 ? 0.3 0.81 19.656 1 97.81 70 GLU B N 1
ATOM 2581 C CA . GLU B 1 70 ? 0.23 1.195 21.062 1 97.81 70 GLU B CA 1
ATOM 2582 C C . GLU B 1 70 ? 0.87 2.561 21.297 1 97.81 70 GLU B C 1
ATOM 2584 O O . GLU B 1 70 ? 0.374 3.357 22.094 1 97.81 70 GLU B O 1
ATOM 2589 N N . ASP B 1 71 ? 1.985 2.824 20.609 1 98.62 71 ASP B N 1
ATOM 2590 C CA . ASP B 1 71 ? 2.627 4.133 20.703 1 98.62 71 ASP B CA 1
ATOM 2591 C C . ASP B 1 71 ? 1.735 5.223 20.109 1 98.62 71 ASP B C 1
ATOM 2593 O O . ASP B 1 71 ? 1.662 6.332 20.641 1 98.62 71 ASP B O 1
ATOM 2597 N N . ILE B 1 72 ? 1.071 4.902 19.031 1 98.62 72 ILE B N 1
ATOM 2598 C CA . ILE B 1 72 ? 0.195 5.855 18.359 1 98.62 72 ILE B CA 1
ATOM 2599 C C . ILE B 1 72 ? -0.949 6.25 19.281 1 98.62 72 ILE B C 1
ATOM 2601 O O . ILE B 1 72 ? -1.232 7.438 19.469 1 98.62 72 ILE B O 1
ATOM 2605 N N . VAL B 1 73 ? -1.517 5.262 19.891 1 98.25 73 VAL B N 1
ATOM 2606 C CA . VAL B 1 73 ? -2.635 5.504 20.781 1 98.25 73 VAL B CA 1
ATOM 2607 C C . VAL B 1 73 ? -2.174 6.363 21.969 1 98.25 73 VAL B C 1
ATOM 2609 O O . VAL B 1 73 ? -2.812 7.363 22.297 1 98.25 73 VAL B O 1
ATOM 2612 N N . SER B 1 74 ? -1.077 6.012 22.531 1 98.62 74 SER B N 1
ATOM 2613 C CA . SER B 1 74 ? -0.556 6.738 23.688 1 98.62 74 SER B CA 1
ATOM 2614 C C . SER B 1 74 ? -0.182 8.172 23.312 1 98.62 74 SER B C 1
ATOM 2616 O O . SER B 1 74 ? -0.452 9.102 24.078 1 98.62 74 SER B O 1
ATOM 2618 N N . ALA B 1 75 ? 0.473 8.297 22.188 1 98.81 75 ALA B N 1
ATOM 2619 C CA . ALA B 1 75 ? 0.871 9.625 21.734 1 98.81 75 ALA B CA 1
ATOM 2620 C C . ALA B 1 75 ? -0.349 10.5 21.469 1 98.81 75 ALA B C 1
ATOM 2622 O O . ALA B 1 75 ? -0.375 11.672 21.828 1 98.81 75 ALA B O 1
ATOM 2623 N N . TRP B 1 76 ? -1.337 9.922 20.797 1 98.62 76 TRP B N 1
ATOM 2624 C CA . TRP B 1 76 ? -2.566 10.648 20.5 1 98.62 76 TRP B CA 1
ATOM 2625 C C . TRP B 1 76 ? -3.238 11.133 21.766 1 98.62 76 TRP B C 1
ATOM 2627 O O . TRP B 1 76 ? -3.623 12.297 21.875 1 98.62 76 TRP B O 1
ATOM 2637 N N . ASP B 1 77 ? -3.324 10.258 22.703 1 98.5 77 ASP B N 1
ATOM 2638 C CA . ASP B 1 77 ? -3.953 10.594 23.984 1 98.5 77 ASP B CA 1
ATOM 2639 C C . ASP B 1 77 ? -3.184 11.703 24.703 1 98.5 77 ASP B C 1
ATOM 2641 O O . ASP B 1 77 ? -3.785 12.602 25.281 1 98.5 77 ASP B O 1
ATOM 2645 N N . SER B 1 78 ? -1.932 11.609 24.656 1 98.56 78 SER B N 1
ATOM 2646 C CA . SER B 1 78 ? -1.093 12.625 25.297 1 98.56 78 SER B CA 1
ATOM 2647 C C . SER B 1 78 ? -1.311 13.992 24.656 1 98.56 78 SER B C 1
ATOM 2649 O O . SER B 1 78 ? -1.395 15 25.359 1 98.56 78 SER B O 1
ATOM 2651 N N . VAL B 1 79 ? -1.358 14.031 23.328 1 98.69 79 VAL B N 1
ATOM 2652 C CA . VAL B 1 79 ? -1.562 15.289 22.609 1 98.69 79 VAL B CA 1
ATOM 2653 C C . VAL B 1 79 ? -2.936 15.859 22.969 1 98.69 79 VAL B C 1
ATOM 2655 O O . VAL B 1 79 ? -3.068 17.062 23.219 1 98.69 79 VAL B O 1
ATOM 2658 N N . LEU B 1 80 ? -3.955 15.023 23.016 1 98.19 80 LEU B N 1
ATOM 2659 C CA . LEU B 1 80 ? -5.312 15.469 23.328 1 98.19 80 LEU B CA 1
ATOM 2660 C C . LEU B 1 80 ? -5.406 16 24.75 1 98.19 80 LEU B C 1
ATOM 2662 O O . LEU B 1 80 ? -6.148 16.953 25.016 1 98.19 80 LEU B O 1
ATOM 2666 N N . ALA B 1 81 ? -4.703 15.328 25.578 1 98 81 ALA B N 1
ATOM 2667 C CA . ALA B 1 81 ? -4.715 15.781 26.969 1 98 81 ALA B CA 1
ATOM 2668 C C . ALA B 1 81 ? -4.168 17.203 27.094 1 98 81 ALA B C 1
ATOM 2670 O O . ALA B 1 81 ? -4.613 17.969 27.938 1 98 81 ALA B O 1
ATOM 2671 N N . GLN B 1 82 ? -3.287 17.531 26.219 1 97.19 82 GLN B N 1
ATOM 2672 C CA . GLN B 1 82 ? -2.627 18.828 26.312 1 97.19 82 GLN B CA 1
ATOM 2673 C C . GLN B 1 82 ? -3.369 19.875 25.5 1 97.19 82 GLN B C 1
ATOM 2675 O O . GLN B 1 82 ? -3.582 21 25.953 1 97.19 82 GLN B O 1
ATOM 2680 N N . PHE B 1 83 ? -3.729 19.547 24.281 1 97.56 83 PHE B N 1
ATOM 2681 C CA . PHE B 1 83 ? -4.238 20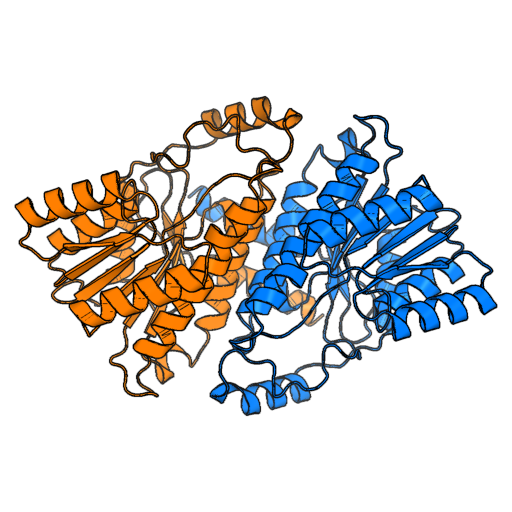.547 23.359 1 97.56 83 PHE B CA 1
ATOM 2682 C C . PHE B 1 83 ? -5.754 20.469 23.25 1 97.56 83 PHE B C 1
ATOM 2684 O O . PHE B 1 83 ? -6.402 21.406 22.766 1 97.56 83 PHE B O 1
ATOM 2691 N N . LYS B 1 84 ? -6.363 19.344 23.578 1 95.19 84 LYS B N 1
ATOM 2692 C CA . LYS B 1 84 ? -7.797 19.062 23.594 1 95.19 84 LYS B CA 1
ATOM 2693 C C . LYS B 1 84 ? -8.344 18.984 22.156 1 95.19 84 LYS B C 1
ATOM 2695 O O . LYS B 1 84 ? -8.867 17.953 21.75 1 95.19 84 LYS B O 1
ATOM 2700 N N . GLN B 1 85 ? -8.141 20.109 21.391 1 97.12 85 GLN B N 1
ATOM 2701 C CA . GLN B 1 85 ? -8.625 20.156 20.016 1 97.12 85 GLN B CA 1
ATOM 2702 C C . GLN B 1 85 ? -7.465 20.094 19.031 1 97.12 85 GLN B C 1
ATOM 2704 O O . GLN B 1 85 ? -6.484 20.828 19.156 1 97.12 85 GLN B O 1
ATOM 2709 N N . ILE B 1 86 ? -7.629 19.188 18.078 1 98.56 86 ILE B N 1
ATOM 2710 C CA . ILE B 1 86 ? -6.688 19.062 16.969 1 98.56 86 ILE B CA 1
ATOM 2711 C C . ILE B 1 86 ? -7.379 19.438 15.656 1 98.56 86 ILE B C 1
ATOM 2713 O O . ILE B 1 86 ? -8.438 18.891 15.328 1 98.56 86 ILE B O 1
ATOM 2717 N N . ASP B 1 87 ? -6.762 20.344 14.906 1 98.69 87 ASP B N 1
ATOM 2718 C CA . ASP B 1 87 ? -7.395 20.859 13.695 1 98.69 87 ASP B CA 1
ATOM 2719 C C . ASP B 1 87 ? -6.754 20.266 12.445 1 98.69 87 ASP B C 1
ATOM 2721 O O . ASP B 1 87 ? -7.41 20.125 11.414 1 98.69 87 ASP B O 1
ATOM 2725 N N . VAL B 1 88 ? -5.441 19.969 12.508 1 98.88 88 VAL B N 1
ATOM 2726 C CA . VAL B 1 88 ? -4.699 19.531 11.328 1 98.88 88 VAL B CA 1
ATOM 2727 C C . VAL B 1 88 ? -3.738 18.406 11.703 1 98.88 88 VAL B C 1
ATOM 2729 O O . VAL B 1 88 ? -3.035 18.5 12.711 1 98.88 88 VAL B O 1
ATOM 2732 N N . ILE B 1 89 ? -3.758 17.406 10.961 1 98.88 89 ILE B N 1
ATOM 2733 C CA . ILE B 1 89 ? -2.775 16.328 11.07 1 98.88 89 ILE B CA 1
ATOM 2734 C C . ILE B 1 89 ? -1.927 16.266 9.805 1 98.88 89 ILE B C 1
ATOM 2736 O O . ILE B 1 89 ? -2.461 16.219 8.695 1 98.88 89 ILE B O 1
ATOM 2740 N N . VAL B 1 90 ? -0.633 16.359 9.953 1 98.94 90 VAL B N 1
ATOM 2741 C CA . VAL B 1 90 ? 0.317 16.141 8.867 1 98.94 90 VAL B CA 1
ATOM 2742 C C . VAL B 1 90 ? 1.011 14.789 9.062 1 98.94 90 VAL B C 1
ATOM 2744 O O . VAL B 1 90 ? 1.931 14.664 9.875 1 98.94 90 VAL B O 1
ATOM 2747 N N . ASN B 1 91 ? 0.537 13.836 8.367 1 98.88 91 ASN B N 1
ATOM 2748 C CA . ASN B 1 91 ? 1.194 12.531 8.359 1 98.88 91 ASN B CA 1
ATOM 2749 C C . ASN B 1 91 ? 2.463 12.547 7.512 1 98.88 91 ASN B C 1
ATOM 2751 O O . ASN B 1 91 ? 2.434 12.172 6.336 1 98.88 91 ASN B O 1
ATOM 2755 N N . ASN B 1 92 ? 3.535 12.844 8.148 1 98.5 92 ASN B N 1
ATOM 2756 C CA . ASN B 1 92 ? 4.785 13.125 7.453 1 98.5 92 ASN B CA 1
ATOM 2757 C C . ASN B 1 92 ? 5.828 12.039 7.707 1 98.5 92 ASN B C 1
ATOM 2759 O O . ASN B 1 92 ? 6.754 11.867 6.914 1 98.5 92 ASN B O 1
ATOM 2763 N N . ALA B 1 93 ? 5.68 11.297 8.844 1 97.94 93 ALA B N 1
ATOM 2764 C CA . ALA B 1 93 ? 6.656 10.258 9.156 1 97.94 93 ALA B CA 1
ATOM 2765 C C . ALA B 1 93 ? 6.824 9.289 7.988 1 97.94 93 ALA B C 1
ATOM 2767 O O . ALA B 1 93 ? 5.836 8.844 7.398 1 97.94 93 ALA B O 1
ATOM 2768 N N . GLY B 1 94 ? 8.031 9.016 7.617 1 95.88 94 GLY B N 1
ATOM 2769 C CA . GLY B 1 94 ? 8.336 8.102 6.535 1 95.88 94 GLY B CA 1
ATOM 2770 C C . GLY B 1 94 ? 9.789 7.66 6.52 1 95.88 94 GLY B C 1
ATOM 2771 O O . GLY B 1 94 ? 10.672 8.391 6.98 1 95.88 94 GLY B O 1
ATOM 2772 N N . ILE B 1 95 ? 9.984 6.5 6.066 1 94.81 95 ILE B N 1
ATOM 2773 C CA . ILE B 1 95 ? 11.32 5.926 5.891 1 94.81 95 ILE B CA 1
ATOM 2774 C C . ILE B 1 95 ? 11.445 5.332 4.488 1 94.81 95 ILE B C 1
ATOM 2776 O O . ILE B 1 95 ? 10.531 4.648 4.012 1 94.81 95 ILE B O 1
ATOM 2780 N N . MET B 1 96 ? 12.539 5.66 3.83 1 96.5 96 MET B N 1
ATOM 2781 C CA . MET B 1 96 ? 12.789 5.141 2.488 1 96.5 96 MET B CA 1
ATOM 2782 C C . MET B 1 96 ? 13.836 4.031 2.52 1 96.5 96 MET B C 1
ATOM 2784 O O . MET B 1 96 ? 15.008 4.273 2.256 1 96.5 96 MET B O 1
ATOM 2788 N N . VAL B 1 97 ? 13.477 2.822 2.869 1 96.94 97 VAL B N 1
ATOM 2789 C CA . VAL B 1 97 ? 14.398 1.689 2.949 1 96.94 97 VAL B CA 1
ATOM 2790 C C . VAL B 1 97 ? 13.656 0.399 2.602 1 96.94 97 VAL B C 1
ATOM 2792 O O . VAL B 1 97 ? 12.602 0.107 3.176 1 96.94 97 VAL B O 1
ATOM 2795 N N . ASP B 1 98 ? 14.219 -0.292 1.598 1 98.25 98 ASP B N 1
ATOM 2796 C CA . ASP B 1 98 ? 13.648 -1.57 1.185 1 98.25 98 ASP B CA 1
ATOM 2797 C C . ASP B 1 98 ? 14.539 -2.734 1.61 1 98.25 98 ASP B C 1
ATOM 2799 O O . ASP B 1 98 ? 14.242 -3.893 1.312 1 98.25 98 ASP B O 1
ATOM 2803 N N . ALA B 1 99 ? 15.57 -2.449 2.33 1 96.81 99 ALA B N 1
ATOM 2804 C CA . ALA B 1 99 ? 16.5 -3.502 2.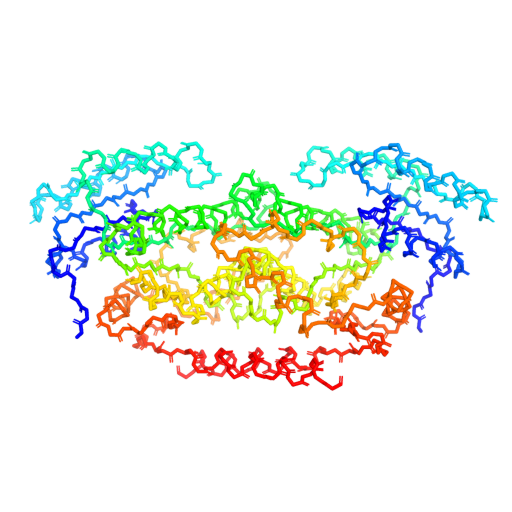727 1 96.81 99 ALA B CA 1
ATOM 2805 C C . ALA B 1 99 ? 15.781 -4.629 3.457 1 96.81 99 ALA B C 1
ATOM 2807 O O . ALA B 1 99 ? 14.867 -4.379 4.246 1 96.81 99 ALA B O 1
ATOM 2808 N N . PRO B 1 100 ? 16.203 -5.883 3.262 1 94.12 100 PRO B N 1
ATOM 2809 C CA . PRO B 1 100 ? 15.5 -7.07 3.746 1 94.12 100 PRO B CA 1
ATOM 2810 C C . PRO B 1 100 ? 15.234 -7.027 5.25 1 94.12 100 PRO B C 1
ATOM 2812 O O . PRO B 1 100 ? 14.164 -7.434 5.703 1 94.12 100 PRO B O 1
ATOM 2815 N N . SER B 1 101 ? 16.047 -6.496 5.992 1 93.19 101 SER B N 1
ATOM 2816 C CA . SER B 1 101 ? 15.891 -6.539 7.441 1 93.19 101 SER B CA 1
ATOM 2817 C C . SER B 1 101 ? 15.008 -5.398 7.941 1 93.19 101 SER B C 1
ATOM 2819 O O . SER B 1 101 ? 14.578 -5.398 9.094 1 93.19 101 SER B O 1
ATOM 2821 N N . VAL B 1 102 ? 14.602 -4.457 7 1 96.38 102 VAL B N 1
ATOM 2822 C CA . VAL B 1 102 ? 14.016 -3.234 7.539 1 96.38 102 VAL B CA 1
ATOM 2823 C C . VAL B 1 102 ? 12.719 -2.914 6.801 1 96.38 102 VAL B C 1
ATOM 2825 O O . VAL B 1 102 ? 11.906 -2.115 7.273 1 96.38 102 VAL B O 1
ATOM 2828 N N . TRP B 1 103 ? 12.477 -3.551 5.672 1 97.94 103 TRP B N 1
ATOM 2829 C CA . TRP B 1 103 ? 11.391 -3.117 4.793 1 97.94 103 TRP B CA 1
ATOM 2830 C C . TRP B 1 103 ? 10.039 -3.268 5.484 1 97.94 103 TRP B C 1
ATOM 2832 O O . TRP B 1 103 ? 9.117 -2.488 5.234 1 97.94 103 TRP B O 1
ATOM 2842 N N . ARG B 1 104 ? 9.883 -4.238 6.355 1 97.62 104 ARG B N 1
ATOM 2843 C CA . ARG B 1 104 ? 8.609 -4.422 7.051 1 97.62 104 ARG B CA 1
ATOM 2844 C C . ARG B 1 104 ? 8.328 -3.26 7.996 1 97.62 104 ARG B C 1
ATOM 2846 O O . ARG B 1 104 ? 7.215 -2.738 8.031 1 97.62 104 ARG B O 1
ATOM 2853 N N . THR B 1 105 ? 9.367 -2.943 8.758 1 97.31 105 THR B N 1
ATOM 2854 C CA . THR B 1 105 ? 9.227 -1.779 9.625 1 97.31 105 THR B CA 1
ATOM 2855 C C . THR B 1 105 ? 8.938 -0.526 8.805 1 97.31 105 THR B C 1
ATOM 2857 O O . THR B 1 105 ? 8.109 0.299 9.195 1 97.31 105 THR B O 1
ATOM 2860 N N . ALA B 1 106 ? 9.617 -0.394 7.691 1 98 106 ALA B N 1
ATOM 2861 C CA . ALA B 1 106 ? 9.383 0.746 6.809 1 98 106 ALA B CA 1
ATOM 2862 C C . ALA B 1 106 ? 7.934 0.774 6.324 1 98 106 ALA B C 1
ATOM 2864 O O . ALA B 1 106 ? 7.32 1.841 6.242 1 98 106 ALA B O 1
ATOM 2865 N N . SER B 1 107 ? 7.406 -0.38 6.027 1 98.25 107 SER B N 1
ATOM 2866 C CA . SER B 1 107 ? 6.012 -0.473 5.605 1 98.25 107 SER B CA 1
ATOM 2867 C C . SER B 1 107 ? 5.066 -0.049 6.723 1 98.25 107 SER B C 1
ATOM 2869 O O . SER B 1 107 ? 4.078 0.648 6.477 1 98.25 107 SER B O 1
ATOM 2871 N N . ASP B 1 108 ? 5.363 -0.469 7.906 1 98.38 108 ASP B N 1
ATOM 2872 C CA . ASP B 1 108 ? 4.555 -0.085 9.062 1 98.38 108 ASP B CA 1
ATOM 2873 C C . ASP B 1 108 ? 4.566 1.43 9.258 1 98.38 108 ASP B C 1
ATOM 2875 O O . ASP B 1 108 ? 3.531 2.029 9.562 1 98.38 108 ASP B O 1
ATOM 2879 N N . VAL B 1 109 ? 5.672 2.004 9.078 1 98.5 109 VAL B N 1
ATOM 2880 C CA . VAL B 1 109 ? 5.836 3.441 9.266 1 98.5 109 VAL B CA 1
ATOM 2881 C C . VAL B 1 109 ? 5.125 4.199 8.148 1 98.5 109 VAL B C 1
ATOM 2883 O O . VAL B 1 109 ? 4.281 5.059 8.406 1 98.5 109 VAL B O 1
ATOM 2886 N N . ASN B 1 110 ? 5.406 3.842 6.898 1 98.62 110 ASN B N 1
ATOM 2887 C CA . ASN B 1 110 ? 5 4.605 5.723 1 98.62 110 ASN B CA 1
ATOM 2888 C C . ASN B 1 110 ? 3.508 4.441 5.434 1 98.62 110 ASN B C 1
ATOM 2890 O O . ASN B 1 110 ? 2.881 5.332 4.863 1 98.62 110 ASN B O 1
ATOM 2894 N N . TRP B 1 111 ? 3.018 3.303 5.832 1 98.44 111 TRP B N 1
ATOM 2895 C CA . TRP B 1 111 ? 1.66 2.967 5.414 1 98.44 111 TRP B CA 1
ATOM 2896 C C . TRP B 1 111 ? 0.74 2.82 6.621 1 98.44 111 TRP B C 1
ATOM 2898 O O . TRP B 1 111 ? -0.127 3.666 6.855 1 98.44 111 TRP B O 1
ATOM 2908 N N . GLN B 1 112 ? 1.01 1.924 7.488 1 98.44 112 GLN B N 1
ATOM 2909 C CA . GLN B 1 112 ? 0.057 1.607 8.547 1 98.44 112 GLN B CA 1
ATOM 2910 C C . GLN B 1 112 ? 0.02 2.709 9.602 1 98.44 112 GLN B C 1
ATOM 2912 O O . GLN B 1 112 ? -1.033 2.99 10.172 1 98.44 112 GLN B O 1
ATOM 2917 N N . GLY B 1 113 ? 1.187 3.27 9.922 1 98.75 113 GLY B N 1
ATOM 2918 C CA . GLY B 1 113 ? 1.201 4.41 10.828 1 98.75 113 GLY B CA 1
ATOM 2919 C C . GLY B 1 113 ? 0.378 5.582 10.32 1 98.75 113 GLY B C 1
ATOM 2920 O O . GLY B 1 113 ? -0.385 6.184 11.078 1 98.75 113 GLY B O 1
ATOM 2921 N N . LEU B 1 114 ? 0.509 5.875 9.062 1 98.81 114 LEU B N 1
ATOM 2922 C CA . LEU B 1 114 ? -0.242 6.949 8.422 1 98.81 114 LEU B CA 1
ATOM 2923 C C . LEU B 1 114 ? -1.74 6.672 8.469 1 98.81 114 LEU B C 1
ATOM 2925 O O . LEU B 1 114 ? -2.529 7.551 8.82 1 98.81 114 LEU B O 1
ATOM 2929 N N . VAL B 1 115 ? -2.154 5.449 8.164 1 98.88 115 VAL B N 1
ATOM 2930 C CA . VAL B 1 115 ? -3.562 5.074 8.203 1 98.88 115 VAL B CA 1
ATOM 2931 C C . VAL B 1 115 ? -4.109 5.25 9.617 1 98.88 115 VAL B C 1
ATOM 2933 O O . VAL B 1 115 ? -5.195 5.805 9.805 1 98.88 115 VAL B O 1
ATOM 2936 N N . SER B 1 116 ? -3.355 4.824 10.586 1 98.69 116 SER B N 1
ATOM 2937 C CA . SER B 1 116 ? -3.789 4.887 11.977 1 98.69 116 SER B CA 1
ATOM 2938 C C . SER B 1 116 ? -4.039 6.328 12.414 1 98.69 116 SER B C 1
ATOM 2940 O O . SER B 1 116 ? -5.094 6.641 12.969 1 98.69 116 SER B O 1
ATOM 2942 N N . PHE B 1 117 ? -3.109 7.172 12.117 1 98.75 117 PHE B N 1
ATOM 2943 C CA . PHE B 1 117 ? -3.268 8.57 12.508 1 98.75 117 PHE B CA 1
ATOM 2944 C C . PHE B 1 117 ? -4.391 9.227 11.719 1 98.75 117 PHE B C 1
ATOM 2946 O O . PHE B 1 117 ? -5.094 10.102 12.242 1 98.75 117 PHE B O 1
ATOM 2953 N N . THR B 1 118 ? -4.52 8.828 10.469 1 98.81 118 THR B N 1
ATOM 2954 C CA . THR B 1 118 ? -5.633 9.344 9.68 1 98.81 118 THR B CA 1
ATOM 2955 C C . THR B 1 118 ? -6.969 8.984 10.32 1 98.81 118 THR B C 1
ATOM 2957 O O . THR B 1 118 ? -7.824 9.852 10.508 1 98.81 118 THR B O 1
ATOM 2960 N N . LEU B 1 119 ? -7.121 7.742 10.719 1 98.38 119 LEU B N 1
ATOM 2961 C CA . LEU B 1 119 ? -8.383 7.285 11.297 1 98.38 119 LEU B CA 1
ATOM 2962 C C . LEU B 1 119 ? -8.625 7.945 12.648 1 98.38 119 LEU B C 1
ATOM 2964 O O . LEU B 1 119 ? -9.766 8.266 12.984 1 98.38 119 LEU B O 1
ATOM 2968 N N . LYS B 1 120 ? -7.582 8.141 13.414 1 98.12 120 LYS B N 1
ATOM 2969 C CA . LYS B 1 120 ? -7.715 8.859 14.68 1 98.12 120 LYS B CA 1
ATOM 2970 C C . LYS B 1 120 ? -8.172 10.297 14.438 1 98.12 120 LYS B C 1
ATOM 2972 O O . LYS B 1 120 ? -9.016 10.82 15.172 1 98.12 120 LYS B O 1
ATOM 2977 N N . GLY B 1 121 ? -7.566 10.914 13.445 1 98.56 121 GLY B N 1
ATOM 2978 C CA . GLY B 1 121 ? -7.973 12.258 13.07 1 98.56 121 GLY B CA 1
ATOM 2979 C C . GLY B 1 121 ? -9.422 12.352 12.641 1 98.56 121 GLY B C 1
ATOM 2980 O O . GLY B 1 121 ? -10.148 13.25 13.062 1 98.56 121 GLY B O 1
ATOM 2981 N N . VAL B 1 122 ? -9.828 11.391 11.82 1 98.69 122 VAL B N 1
ATOM 2982 C CA . VAL B 1 122 ? -11.203 11.383 11.336 1 98.69 122 VAL B CA 1
ATOM 2983 C C . VAL B 1 122 ? -12.164 11.273 12.523 1 98.69 122 VAL B C 1
ATOM 2985 O O . VAL B 1 122 ? -13.109 12.055 12.633 1 98.69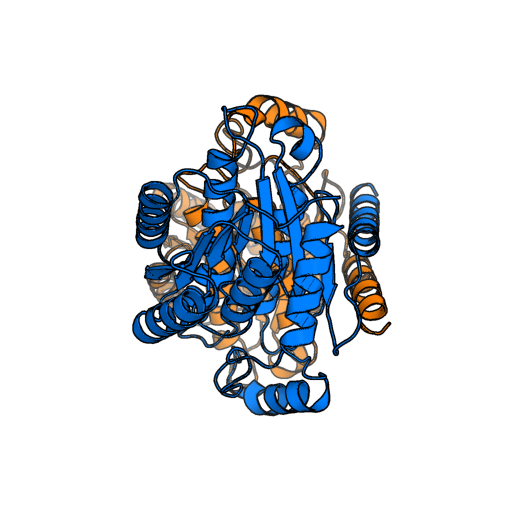 122 VAL B O 1
ATOM 2988 N N . SER B 1 123 ? -11.883 10.344 13.422 1 98.12 123 SER B N 1
ATOM 2989 C CA . SER B 1 123 ? -12.75 10.125 14.578 1 98.12 123 SER B CA 1
ATOM 2990 C C . SER B 1 123 ? -12.844 11.375 15.445 1 98.12 123 SER B C 1
ATOM 2992 O O . SER B 1 123 ? -13.914 11.695 15.961 1 98.12 123 SER B O 1
ATOM 2994 N N . HIS B 1 124 ? -11.812 12.086 15.516 1 98.5 124 HIS B N 1
ATOM 2995 C CA . HIS B 1 124 ? -11.719 13.25 16.391 1 98.5 124 HIS B CA 1
ATOM 2996 C C . HIS B 1 124 ? -12.375 14.469 15.758 1 98.5 124 HIS B C 1
ATOM 2998 O O . HIS B 1 124 ? -13.055 15.242 16.438 1 98.5 124 HIS B O 1
ATOM 3004 N N . MET B 1 125 ? -12.273 14.602 14.469 1 98.69 125 MET B N 1
ATOM 3005 C CA . MET B 1 125 ? -12.555 15.867 13.805 1 98.69 125 MET B CA 1
ATOM 3006 C C . MET B 1 125 ? -13.953 15.867 13.203 1 98.69 125 MET B C 1
ATOM 3008 O O . MET B 1 125 ? -14.531 16.938 12.961 1 98.69 125 MET B O 1
ATOM 3012 N N . ARG B 1 126 ? -14.523 14.719 12.922 1 98.62 126 ARG B N 1
ATOM 3013 C CA . ARG B 1 126 ? -15.688 14.641 12.047 1 98.62 126 ARG B CA 1
ATOM 3014 C C . ARG B 1 126 ? -16.891 15.312 12.688 1 98.62 126 ARG B C 1
ATOM 3016 O O . ARG B 1 126 ? -17.219 15.055 13.852 1 98.62 126 ARG B O 1
ATOM 3023 N N . LYS B 1 127 ? -17.547 16.094 11.898 1 98.56 127 LYS B N 1
ATOM 3024 C CA . LYS B 1 127 ? -18.641 16.922 12.383 1 98.56 127 LYS B CA 1
ATOM 3025 C C . LYS B 1 127 ? -19.891 16.078 12.672 1 98.56 127 LYS B C 1
ATOM 3027 O O . LYS B 1 127 ? -20.672 16.406 13.57 1 98.56 127 LYS B O 1
ATOM 3032 N N . ASP B 1 128 ? -20.047 15.039 11.906 1 97.81 128 ASP B N 1
ATOM 3033 C CA . ASP B 1 128 ? -21.25 14.203 12.062 1 97.81 128 ASP B CA 1
ATOM 3034 C C . ASP B 1 128 ? -21.188 13.391 13.344 1 97.81 128 ASP B C 1
ATOM 3036 O O . ASP B 1 128 ? -22.109 12.656 13.672 1 97.81 128 ASP B O 1
ATOM 3040 N N . GLU B 1 129 ? -20.062 13.547 14.141 1 97.5 129 GLU B N 1
ATOM 3041 C CA . GLU B 1 129 ? -19.953 12.922 15.461 1 97.5 129 GLU B CA 1
ATOM 3042 C C . GLU B 1 129 ? -19.469 13.922 16.5 1 97.5 129 GLU B C 1
ATOM 3044 O O . GLU B 1 129 ? -18.766 13.555 17.453 1 97.5 129 GLU B O 1
ATOM 3049 N N . GLY B 1 130 ? -19.703 15.133 16.188 1 97.56 130 GLY B N 1
ATOM 3050 C CA . GLY B 1 130 ? -19.531 16.172 17.203 1 97.56 130 GLY B CA 1
ATOM 3051 C C . GLY B 1 130 ? -18.203 16.875 17.109 1 97.56 130 GLY B C 1
ATOM 3052 O O . GLY B 1 130 ? -17.922 17.781 17.906 1 97.56 130 GLY B O 1
ATOM 3053 N N . GLY B 1 131 ? -17.406 16.531 16.156 1 98.06 131 GLY B N 1
ATOM 3054 C CA . GLY B 1 131 ? -16.141 17.219 15.961 1 98.06 131 GLY B CA 1
ATOM 3055 C C . GLY B 1 131 ? -16.281 18.562 15.281 1 98.06 131 GLY B C 1
ATOM 3056 O O . GLY B 1 131 ? -17.391 18.969 14.922 1 98.06 131 GLY B O 1
ATOM 3057 N N . ALA B 1 132 ? -15.172 19.219 15.086 1 97.81 132 ALA B N 1
ATOM 3058 C CA . ALA B 1 132 ? -15.172 20.578 14.57 1 97.81 132 ALA B CA 1
ATOM 3059 C C . ALA B 1 132 ? -14.727 20.625 13.117 1 97.81 132 ALA B C 1
ATOM 3061 O O . ALA B 1 132 ? -14.586 21.688 12.523 1 97.81 132 ALA B O 1
ATOM 3062 N N . GLY B 1 133 ? -14.578 19.516 12.492 1 98.19 133 GLY B N 1
ATOM 3063 C CA . GLY B 1 133 ? -13.93 19.484 11.195 1 98.19 133 GLY B CA 1
ATOM 3064 C C . GLY B 1 133 ? -12.422 19.625 11.281 1 98.19 133 GLY B C 1
ATOM 3065 O O . GLY B 1 133 ? -11.859 19.719 12.375 1 98.19 133 GLY B O 1
ATOM 3066 N N . GLY B 1 134 ? -11.766 19.531 10.133 1 98.5 134 GLY B N 1
ATOM 3067 C CA . GLY B 1 134 ? -10.32 19.656 10.148 1 98.5 134 GLY B CA 1
ATOM 3068 C C . GLY B 1 134 ? -9.68 19.328 8.812 1 98.5 134 GLY B C 1
ATOM 3069 O O . GLY B 1 134 ? -10.336 19.375 7.77 1 98.5 134 GLY B O 1
ATOM 3070 N N . THR B 1 135 ? -8.352 19.219 8.844 1 98.81 135 THR B N 1
ATOM 3071 C CA . THR B 1 135 ? -7.559 18.906 7.66 1 98.81 135 THR B CA 1
ATOM 3072 C C . THR B 1 135 ? -6.566 17.781 7.965 1 98.81 135 THR B C 1
ATOM 3074 O O . THR B 1 135 ? -5.918 17.781 9.016 1 98.81 135 THR B O 1
ATOM 3077 N N . ILE B 1 136 ? -6.562 16.828 7.141 1 98.88 136 ILE B N 1
ATOM 3078 C CA . ILE B 1 136 ? -5.562 15.766 7.199 1 98.88 136 ILE B CA 1
ATOM 3079 C C . ILE B 1 136 ? -4.715 15.789 5.93 1 98.88 136 ILE B C 1
ATOM 3081 O O . ILE B 1 136 ? -5.242 15.672 4.824 1 98.88 136 ILE B O 1
ATOM 3085 N N . LEU B 1 137 ? -3.418 16 6.094 1 98.88 137 LEU B N 1
ATOM 3086 C CA . LEU B 1 137 ? -2.447 15.969 5.004 1 98.88 137 LEU B CA 1
ATOM 3087 C C . LEU B 1 137 ? -1.635 14.68 5.039 1 98.88 137 LEU B C 1
ATOM 3089 O O . LEU B 1 137 ? -0.895 14.43 5.996 1 98.88 137 LEU B O 1
ATOM 3093 N N . ASN B 1 138 ? -1.789 13.859 4.039 1 98.88 138 ASN B N 1
ATOM 3094 C CA . ASN B 1 138 ? -1.015 12.633 3.885 1 98.88 138 ASN B CA 1
ATOM 3095 C C . ASN B 1 138 ? 0.154 12.82 2.924 1 98.88 138 ASN B C 1
ATOM 3097 O O . ASN B 1 138 ? -0.045 13.172 1.76 1 98.88 138 ASN B O 1
ATOM 3101 N N . ILE B 1 139 ? 1.339 12.586 3.432 1 98.62 139 ILE B N 1
ATOM 3102 C CA . ILE B 1 139 ? 2.529 12.781 2.609 1 98.62 139 ILE B CA 1
ATOM 3103 C C . ILE B 1 139 ? 2.85 11.492 1.856 1 98.62 139 ILE B C 1
ATOM 3105 O O . ILE B 1 139 ? 3.182 10.469 2.471 1 98.62 139 ILE B O 1
ATOM 3109 N N . ALA B 1 140 ? 2.721 11.57 0.597 1 98 140 ALA B N 1
ATOM 3110 C CA . ALA B 1 140 ? 3.141 10.5 -0.298 1 98 140 ALA B CA 1
ATOM 3111 C C . ALA B 1 140 ? 4.504 10.797 -0.911 1 98 140 ALA B C 1
ATOM 3113 O O . ALA B 1 140 ? 5.453 11.133 -0.197 1 98 140 ALA B O 1
ATOM 3114 N N . SER B 1 141 ? 4.715 10.469 -2.164 1 96.56 141 SER B N 1
ATOM 3115 C CA . SER B 1 141 ? 5.973 10.656 -2.883 1 96.56 141 SER B CA 1
ATOM 3116 C C . SER B 1 141 ? 5.75 10.664 -4.391 1 96.56 141 SER B C 1
ATOM 3118 O O . SER B 1 141 ? 4.73 10.164 -4.879 1 96.56 141 SER B O 1
ATOM 3120 N N . THR B 1 142 ? 6.68 11.32 -5.074 1 95.88 142 THR B N 1
ATOM 3121 C CA . THR B 1 142 ? 6.691 11.141 -6.52 1 95.88 142 THR B CA 1
ATOM 3122 C C . THR B 1 142 ? 6.871 9.664 -6.879 1 95.88 142 THR B C 1
ATOM 3124 O O . THR B 1 142 ? 6.461 9.227 -7.957 1 95.88 142 THR B O 1
ATOM 3127 N N . LEU B 1 143 ? 7.41 8.898 -5.996 1 95.62 143 LEU B N 1
ATOM 3128 C CA . LEU B 1 143 ? 7.629 7.473 -6.23 1 95.62 143 LEU B CA 1
ATOM 3129 C C . LEU B 1 143 ? 6.328 6.691 -6.094 1 95.62 143 LEU B C 1
ATOM 3131 O O . LEU B 1 143 ? 6.289 5.488 -6.355 1 95.62 143 LEU B O 1
ATOM 3135 N N . ALA B 1 144 ? 5.246 7.375 -5.711 1 97.5 144 ALA B N 1
ATOM 3136 C CA . ALA B 1 144 ? 3.912 6.785 -5.809 1 97.5 144 ALA B CA 1
ATOM 3137 C C . ALA B 1 144 ? 3.438 6.746 -7.262 1 97.5 144 ALA B C 1
ATOM 3139 O O . ALA B 1 144 ? 2.734 5.816 -7.664 1 97.5 144 ALA B O 1
ATOM 3140 N N . ILE B 1 145 ? 3.885 7.738 -8.016 1 96.06 145 ILE B N 1
ATOM 3141 C CA . ILE B 1 145 ? 3.314 7.863 -9.352 1 96.06 145 ILE B CA 1
ATOM 3142 C C . ILE B 1 145 ? 4.414 7.715 -10.398 1 96.06 145 ILE B C 1
ATOM 3144 O O . ILE B 1 145 ? 4.234 8.086 -11.555 1 96.06 145 ILE B O 1
ATOM 3148 N N . THR B 1 146 ? 5.559 7.32 -10.008 1 94.94 146 THR B N 1
ATOM 3149 C CA . THR B 1 146 ? 6.641 6.902 -10.883 1 94.94 146 THR B CA 1
ATOM 3150 C C . THR B 1 146 ? 7.168 5.527 -10.477 1 94.94 146 THR B C 1
ATOM 3152 O O . THR B 1 146 ? 7.086 5.148 -9.312 1 94.94 146 THR B O 1
ATOM 3155 N N . LYS B 1 147 ? 7.723 4.773 -11.445 1 96 147 LYS B N 1
ATOM 3156 C CA . LYS B 1 147 ? 8.242 3.441 -11.156 1 96 147 LYS B CA 1
ATOM 3157 C C . LYS B 1 147 ? 9.75 3.477 -10.93 1 96 147 LYS B C 1
ATOM 3159 O O . LYS B 1 147 ? 10.469 4.195 -11.625 1 96 147 LYS B O 1
ATOM 3164 N N . MET B 1 148 ? 10.188 2.775 -9.961 1 95.38 148 MET B N 1
ATOM 3165 C CA . MET B 1 148 ? 11.609 2.658 -9.633 1 95.38 148 MET B CA 1
ATOM 3166 C C . MET B 1 148 ? 11.945 1.244 -9.172 1 95.38 148 MET B C 1
ATOM 3168 O O . MET B 1 148 ? 11.398 0.763 -8.18 1 95.38 148 MET B O 1
ATOM 3172 N N . PRO B 1 149 ? 12.891 0.597 -9.867 1 97.06 149 PRO B N 1
ATOM 3173 C CA . PRO B 1 149 ? 13.148 -0.817 -9.586 1 97.06 149 PRO B CA 1
ATOM 3174 C C . PRO B 1 149 ? 13.977 -1.026 -8.32 1 97.06 149 PRO B C 1
ATOM 3176 O O . PRO B 1 149 ? 14.055 -2.146 -7.809 1 97.06 149 PRO B O 1
ATOM 3179 N N . PHE B 1 150 ? 14.594 0.042 -7.758 1 97.56 150 PHE B N 1
ATOM 3180 C CA . PHE B 1 150 ? 15.523 -0.082 -6.645 1 97.56 150 PHE B CA 1
ATOM 3181 C C . PHE B 1 150 ? 14.781 -0.146 -5.316 1 97.56 150 PHE B C 1
ATOM 3183 O O . PHE B 1 150 ? 15.273 -0.715 -4.344 1 97.56 150 PHE B O 1
ATOM 3190 N N . LEU B 1 151 ? 13.609 0.507 -5.32 1 98.12 151 LEU B N 1
ATOM 3191 C CA . LEU B 1 151 ? 12.828 0.631 -4.094 1 98.12 151 LEU B CA 1
ATOM 3192 C C . LEU B 1 151 ? 11.367 0.279 -4.344 1 98.12 151 LEU B C 1
ATOM 3194 O O . LEU B 1 151 ? 10.469 1.062 -4.023 1 98.12 151 LEU B O 1
ATOM 3198 N N . PRO B 1 152 ? 11.117 -0.934 -4.859 1 98.81 152 PRO B N 1
ATOM 3199 C CA . PRO B 1 152 ? 9.734 -1.276 -5.227 1 98.81 152 PRO B CA 1
ATOM 3200 C C . PRO B 1 152 ? 8.797 -1.292 -4.027 1 98.81 152 PRO B C 1
ATOM 3202 O O . PRO B 1 152 ? 7.605 -0.991 -4.168 1 98.81 152 PRO B O 1
ATOM 3205 N N . ILE B 1 153 ? 9.266 -1.68 -2.824 1 98.81 153 ILE B N 1
ATOM 3206 C CA . ILE B 1 153 ? 8.422 -1.762 -1.637 1 98.81 153 ILE B CA 1
ATOM 3207 C C . ILE B 1 153 ? 8.047 -0.356 -1.175 1 98.81 153 ILE B C 1
ATOM 3209 O O . ILE B 1 153 ? 6.883 -0.088 -0.873 1 98.81 153 ILE B O 1
ATOM 3213 N N . TYR B 1 154 ? 9.008 0.557 -1.16 1 98.5 154 TYR B N 1
ATOM 3214 C CA . TYR B 1 154 ? 8.742 1.958 -0.857 1 98.5 154 TYR B CA 1
ATOM 3215 C C . TYR B 1 154 ? 7.738 2.545 -1.843 1 98.5 154 TYR B C 1
ATOM 3217 O O . TYR B 1 154 ? 6.77 3.197 -1.44 1 98.5 154 TYR B O 1
ATOM 3225 N N . CYS B 1 155 ? 7.938 2.309 -3.164 1 98.62 155 CYS B N 1
ATOM 3226 C CA . CYS B 1 155 ? 7.027 2.777 -4.203 1 98.62 155 CYS B CA 1
ATOM 3227 C C . CYS B 1 155 ? 5.605 2.295 -3.941 1 98.62 155 CYS B C 1
ATOM 3229 O O . CYS B 1 155 ? 4.656 3.08 -3.998 1 98.62 155 CYS B O 1
ATOM 3231 N N . GLY B 1 156 ? 5.48 1.027 -3.639 1 98.69 156 GLY B N 1
ATOM 3232 C CA . GLY B 1 156 ? 4.176 0.471 -3.324 1 98.69 156 GLY B CA 1
ATOM 3233 C C . GLY B 1 156 ? 3.516 1.136 -2.131 1 98.69 156 GLY B C 1
ATOM 3234 O O . GLY B 1 156 ? 2.334 1.487 -2.184 1 98.69 156 GLY B O 1
ATOM 3235 N N . SER B 1 157 ? 4.234 1.338 -1.049 1 98.62 157 SER B N 1
ATOM 3236 C CA . SER B 1 157 ? 3.689 1.938 0.164 1 98.62 157 SER B CA 1
ATOM 3237 C C . SER B 1 157 ? 3.199 3.357 -0.094 1 98.62 157 SER B C 1
ATOM 3239 O O . SER B 1 157 ? 2.141 3.754 0.4 1 98.62 157 SER B O 1
ATOM 3241 N N . LYS B 1 158 ? 3.959 4.098 -0.837 1 98.69 158 LYS B N 1
ATOM 3242 C CA . LYS B 1 158 ? 3.594 5.488 -1.09 1 98.69 158 LYS B CA 1
ATOM 3243 C C . LYS B 1 158 ? 2.416 5.578 -2.055 1 98.69 158 LYS B C 1
ATOM 3245 O O . LYS B 1 158 ? 1.589 6.488 -1.949 1 98.69 158 LYS B O 1
ATOM 3250 N N . MET B 1 159 ? 2.318 4.641 -2.967 1 98.56 159 MET B N 1
ATOM 3251 C CA . MET B 1 159 ? 1.129 4.582 -3.812 1 98.56 159 MET B CA 1
ATOM 3252 C C . MET B 1 159 ? -0.096 4.176 -3 1 98.56 159 MET B C 1
ATOM 3254 O O . MET B 1 159 ? -1.206 4.637 -3.271 1 98.56 159 MET B O 1
ATOM 3258 N N . ALA B 1 160 ? 0.11 3.27 -2.084 1 98.81 160 ALA B N 1
ATOM 3259 C CA . ALA B 1 160 ? -0.979 2.916 -1.177 1 98.81 160 ALA B CA 1
ATOM 3260 C C . ALA B 1 160 ? -1.522 4.152 -0.464 1 98.81 160 ALA B C 1
ATOM 3262 O O . ALA B 1 160 ? -2.738 4.328 -0.352 1 98.81 160 ALA B O 1
ATOM 3263 N N . VAL B 1 161 ? -0.653 5.008 -0.006 1 98.88 161 VAL B N 1
ATOM 3264 C CA . VAL B 1 161 ? -1.033 6.238 0.679 1 98.88 161 VAL B CA 1
ATOM 3265 C C . VAL B 1 161 ? -1.904 7.094 -0.239 1 98.88 161 VAL B C 1
ATOM 3267 O O . VAL B 1 161 ? -2.959 7.582 0.174 1 98.88 161 VAL B O 1
ATOM 3270 N N . LEU B 1 162 ? -1.462 7.238 -1.439 1 98.75 162 LEU B N 1
ATOM 3271 C CA . LEU B 1 162 ? -2.178 8.078 -2.393 1 98.75 162 LEU B CA 1
ATOM 3272 C C . LEU B 1 162 ? -3.568 7.52 -2.674 1 98.75 162 LEU B C 1
ATOM 3274 O O . LEU B 1 162 ? -4.562 8.242 -2.561 1 98.75 162 LEU B O 1
ATOM 3278 N N . HIS B 1 163 ? -3.631 6.273 -2.979 1 98.69 163 HIS B N 1
ATOM 3279 C CA . HIS B 1 163 ? -4.898 5.66 -3.357 1 98.69 163 HIS B CA 1
ATOM 3280 C C . HIS B 1 163 ? -5.855 5.598 -2.172 1 98.69 163 HIS B C 1
ATOM 3282 O O . HIS B 1 163 ? -7.047 5.879 -2.316 1 98.69 163 HIS B O 1
ATOM 3288 N N . PHE B 1 164 ? -5.355 5.242 -1.001 1 98.88 164 PHE B N 1
ATOM 3289 C CA . PHE B 1 164 ? -6.117 5.258 0.243 1 98.88 164 PHE B CA 1
ATOM 3290 C C . PHE B 1 164 ? -6.75 6.625 0.476 1 98.88 164 PHE B C 1
ATOM 3292 O O . PHE B 1 164 ? -7.949 6.723 0.747 1 98.88 164 PHE B O 1
ATOM 3299 N N . SER B 1 165 ? -5.949 7.625 0.308 1 98.94 165 SER B N 1
ATOM 3300 C CA . SER B 1 165 ? -6.398 8.992 0.57 1 98.94 165 SER B CA 1
ATOM 3301 C C . SER B 1 165 ? -7.512 9.398 -0.388 1 98.94 165 SER B C 1
ATOM 3303 O O . SER B 1 165 ? -8.492 10.016 0.024 1 98.94 165 SER B O 1
ATOM 3305 N N . GLN B 1 166 ? -7.34 9.031 -1.643 1 98.44 166 GLN B N 1
ATOM 3306 C CA . GLN B 1 166 ? -8.359 9.344 -2.641 1 98.44 166 GLN B CA 1
ATOM 3307 C C . GLN B 1 166 ? -9.68 8.648 -2.322 1 98.44 166 GLN B C 1
ATOM 3309 O O . GLN B 1 166 ? -10.742 9.25 -2.4 1 98.44 166 GLN B O 1
ATOM 3314 N N . CYS B 1 167 ? -9.586 7.391 -1.994 1 98.56 167 CYS B N 1
ATOM 3315 C CA . CYS B 1 167 ? -10.781 6.617 -1.68 1 98.56 167 CYS B CA 1
ATOM 3316 C C . CYS B 1 167 ? -11.5 7.199 -0.471 1 98.56 167 CYS B C 1
ATOM 3318 O O . CYS B 1 167 ? -12.719 7.375 -0.498 1 98.56 167 CYS B O 1
ATOM 3320 N N . LEU B 1 168 ? -10.766 7.535 0.532 1 98.75 168 LEU B N 1
ATOM 3321 C CA . LEU B 1 168 ? -11.328 8.062 1.77 1 98.75 168 LEU B CA 1
ATOM 3322 C C . LEU B 1 168 ? -12.039 9.391 1.52 1 98.75 168 LEU B C 1
ATOM 3324 O O . LEU B 1 168 ? -13.109 9.648 2.086 1 98.75 168 LEU B O 1
ATOM 3328 N N . ALA B 1 169 ? -11.516 10.211 0.638 1 98.56 169 ALA B N 1
ATOM 3329 C CA . ALA B 1 169 ? -11.953 11.594 0.454 1 98.56 169 ALA B CA 1
ATOM 3330 C C . ALA B 1 169 ? -13.133 11.68 -0.504 1 98.56 169 ALA B C 1
ATOM 3332 O O . ALA B 1 169 ? -13.664 12.766 -0.761 1 98.56 169 ALA B O 1
ATOM 3333 N N . MET B 1 170 ? -13.516 10.57 -1.073 1 97.94 170 MET B N 1
ATOM 3334 C CA . MET B 1 170 ? -14.609 10.586 -2.049 1 97.94 170 MET B CA 1
ATOM 3335 C C . MET B 1 170 ? -15.867 11.188 -1.442 1 97.94 170 MET B C 1
ATOM 3337 O O . MET B 1 170 ? -16.141 11 -0.255 1 97.94 170 MET B O 1
ATOM 3341 N N . ASP B 1 171 ? -16.641 11.859 -2.322 1 96.44 171 ASP B N 1
ATOM 3342 C CA . ASP B 1 171 ? -17.953 12.359 -1.904 1 96.44 171 ASP B CA 1
ATOM 3343 C C . ASP B 1 171 ? -18.828 11.227 -1.363 1 96.44 171 ASP B C 1
ATOM 3345 O O . ASP B 1 171 ? -18.828 10.125 -1.913 1 96.44 171 ASP B O 1
ATOM 3349 N N . PRO B 1 172 ? -19.516 11.602 -0.178 1 97.19 172 PRO B N 1
ATOM 3350 C CA . PRO B 1 172 ? -19.734 12.891 0.479 1 97.19 172 PRO B CA 1
ATOM 3351 C C . PRO B 1 172 ? -18.906 13.062 1.751 1 97.19 172 PRO B C 1
ATOM 3353 O O . PRO B 1 172 ? -19.406 13.617 2.74 1 97.19 172 PRO B O 1
ATOM 3356 N N . PHE B 1 173 ? -17.703 12.508 1.729 1 98.38 173 PHE B N 1
ATOM 3357 C CA . PHE B 1 173 ? -16.891 12.469 2.936 1 98.38 173 PHE B CA 1
ATOM 3358 C C . PHE B 1 173 ? -16.75 13.859 3.541 1 98.38 173 PHE B C 1
ATOM 3360 O O . PHE B 1 173 ? -17.062 14.07 4.715 1 98.38 173 PHE B O 1
ATOM 3367 N N . TYR B 1 174 ? -16.312 14.789 2.73 1 98.62 174 TYR B N 1
ATOM 3368 C CA . TYR B 1 174 ? -16.094 16.141 3.227 1 98.62 174 TYR B CA 1
ATOM 3369 C C . TYR B 1 174 ? -17.406 16.766 3.701 1 98.62 174 TYR B C 1
ATO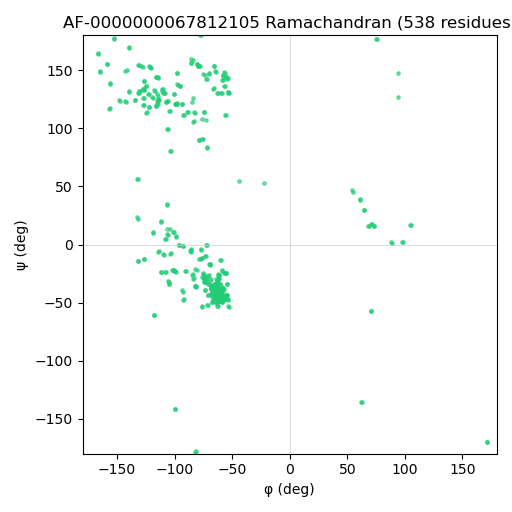M 3371 O O . TYR B 1 174 ? -17.453 17.391 4.762 1 98.62 174 TYR B O 1
ATOM 3379 N N . GLU B 1 175 ? -18.438 16.609 2.908 1 98.12 175 GLU B N 1
ATOM 3380 C CA . GLU B 1 175 ? -19.734 17.172 3.268 1 98.12 175 GLU B CA 1
ATOM 3381 C C . GLU B 1 175 ? -20.219 16.625 4.605 1 98.12 175 GLU B C 1
ATOM 3383 O O . GLU B 1 175 ? -20.781 17.359 5.414 1 98.12 175 GLU B O 1
ATOM 3388 N N . ASN B 1 176 ? -19.938 15.359 4.844 1 97.62 176 ASN B N 1
ATOM 3389 C CA . ASN B 1 176 ? -20.422 14.695 6.051 1 97.62 176 ASN B CA 1
ATOM 3390 C C . ASN B 1 176 ? -19.531 15 7.25 1 97.62 176 ASN B C 1
ATOM 3392 O O . ASN B 1 176 ? -20.031 15.188 8.367 1 97.62 176 ASN B O 1
ATOM 3396 N N . THR B 1 177 ? -18.25 15.086 7.016 1 98.38 177 THR B N 1
ATOM 3397 C CA . THR B 1 177 ? -17.328 15.055 8.148 1 98.38 177 THR B CA 1
ATOM 3398 C C . THR B 1 177 ? -16.719 16.438 8.383 1 98.38 177 THR B C 1
ATOM 3400 O O . THR B 1 177 ? -16.172 16.703 9.453 1 98.38 177 THR B O 1
ATOM 3403 N N . GLY B 1 178 ? -16.703 17.281 7.32 1 98.5 178 GLY B N 1
ATOM 3404 C CA . GLY B 1 178 ? -16.016 18.562 7.41 1 98.5 178 GLY B CA 1
ATOM 3405 C C . GLY B 1 178 ? -14.508 18.438 7.398 1 98.5 178 GLY B C 1
ATOM 3406 O O . GLY B 1 178 ? -13.805 19.359 7.828 1 98.5 178 GLY B O 1
ATOM 3407 N N . ILE B 1 179 ? -14.031 17.297 7 1 98.75 179 ILE B N 1
ATOM 3408 C CA . ILE B 1 179 ? -12.594 17.062 7.02 1 98.75 179 ILE B CA 1
ATOM 3409 C C . ILE B 1 179 ? -12.047 17.109 5.594 1 98.75 179 ILE B C 1
ATOM 3411 O O . ILE B 1 179 ? -12.508 16.375 4.723 1 98.75 179 ILE B O 1
ATOM 3415 N N . ARG B 1 180 ? -11.055 18 5.34 1 98.5 180 ARG B N 1
ATOM 3416 C CA . ARG B 1 180 ? -10.289 17.984 4.094 1 98.5 180 ARG B CA 1
ATOM 3417 C C . ARG B 1 180 ? -9.164 16.953 4.156 1 98.5 180 ARG B C 1
ATOM 3419 O O . ARG B 1 180 ? -8.258 17.062 4.98 1 98.5 180 ARG B O 1
ATOM 3426 N N . VAL B 1 181 ? -9.273 15.953 3.359 1 98.81 181 VAL B N 1
ATOM 3427 C CA . VAL B 1 181 ? -8.156 15.023 3.182 1 98.81 181 VAL B CA 1
ATOM 3428 C C . VAL B 1 181 ? -7.387 15.383 1.913 1 98.81 181 VAL B C 1
ATOM 3430 O O . VAL B 1 181 ? -7.957 15.414 0.821 1 98.81 181 VAL B O 1
ATOM 3433 N N . MET B 1 182 ? -6.094 15.688 2.061 1 98.88 182 MET B N 1
ATOM 3434 C CA . MET B 1 182 ? -5.258 16.062 0.924 1 98.88 182 MET B CA 1
ATOM 3435 C C . MET B 1 182 ? -3.951 15.281 0.926 1 98.88 182 MET B C 1
ATOM 3437 O O . MET B 1 182 ? -3.516 14.789 1.971 1 98.88 182 MET B O 1
ATOM 3441 N N . THR B 1 183 ? -3.379 15.125 -0.231 1 98.88 183 THR B N 1
ATOM 3442 C CA . THR B 1 183 ? -2.162 14.328 -0.372 1 98.88 183 THR B CA 1
ATOM 3443 C C . THR B 1 183 ? -1.071 15.133 -1.075 1 98.88 183 THR B C 1
ATOM 3445 O O . THR B 1 183 ? -1.328 15.789 -2.086 1 98.88 183 THR B O 1
ATOM 3448 N N . MET B 1 184 ? 0.126 15.133 -0.553 1 98.69 184 MET B N 1
ATOM 3449 C CA . MET B 1 184 ? 1.286 15.766 -1.174 1 98.69 184 MET B CA 1
ATOM 3450 C C . MET B 1 184 ? 2.244 14.719 -1.732 1 98.69 184 MET B C 1
ATOM 3452 O O . MET B 1 184 ? 2.678 13.812 -1.011 1 98.69 184 MET B O 1
ATOM 3456 N N . CYS B 1 185 ? 2.535 14.758 -2.969 1 98.44 185 CYS B N 1
ATOM 3457 C CA . CYS B 1 185 ? 3.605 13.984 -3.586 1 98.44 185 CYS B CA 1
ATOM 3458 C C . CYS B 1 185 ? 4.906 14.781 -3.617 1 98.44 185 CYS B C 1
ATOM 3460 O O . CYS B 1 185 ? 5.047 15.711 -4.406 1 98.44 185 CYS B O 1
ATOM 3462 N N . LEU B 1 186 ? 5.84 14.336 -2.84 1 97.12 186 LEU B N 1
ATOM 3463 C CA . LEU B 1 186 ? 7.121 15.023 -2.701 1 97.12 186 LEU B CA 1
ATOM 3464 C C . LEU B 1 186 ? 8.164 14.422 -3.639 1 97.12 186 LEU B C 1
ATOM 3466 O O . LEU B 1 186 ? 8.258 13.203 -3.773 1 97.12 186 LEU B O 1
ATOM 3470 N N . GLY B 1 187 ? 8.898 15.273 -4.262 1 95.06 187 GLY B N 1
ATOM 3471 C CA . GLY B 1 187 ? 10.086 14.836 -4.973 1 95.06 187 GLY B CA 1
ATOM 3472 C C . GLY B 1 187 ? 11.289 14.656 -4.066 1 95.06 187 GLY B C 1
ATOM 3473 O O . GLY B 1 187 ? 11.18 14.773 -2.844 1 95.06 187 GLY B O 1
ATOM 3474 N N . CYS B 1 188 ? 12.414 14.297 -4.703 1 93.62 188 CYS B N 1
ATOM 3475 C CA . CYS B 1 188 ? 13.664 14.156 -3.959 1 93.62 188 CYS B CA 1
ATOM 3476 C C . CYS B 1 188 ? 14 15.445 -3.219 1 93.62 188 CYS B C 1
ATOM 3478 O O . CYS B 1 188 ? 14.281 16.469 -3.842 1 93.62 188 CYS B O 1
ATOM 3480 N N . THR B 1 189 ? 13.914 15.375 -1.902 1 93.81 189 THR B N 1
ATOM 3481 C CA . THR B 1 189 ? 14.125 16.562 -1.085 1 93.81 189 THR B CA 1
ATOM 3482 C C . THR B 1 189 ? 15.352 16.406 -0.193 1 93.81 189 THR B C 1
ATOM 3484 O O . THR B 1 189 ? 15.617 15.312 0.306 1 93.81 189 THR B O 1
ATOM 3487 N N . ASP B 1 190 ? 16.078 17.469 0.018 1 91.5 190 ASP B N 1
ATOM 3488 C CA . ASP B 1 190 ? 17.312 17.469 0.801 1 91.5 190 ASP B CA 1
ATOM 3489 C C . ASP B 1 19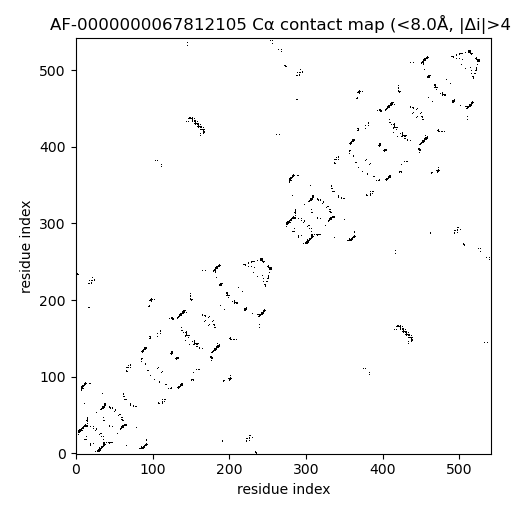0 ? 17.016 17.297 2.289 1 91.5 190 ASP B C 1
ATOM 3491 O O . ASP B 1 190 ? 16.984 18.266 3.045 1 91.5 190 ASP B O 1
ATOM 3495 N N . THR B 1 191 ? 16.859 16.078 2.674 1 89.44 191 THR B N 1
ATOM 3496 C CA . THR B 1 191 ? 16.578 15.672 4.051 1 89.44 191 THR B CA 1
ATOM 3497 C C . THR B 1 191 ? 17.375 14.414 4.41 1 89.44 191 THR B C 1
ATOM 3499 O O . THR B 1 191 ? 17.953 13.766 3.533 1 89.44 191 THR B O 1
ATOM 3502 N N . PRO B 1 192 ? 17.422 14.039 5.664 1 85.12 192 PRO B N 1
ATOM 3503 C CA . PRO B 1 192 ? 18.109 12.812 6.07 1 85.12 192 PRO B CA 1
ATOM 3504 C C . PRO B 1 192 ? 17.547 11.562 5.41 1 85.12 192 PRO B C 1
ATOM 3506 O O . PRO B 1 192 ? 18.188 10.508 5.418 1 85.12 192 PRO B O 1
ATOM 3509 N N . LEU B 1 193 ? 16.422 11.703 4.832 1 83.81 193 LEU B N 1
ATOM 3510 C CA . LEU B 1 193 ? 15.781 10.578 4.164 1 83.81 193 LEU B CA 1
ATOM 3511 C C . LEU B 1 193 ? 16.641 10.078 3.006 1 83.81 193 LEU B C 1
ATOM 3513 O O . LEU B 1 193 ? 16.578 8.898 2.643 1 83.81 193 LEU B O 1
ATOM 3517 N N . ILE B 1 194 ? 17.469 10.938 2.396 1 87.06 194 ILE B N 1
ATOM 3518 C CA . ILE B 1 194 ? 18.234 10.539 1.216 1 87.06 194 ILE B CA 1
ATOM 3519 C C . ILE B 1 194 ? 19.688 10.289 1.602 1 87.06 194 ILE B C 1
ATOM 3521 O O . ILE B 1 194 ? 20.578 10.25 0.738 1 87.06 194 ILE B O 1
ATOM 3525 N N . ASP B 1 195 ? 19.891 10.211 2.887 1 87.12 195 ASP B N 1
ATOM 3526 C CA . ASP B 1 195 ? 21.234 9.836 3.35 1 87.12 195 ASP B CA 1
ATOM 3527 C C . ASP B 1 195 ? 21.438 8.328 3.279 1 87.12 195 ASP B C 1
ATOM 3529 O O . ASP B 1 195 ? 20.469 7.562 3.297 1 87.12 195 ASP B O 1
ATOM 3533 N N . ASN B 1 196 ? 22.688 7.832 3.172 1 90.75 196 ASN B N 1
ATOM 3534 C CA . ASN B 1 196 ? 23.078 6.426 3.215 1 90.75 196 ASN B CA 1
ATOM 3535 C C . ASN B 1 196 ? 22.297 5.602 2.186 1 90.75 196 ASN B C 1
ATOM 3537 O O . ASN B 1 196 ? 21.75 4.551 2.514 1 90.75 196 ASN B O 1
ATOM 3541 N N . LEU B 1 197 ? 22.234 6.113 1.027 1 91.5 197 LEU B N 1
ATOM 3542 C CA . LEU B 1 197 ? 21.469 5.527 -0.059 1 91.5 197 LEU B CA 1
ATOM 3543 C C . LEU B 1 197 ? 21.922 4.098 -0.336 1 91.5 197 LEU B C 1
ATOM 3545 O O . LEU B 1 197 ? 21.109 3.26 -0.759 1 91.5 197 LEU B O 1
ATOM 3549 N N . GLN B 1 198 ? 23.125 3.803 0.018 1 92.81 198 GLN B N 1
ATOM 3550 C CA . GLN B 1 198 ? 23.703 2.508 -0.314 1 92.81 198 GLN B CA 1
ATOM 3551 C C . GLN B 1 198 ? 23.047 1.388 0.491 1 92.81 198 GLN B C 1
ATOM 3553 O O . GLN B 1 198 ? 23.188 0.211 0.149 1 92.81 198 GLN B O 1
ATOM 3558 N N . THR B 1 199 ? 22.391 1.702 1.505 1 94.25 199 THR B N 1
ATOM 3559 C CA . THR B 1 199 ? 21.828 0.682 2.383 1 94.25 199 THR B CA 1
ATOM 3560 C C . THR B 1 199 ? 20.344 0.501 2.117 1 94.25 199 THR B C 1
ATOM 3562 O O . THR B 1 199 ? 19.656 -0.213 2.854 1 94.25 199 THR B O 1
ATOM 3565 N N . ARG B 1 200 ? 19.781 1.051 1.079 1 95.12 200 ARG B N 1
ATOM 3566 C CA . ARG B 1 200 ? 18.344 1.237 0.989 1 95.12 200 ARG B CA 1
ATOM 3567 C C . ARG B 1 200 ? 17.719 0.221 0.039 1 95.12 200 ARG B C 1
ATOM 3569 O O . ARG B 1 200 ? 16.625 -0.287 0.297 1 95.12 200 ARG B O 1
ATOM 3576 N N . PRO B 1 201 ? 18.453 -0.165 -1.025 1 97.56 201 PRO B N 1
ATOM 3577 C CA . PRO B 1 201 ? 17.797 -1.019 -2.023 1 97.56 201 PRO B CA 1
ATOM 3578 C C . PRO B 1 201 ? 17.438 -2.395 -1.474 1 97.56 201 PRO B C 1
ATOM 3580 O O . PRO B 1 201 ? 18.078 -2.879 -0.535 1 97.56 201 PRO B O 1
ATOM 3583 N N . TRP B 1 202 ? 16.422 -3.002 -2.07 1 98.06 202 TRP B N 1
ATOM 3584 C CA . TRP B 1 202 ? 15.945 -4.316 -1.657 1 98.06 202 TRP B CA 1
ATOM 3585 C C . TRP B 1 202 ? 16.953 -5.402 -2.027 1 98.06 202 TRP B C 1
ATOM 3587 O O . TRP B 1 202 ? 16.984 -6.465 -1.402 1 98.06 202 TRP B O 1
ATOM 3597 N N . ASP B 1 203 ? 17.734 -5.172 -3.029 1 97.56 203 ASP B N 1
ATOM 3598 C CA . ASP B 1 203 ? 18.781 -6.062 -3.539 1 97.56 203 ASP B CA 1
ATOM 3599 C C . ASP B 1 203 ? 20.141 -5.375 -3.537 1 97.56 203 ASP B C 1
ATOM 3601 O O . ASP B 1 203 ? 20.328 -4.367 -4.223 1 97.56 203 ASP B O 1
ATOM 3605 N N . PRO B 1 204 ? 21.062 -5.871 -2.82 1 94.81 204 PRO B N 1
ATOM 3606 C CA . PRO B 1 204 ? 22.391 -5.258 -2.738 1 94.81 204 PRO B CA 1
ATOM 3607 C C . PRO B 1 204 ? 23.047 -5.086 -4.105 1 94.81 204 PRO B C 1
ATOM 3609 O O . PRO B 1 204 ? 23.875 -4.195 -4.289 1 94.81 204 PRO B O 1
ATOM 3612 N N . LYS B 1 205 ? 22.688 -5.848 -5.078 1 95.5 205 LYS B N 1
ATOM 3613 C CA . LYS B 1 205 ? 23.281 -5.781 -6.41 1 95.5 205 LYS B CA 1
ATOM 3614 C C . LYS B 1 205 ? 22.891 -4.496 -7.125 1 95.5 205 LYS B C 1
ATOM 3616 O O . LYS B 1 205 ? 23.516 -4.109 -8.117 1 95.5 205 LYS B O 1
ATOM 3621 N N . LEU B 1 206 ? 21.844 -3.871 -6.582 1 96.62 206 LEU B N 1
ATOM 3622 C CA . LEU B 1 206 ? 21.281 -2.709 -7.266 1 96.62 206 LEU B CA 1
ATOM 3623 C C . LEU B 1 206 ? 21.859 -1.416 -6.691 1 96.62 206 LEU B C 1
ATOM 3625 O O . LEU B 1 206 ? 21.516 -0.324 -7.156 1 96.62 206 LEU B O 1
ATOM 3629 N N . VAL B 1 207 ? 22.734 -1.49 -5.711 1 95.62 207 VAL B N 1
ATOM 3630 C CA . VAL B 1 207 ? 23.188 -0.351 -4.918 1 95.62 207 VAL B CA 1
ATOM 3631 C C . VAL B 1 207 ? 23.859 0.676 -5.82 1 95.62 207 VAL B C 1
ATOM 3633 O O . VAL B 1 207 ? 23.516 1.859 -5.793 1 95.62 207 VAL B O 1
ATOM 3636 N N . ASP B 1 208 ? 24.781 0.248 -6.676 1 95.56 208 ASP B N 1
ATOM 3637 C CA . ASP B 1 208 ? 25.531 1.174 -7.52 1 95.56 208 ASP B CA 1
ATOM 3638 C C . ASP B 1 208 ? 24.609 1.88 -8.516 1 95.56 208 ASP B C 1
ATOM 3640 O O . ASP B 1 208 ? 24.688 3.1 -8.68 1 95.56 208 ASP B O 1
ATOM 3644 N N . ASP B 1 209 ? 23.797 1.078 -9.133 1 95 209 ASP B N 1
ATOM 3645 C CA . ASP B 1 209 ? 22.859 1.654 -10.086 1 95 209 ASP B CA 1
ATOM 3646 C C . ASP B 1 209 ? 21.906 2.631 -9.398 1 95 209 ASP B C 1
ATOM 3648 O O . ASP B 1 209 ? 21.562 3.678 -9.961 1 95 209 ASP B O 1
ATOM 3652 N N . PHE B 1 210 ? 21.484 2.264 -8.211 1 95.12 210 PHE B N 1
ATOM 3653 C CA . PHE B 1 210 ? 20.578 3.102 -7.434 1 95.12 210 PHE B CA 1
ATOM 3654 C C . PHE B 1 210 ? 21.234 4.434 -7.09 1 95.12 210 PHE B C 1
ATOM 3656 O O . PHE B 1 210 ? 20.672 5.496 -7.363 1 95.12 210 PHE B O 1
ATOM 3663 N N . VAL B 1 211 ? 22.359 4.406 -6.527 1 94.19 211 VAL B N 1
ATOM 3664 C CA . VAL B 1 211 ? 23.062 5.609 -6.109 1 94.19 211 VAL B CA 1
ATOM 3665 C C . VAL B 1 211 ? 23.344 6.496 -7.324 1 94.19 211 VAL B C 1
ATOM 3667 O O . VAL B 1 211 ? 23.141 7.711 -7.27 1 94.19 211 VAL B O 1
ATOM 3670 N N . THR B 1 212 ? 23.75 5.855 -8.445 1 93.38 212 THR B N 1
ATOM 3671 C CA . THR B 1 212 ? 24.016 6.586 -9.68 1 93.38 212 THR B CA 1
ATOM 3672 C C . THR B 1 212 ? 22.75 7.262 -10.203 1 93.38 212 THR B C 1
ATOM 3674 O O . THR B 1 212 ? 22.781 8.422 -10.602 1 93.38 212 THR B O 1
ATOM 3677 N N . ASN B 1 213 ? 21.688 6.512 -10.141 1 91.31 213 ASN B N 1
ATOM 3678 C CA . ASN B 1 213 ? 20.422 7.039 -10.641 1 91.31 213 ASN B CA 1
ATOM 3679 C C . ASN B 1 213 ? 19.953 8.227 -9.812 1 91.31 213 ASN B C 1
ATOM 3681 O O . ASN B 1 213 ? 19.578 9.266 -10.367 1 91.31 213 ASN B O 1
ATOM 3685 N N . ILE B 1 214 ? 19.938 8.086 -8.531 1 88.38 214 ILE B N 1
ATOM 3686 C CA . ILE B 1 214 ? 19.469 9.141 -7.648 1 88.38 214 ILE B CA 1
ATOM 3687 C C . ILE B 1 214 ? 20.344 10.375 -7.793 1 88.38 214 ILE B C 1
ATOM 3689 O O . ILE B 1 214 ? 19.844 11.508 -7.84 1 88.38 214 ILE B O 1
ATOM 3693 N N . THR B 1 215 ? 21.594 10.148 -7.926 1 86.81 215 THR B N 1
ATOM 3694 C CA . THR B 1 215 ? 22.547 11.242 -8.008 1 86.81 215 THR B CA 1
ATOM 3695 C C . THR B 1 215 ? 22.422 11.969 -9.344 1 86.81 215 THR B C 1
ATOM 3697 O O . THR B 1 215 ? 22.531 13.195 -9.391 1 86.81 215 THR B O 1
ATOM 3700 N N . ASN B 1 216 ? 22.109 11.18 -10.359 1 88.5 216 ASN B N 1
ATOM 3701 C CA . ASN B 1 216 ? 22.188 11.773 -11.688 1 88.5 216 ASN B CA 1
ATOM 3702 C C . ASN B 1 216 ? 20.797 12.172 -12.203 1 88.5 216 ASN B C 1
ATOM 3704 O O . ASN B 1 216 ? 20.688 13.055 -13.062 1 88.5 216 ASN B O 1
ATOM 3708 N N . SER B 1 217 ? 19.797 11.586 -11.68 1 85.44 217 SER B N 1
ATOM 3709 C CA . SER B 1 217 ? 18.516 11.703 -12.375 1 85.44 217 SER B CA 1
ATOM 3710 C C . SER B 1 217 ? 17.547 12.586 -11.594 1 85.44 217 SER B C 1
ATOM 3712 O O . SER B 1 217 ? 16.484 12.969 -12.109 1 85.44 217 SER B O 1
ATOM 3714 N N . PHE B 1 218 ? 17.922 12.938 -10.398 1 87.56 218 PHE B N 1
ATOM 3715 C CA . PHE B 1 218 ? 17 13.719 -9.578 1 87.56 218 PHE B CA 1
ATOM 3716 C C . PHE B 1 218 ? 17.656 15.008 -9.109 1 87.56 218 PHE B C 1
ATOM 3718 O O . PHE B 1 218 ? 18.844 15.023 -8.773 1 87.56 218 PHE B O 1
ATOM 3725 N N . ILE B 1 219 ? 16.859 16.016 -9.227 1 89.69 219 ILE B N 1
ATOM 3726 C CA . ILE B 1 219 ? 17.25 17.266 -8.594 1 89.69 219 ILE B CA 1
ATOM 3727 C C . ILE B 1 219 ? 16.828 17.266 -7.129 1 89.69 219 ILE B C 1
ATOM 3729 O O . ILE B 1 219 ? 15.664 17.031 -6.809 1 89.69 219 ILE B O 1
ATOM 3733 N N . ARG B 1 220 ? 17.797 17.453 -6.305 1 92.56 220 ARG B N 1
ATOM 3734 C CA . ARG B 1 220 ? 17.5 17.547 -4.879 1 92.56 220 ARG B CA 1
ATOM 3735 C C . ARG B 1 220 ? 16.828 18.875 -4.547 1 92.56 220 ARG B C 1
ATOM 3737 O O . ARG B 1 220 ? 17.484 19.922 -4.555 1 92.56 220 ARG B O 1
ATOM 3744 N N . GLN B 1 221 ? 15.57 18.797 -4.277 1 95.81 221 GLN B N 1
ATOM 3745 C CA . GLN B 1 221 ? 14.82 20 -3.936 1 95.81 221 GLN B CA 1
ATOM 3746 C C . GLN B 1 221 ? 15.164 20.484 -2.529 1 95.81 221 GLN B C 1
ATOM 3748 O O . GLN B 1 221 ? 15.461 19.672 -1.646 1 95.81 221 GLN B O 1
ATOM 3753 N N . LYS B 1 222 ? 15.148 21.812 -2.354 1 96.62 222 LYS B N 1
ATOM 3754 C CA . LYS B 1 222 ? 15.383 22.406 -1.043 1 96.62 222 LYS B CA 1
ATOM 3755 C C . LYS B 1 222 ? 14.219 22.141 -0.095 1 96.62 222 LYS B C 1
ATOM 3757 O O . LYS B 1 222 ? 13.062 22.109 -0.519 1 96.62 222 LYS B O 1
ATOM 3762 N N . ARG B 1 223 ? 14.602 22.031 1.133 1 96.75 223 ARG B N 1
ATOM 3763 C CA . ARG B 1 223 ? 13.578 21.859 2.156 1 96.75 223 ARG B CA 1
ATOM 3764 C C . ARG B 1 223 ? 12.594 23.016 2.158 1 96.75 223 ARG B C 1
ATOM 3766 O O . ARG B 1 223 ? 11.391 22.828 2.309 1 96.75 223 ARG B O 1
ATOM 3773 N N . GLU B 1 224 ? 13.047 24.156 1.96 1 97.25 224 GLU B N 1
ATOM 3774 C CA . GLU B 1 224 ? 12.227 25.375 1.972 1 97.25 224 GLU B CA 1
ATOM 3775 C C . GLU B 1 224 ? 11.164 25.328 0.878 1 97.25 224 GLU B C 1
ATOM 3777 O O . GLU B 1 224 ? 10.039 25.797 1.075 1 97.25 224 GLU B O 1
ATOM 3782 N N . SER B 1 225 ? 11.547 24.797 -0.231 1 97.56 225 SER B N 1
ATOM 3783 C CA . SER B 1 225 ? 10.594 24.672 -1.331 1 97.56 225 SER B CA 1
ATOM 3784 C C . SER B 1 225 ? 9.461 23.719 -0.974 1 97.56 225 SER B C 1
ATOM 3786 O O . SER B 1 225 ? 8.289 24.031 -1.189 1 97.56 225 SER B O 1
ATOM 3788 N N . ALA B 1 226 ? 9.812 22.609 -0.423 1 97.75 226 ALA B N 1
ATOM 3789 C CA . ALA B 1 226 ? 8.812 21.609 -0.022 1 97.75 226 ALA B CA 1
ATOM 3790 C C . ALA B 1 226 ? 7.91 22.156 1.079 1 97.75 226 ALA B C 1
ATOM 3792 O O . ALA B 1 226 ? 6.695 21.938 1.066 1 97.75 226 ALA B O 1
ATOM 3793 N N . VAL B 1 227 ? 8.484 22.906 1.994 1 98.38 227 VAL B N 1
ATOM 3794 C CA . VAL B 1 227 ? 7.738 23.469 3.113 1 98.38 227 VAL B CA 1
ATOM 3795 C C . VAL B 1 227 ? 6.758 24.516 2.604 1 98.38 227 VAL B C 1
ATOM 3797 O O . VAL B 1 227 ? 5.594 24.547 3.012 1 98.38 227 VAL B O 1
ATOM 3800 N N . SER B 1 228 ? 7.227 25.344 1.673 1 98 228 SER B N 1
ATOM 3801 C CA . SER B 1 228 ? 6.359 26.359 1.079 1 98 228 SER B CA 1
ATOM 3802 C C . SER B 1 228 ? 5.191 25.719 0.334 1 98 228 SER B C 1
ATOM 3804 O O . SER B 1 228 ? 4.078 26.25 0.344 1 98 228 SER B O 1
ATOM 3806 N N . ALA B 1 229 ? 5.461 24.625 -0.302 1 98.19 229 ALA B N 1
ATOM 3807 C CA . ALA B 1 229 ? 4.43 23.906 -1.037 1 98.19 229 ALA B CA 1
ATOM 3808 C C . ALA B 1 229 ? 3.324 23.422 -0.1 1 98.19 229 ALA B C 1
ATOM 3810 O O . ALA B 1 229 ? 2.143 23.484 -0.443 1 98.19 229 ALA B O 1
ATOM 3811 N N . LEU B 1 230 ? 3.725 22.953 1.035 1 97.25 230 LEU B N 1
ATOM 3812 C CA . LEU B 1 230 ? 2.738 22.469 1.989 1 97.25 230 LEU B CA 1
ATOM 3813 C C . LEU B 1 230 ? 1.842 23.594 2.479 1 97.25 230 LEU B C 1
ATOM 3815 O O . LEU B 1 230 ? 0.629 23.422 2.613 1 97.25 230 LEU B O 1
ATOM 3819 N N . ILE B 1 231 ? 2.387 24.766 2.768 1 97.94 231 ILE B N 1
ATOM 3820 C CA . ILE B 1 231 ? 1.606 25.906 3.229 1 97.94 231 ILE B CA 1
ATOM 3821 C C . ILE B 1 231 ? 0.623 26.344 2.139 1 97.94 231 ILE B C 1
ATOM 3823 O O . ILE B 1 231 ? -0.544 26.609 2.424 1 97.94 231 ILE B O 1
ATOM 3827 N N . LYS B 1 232 ? 1.125 26.328 0.918 1 98.06 232 LYS B N 1
ATOM 3828 C CA . LYS B 1 232 ? 0.235 26.656 -0.192 1 98.06 232 LYS B CA 1
ATOM 3829 C C . LYS B 1 232 ? -0.917 25.656 -0.286 1 98.06 232 LYS B C 1
ATOM 3831 O O . LYS B 1 232 ? -2.072 26.047 -0.458 1 98.06 232 LYS B O 1
ATOM 3836 N N . MET B 1 233 ? -0.585 24.422 -0.17 1 97.94 233 MET B N 1
ATOM 3837 C CA . MET B 1 233 ? -1.602 23.375 -0.211 1 97.94 233 MET B CA 1
ATOM 3838 C C . MET B 1 233 ? -2.613 23.547 0.916 1 97.94 233 MET B C 1
ATOM 3840 O O . MET B 1 233 ? -3.822 23.453 0.692 1 97.94 233 MET B O 1
ATOM 3844 N N . LEU B 1 234 ? -2.15 23.797 2.086 1 97.62 234 LEU B N 1
ATOM 3845 C CA . LEU B 1 234 ? -3 23.984 3.258 1 97.62 234 LEU B CA 1
ATOM 3846 C C . LEU B 1 234 ? -3.979 25.125 3.051 1 97.62 234 LEU B C 1
ATOM 3848 O O . LEU B 1 234 ? -5.156 25.016 3.4 1 97.62 234 LEU B O 1
ATOM 3852 N N . THR B 1 235 ? -3.566 26.172 2.455 1 97.44 235 THR B N 1
ATOM 3853 C CA . THR B 1 235 ? -4.352 27.406 2.41 1 97.44 235 THR B CA 1
ATOM 3854 C C . THR B 1 235 ? -5.258 27.422 1.182 1 97.44 235 THR B C 1
ATOM 3856 O O . THR B 1 235 ? -6.328 28.031 1.202 1 97.44 235 THR B O 1
ATOM 3859 N N . THR B 1 236 ? -4.879 26.625 0.114 1 97.56 236 THR B N 1
ATOM 3860 C CA . THR B 1 236 ? -5.629 26.812 -1.126 1 97.56 236 THR B CA 1
ATOM 3861 C C . THR B 1 236 ? -6.184 25.469 -1.619 1 97.56 236 THR B C 1
ATOM 3863 O O . THR B 1 236 ? -7.012 25.438 -2.531 1 97.56 236 THR B O 1
ATOM 3866 N N . GLY B 1 237 ? -5.727 24.406 -1.054 1 98.06 237 GLY B N 1
ATOM 3867 C CA . GLY B 1 237 ? -6.102 23.094 -1.563 1 98.06 237 GLY B CA 1
ATOM 3868 C C . GLY B 1 237 ? -7.543 22.734 -1.262 1 98.06 237 GLY B C 1
ATOM 3869 O O . GLY B 1 237 ? -8.039 23 -0.167 1 98.06 237 GLY B O 1
ATOM 3870 N N . ASN B 1 238 ? -8.203 22.078 -2.186 1 97.94 238 ASN B N 1
ATOM 3871 C CA . ASN B 1 238 ? -9.562 21.578 -2.004 1 97.94 238 ASN B CA 1
ATOM 3872 C C . ASN B 1 238 ? -9.562 20.203 -1.349 1 97.94 238 ASN B C 1
ATOM 3874 O O . ASN B 1 238 ? -8.57 19.469 -1.419 1 97.94 238 ASN B O 1
ATOM 3878 N N . PRO B 1 239 ? -10.719 19.906 -0.705 1 98 239 PRO B N 1
ATOM 3879 C CA . PRO B 1 239 ? -10.812 18.531 -0.203 1 98 239 PRO B CA 1
ATOM 3880 C C . PRO B 1 239 ? -10.562 17.484 -1.287 1 98 239 PRO B C 1
ATOM 3882 O O . PRO B 1 239 ? -11.094 17.594 -2.395 1 98 239 PRO B O 1
ATOM 3885 N N . GLY B 1 240 ? -9.688 16.516 -0.99 1 98.44 240 GLY B N 1
ATOM 3886 C CA . GLY B 1 240 ? -9.422 15.406 -1.896 1 98.44 240 GLY B CA 1
ATOM 3887 C C . GLY B 1 240 ? -8.32 15.711 -2.895 1 98.44 240 GLY B C 1
ATOM 3888 O O . GLY B 1 240 ? -7.953 14.844 -3.699 1 98.44 240 GLY B O 1
ATOM 3889 N N . SER B 1 241 ? -7.727 16.891 -2.805 1 98.62 241 SER B N 1
ATOM 3890 C CA . SER B 1 241 ? -6.77 17.266 -3.836 1 98.62 241 SER B CA 1
ATOM 3891 C C . SER B 1 241 ? -5.422 16.594 -3.617 1 98.62 241 SER B C 1
ATOM 3893 O O . SER B 1 241 ? -5.098 16.188 -2.496 1 98.62 241 SER B O 1
ATOM 3895 N N . ILE B 1 242 ? -4.699 16.406 -4.629 1 98.75 242 ILE B N 1
ATOM 3896 C CA . ILE B 1 242 ? -3.361 15.82 -4.691 1 98.75 242 ILE B CA 1
ATOM 3897 C C . ILE B 1 242 ? -2.385 16.844 -5.273 1 98.75 242 ILE B C 1
ATOM 3899 O O . ILE B 1 242 ? -2.615 17.391 -6.355 1 98.75 242 ILE B O 1
ATOM 3903 N N . TRP B 1 243 ? -1.333 17.078 -4.582 1 98.69 243 TRP B N 1
ATOM 3904 C CA . TRP B 1 243 ? -0.396 18.125 -4.977 1 98.69 243 TRP B CA 1
ATOM 3905 C C . TRP B 1 243 ? 1.002 17.547 -5.188 1 98.69 243 TRP B C 1
ATOM 3907 O O . TRP B 1 243 ? 1.346 16.516 -4.617 1 98.69 243 TRP B O 1
ATOM 3917 N N . LEU B 1 244 ? 1.771 18.188 -6.016 1 98.25 244 LEU B N 1
ATOM 3918 C CA . LEU B 1 244 ? 3.135 17.812 -6.375 1 98.25 244 LEU B CA 1
ATOM 3919 C C . LEU B 1 244 ? 4.102 18.953 -6.078 1 98.25 244 LEU B C 1
ATOM 3921 O O . LEU B 1 244 ? 3.822 20.109 -6.395 1 98.25 244 LEU B O 1
ATOM 3925 N N . THR B 1 245 ? 5.16 18.734 -5.414 1 97.81 245 THR B N 1
ATOM 3926 C CA . THR B 1 245 ? 6.301 19.641 -5.305 1 97.81 245 THR B CA 1
ATOM 3927 C C . THR B 1 245 ? 7.594 18.906 -5.668 1 97.81 245 THR B C 1
ATOM 3929 O O . THR B 1 245 ? 7.875 17.828 -5.148 1 97.81 245 THR B O 1
ATOM 3932 N N . LEU B 1 246 ? 8.289 19.438 -6.551 1 95.94 246 LEU B N 1
ATOM 3933 C CA . LEU B 1 246 ? 9.477 18.797 -7.105 1 95.94 246 LEU B CA 1
ATOM 3934 C C . LEU B 1 246 ? 10.438 19.828 -7.688 1 95.94 246 LEU B C 1
ATOM 3936 O O . LEU B 1 246 ? 10 20.797 -8.305 1 95.94 246 LEU B O 1
ATOM 3940 N N . ASP B 1 247 ? 11.734 19.672 -7.484 1 95.56 247 ASP B N 1
ATOM 3941 C CA . ASP B 1 247 ? 12.812 20.359 -8.188 1 95.56 247 ASP B CA 1
ATOM 3942 C C . ASP B 1 247 ? 12.773 21.859 -7.898 1 95.56 247 ASP B C 1
ATOM 3944 O O . ASP B 1 247 ? 13.055 22.672 -8.781 1 95.56 247 ASP B O 1
ATOM 3948 N N . ASN B 1 248 ? 12.312 22.25 -6.773 1 96.38 248 ASN B N 1
ATOM 3949 C CA . ASN B 1 248 ? 12.242 23.641 -6.309 1 96.38 248 ASN B CA 1
ATOM 3950 C C . ASN B 1 248 ? 11.234 24.453 -7.113 1 96.38 248 ASN B C 1
ATOM 3952 O O . ASN B 1 248 ? 11.289 25.672 -7.121 1 96.38 248 ASN B O 1
ATOM 3956 N N . LYS B 1 249 ? 10.367 23.734 -7.832 1 95.81 249 LYS B N 1
ATOM 3957 C CA . LYS B 1 249 ? 9.32 24.422 -8.586 1 95.81 249 LYS B CA 1
ATOM 3958 C C . LYS B 1 249 ? 8.102 24.688 -7.699 1 95.81 249 LYS B C 1
ATOM 3960 O O . LYS B 1 249 ? 7.945 24.062 -6.645 1 95.81 249 LYS B O 1
ATOM 3965 N N . PRO B 1 250 ? 7.27 25.625 -8.078 1 94.62 250 PRO B N 1
ATOM 3966 C CA . PRO B 1 250 ? 6.043 25.859 -7.309 1 94.62 250 PRO B CA 1
ATOM 3967 C C . PRO B 1 250 ? 5.156 24.625 -7.211 1 94.62 250 PRO B C 1
ATOM 3969 O O . PRO B 1 250 ? 5.078 23.844 -8.156 1 94.62 250 PRO B O 1
ATOM 3972 N N . ALA B 1 251 ? 4.5 24.484 -6.09 1 97 251 ALA B N 1
ATOM 3973 C CA . ALA B 1 251 ? 3.58 23.375 -5.875 1 97 251 ALA B CA 1
ATOM 3974 C C . ALA B 1 251 ? 2.475 23.359 -6.926 1 97 251 ALA B C 1
ATOM 3976 O O . ALA B 1 251 ? 1.987 24.422 -7.336 1 97 251 ALA B O 1
ATOM 3977 N N . ARG B 1 252 ? 2.088 22.234 -7.367 1 96.56 252 ARG B N 1
ATOM 3978 C CA . ARG B 1 252 ? 1.063 22.094 -8.391 1 96.56 252 ARG B CA 1
ATOM 3979 C C . ARG B 1 252 ? -0.034 21.141 -7.941 1 96.56 252 ARG B C 1
ATOM 3981 O O . ARG B 1 252 ? 0.25 20.094 -7.34 1 96.56 252 ARG B O 1
ATOM 3988 N N . ASP B 1 253 ? -1.254 21.531 -8.141 1 98.19 253 ASP B N 1
ATOM 3989 C CA . ASP B 1 253 ? -2.381 20.625 -7.992 1 98.19 253 ASP B CA 1
ATOM 3990 C C . ASP B 1 253 ? -2.461 19.656 -9.172 1 98.19 253 ASP B C 1
ATOM 3992 O O . ASP B 1 253 ? -2.734 20.062 -10.305 1 98.19 253 ASP B O 1
ATOM 3996 N N . ILE B 1 254 ? -2.246 18.375 -8.906 1 98.19 254 ILE B N 1
ATOM 3997 C CA . ILE B 1 254 ? -2.223 17.406 -10.008 1 98.19 254 ILE B CA 1
ATOM 3998 C C . ILE B 1 254 ? -3.432 16.484 -9.914 1 98.19 254 ILE B C 1
ATOM 4000 O O . ILE B 1 254 ? -3.408 15.367 -10.43 1 98.19 254 ILE B O 1
ATOM 4004 N N . THR B 1 255 ? -4.457 16.844 -9.219 1 98.25 255 THR B N 1
ATOM 4005 C CA . THR B 1 255 ? -5.66 16.047 -8.992 1 98.25 255 THR B CA 1
ATOM 4006 C C . THR B 1 255 ? -6.266 15.602 -10.32 1 98.25 255 THR B C 1
ATOM 4008 O O . THR B 1 255 ? -6.648 14.438 -10.469 1 98.25 255 THR B O 1
ATOM 4011 N N . SER B 1 256 ? -6.32 16.5 -11.25 1 97.69 256 SER B N 1
ATOM 4012 C CA . SER B 1 256 ? -6.949 16.188 -12.531 1 97.69 256 SER B CA 1
ATOM 4013 C C . SER B 1 256 ? -6.168 15.109 -13.281 1 97.69 256 SER B C 1
ATOM 4015 O O . SER B 1 256 ? -6.758 14.281 -13.977 1 97.69 256 SER B O 1
ATOM 4017 N N . VAL B 1 257 ? -4.863 15.133 -13.164 1 97.38 257 VAL B N 1
ATOM 4018 C CA . VAL B 1 257 ? -4.02 14.141 -13.82 1 97.38 257 VAL B CA 1
ATOM 4019 C C . VAL B 1 257 ? -4.32 12.75 -13.25 1 97.38 257 VAL B C 1
ATOM 4021 O O . VAL B 1 257 ? -4.496 11.789 -14 1 97.38 257 VAL B O 1
ATOM 4024 N N . ILE B 1 258 ? -4.418 12.688 -11.953 1 97.38 258 ILE B N 1
ATOM 4025 C CA . ILE B 1 258 ? -4.691 11.422 -11.281 1 97.38 258 ILE B CA 1
ATOM 4026 C C . ILE B 1 258 ? -6.109 10.953 -11.609 1 97.38 258 ILE B C 1
ATOM 4028 O O . ILE B 1 258 ? -6.328 9.781 -11.922 1 97.38 258 ILE B O 1
ATOM 4032 N N . ASP B 1 259 ? -7.039 11.875 -11.562 1 96.62 259 ASP B N 1
ATOM 4033 C CA . ASP B 1 259 ? -8.43 11.547 -11.867 1 96.62 259 ASP B CA 1
ATOM 4034 C C . ASP B 1 259 ? -8.57 11.016 -13.297 1 96.62 259 ASP B C 1
ATOM 4036 O O . ASP B 1 259 ? -9.336 10.078 -13.539 1 96.62 259 ASP B O 1
ATOM 4040 N N . ASN B 1 260 ? -7.859 11.602 -14.211 1 96.44 260 ASN B N 1
ATOM 4041 C CA . ASN B 1 260 ? -7.93 11.164 -15.602 1 96.44 260 ASN B CA 1
ATOM 4042 C C . ASN B 1 260 ? -7.391 9.75 -15.773 1 96.44 260 ASN B C 1
ATOM 4044 O O . ASN B 1 260 ? -7.895 8.984 -16.594 1 96.44 260 ASN B O 1
ATOM 4048 N N . ALA B 1 261 ? -6.363 9.43 -15.062 1 95.81 261 ALA B N 1
ATOM 4049 C CA . ALA B 1 261 ? -5.848 8.062 -15.094 1 95.81 261 ALA B CA 1
ATOM 4050 C C . ALA B 1 261 ? -6.906 7.07 -14.617 1 95.81 261 ALA B C 1
ATOM 4052 O O . ALA B 1 261 ? -7.117 6.031 -15.242 1 95.81 261 ALA B O 1
ATOM 4053 N N . TYR B 1 262 ? -7.613 7.398 -13.586 1 95.19 262 TYR B N 1
ATOM 4054 C CA . TYR B 1 262 ? -8.609 6.484 -13.039 1 95.19 262 TYR B CA 1
ATOM 4055 C C . TYR B 1 262 ? -9.82 6.387 -13.961 1 95.19 262 TYR B C 1
ATOM 4057 O O . TYR B 1 262 ? -10.484 5.348 -14.016 1 95.19 262 TYR B O 1
ATOM 4065 N N . LYS B 1 263 ? -10.094 7.469 -14.68 1 95.38 263 LYS B N 1
ATOM 4066 C CA . LYS B 1 263 ? -11.141 7.383 -15.688 1 95.38 263 LYS B CA 1
ATOM 4067 C C . LYS B 1 263 ? -10.789 6.359 -16.766 1 95.38 263 LYS B C 1
ATOM 4069 O O . LYS B 1 263 ? -11.648 5.625 -17.234 1 95.38 263 LYS B O 1
ATOM 4074 N N . GLU B 1 264 ? -9.539 6.285 -17.141 1 95.19 264 GLU B N 1
ATOM 4075 C CA . GLU B 1 264 ? -9.086 5.301 -18.125 1 95.19 264 GLU B CA 1
ATOM 4076 C C . GLU B 1 264 ? -9.18 3.883 -17.578 1 95.19 264 GLU B C 1
ATOM 4078 O O . GLU B 1 264 ? -9.531 2.951 -18.297 1 95.19 264 GLU B O 1
ATOM 4083 N N . PHE B 1 265 ? -8.852 3.719 -16.281 1 94.62 265 PHE B N 1
ATOM 4084 C CA . PHE B 1 265 ? -9.008 2.418 -15.648 1 94.62 265 PHE B CA 1
ATOM 4085 C C . PHE B 1 265 ? -10.469 1.982 -15.656 1 94.62 265 PHE B C 1
ATOM 4087 O O . PHE B 1 265 ? -10.773 0.825 -15.953 1 94.62 265 PHE B O 1
ATOM 4094 N N . GLU B 1 266 ? -11.328 2.938 -15.367 1 92.12 266 GLU B N 1
ATOM 4095 C CA . GLU B 1 266 ? -12.758 2.648 -15.352 1 92.12 266 GLU B CA 1
ATOM 4096 C C . GLU B 1 266 ? -13.25 2.242 -16.734 1 92.12 266 GLU B C 1
ATOM 4098 O O . GLU B 1 266 ? -14.102 1.354 -16.859 1 92.12 266 GLU B O 1
ATOM 4103 N N . LYS B 1 267 ? -12.766 2.889 -17.766 1 94.44 267 LYS B N 1
ATOM 4104 C CA . LYS B 1 267 ? -13.148 2.562 -19.141 1 94.44 267 LYS B CA 1
ATOM 4105 C C . LYS B 1 267 ? -12.789 1.118 -19.484 1 94.44 267 LYS B C 1
ATOM 4107 O O . LYS B 1 267 ? -13.602 0.395 -20.062 1 94.44 267 LYS B O 1
ATOM 4112 N N . VAL B 1 268 ? -11.609 0.707 -19.078 1 93.75 268 VAL B N 1
ATOM 4113 C CA . VAL B 1 268 ? -11.148 -0.637 -19.406 1 93.75 268 VAL B CA 1
ATOM 4114 C C . VAL B 1 268 ? -11.961 -1.67 -18.641 1 93.75 268 VAL B C 1
ATOM 4116 O O . VAL B 1 268 ? -12.242 -2.76 -19.141 1 93.75 268 VAL B O 1
ATOM 4119 N N . MET B 1 269 ? -12.422 -1.367 -17.484 1 91.5 269 MET B N 1
ATOM 4120 C CA . MET B 1 269 ? -13.219 -2.277 -16.672 1 91.5 269 MET B CA 1
ATOM 4121 C C . MET B 1 269 ? -14.633 -2.418 -17.219 1 91.5 269 MET B C 1
ATOM 4123 O O . MET B 1 269 ? -15.273 -3.451 -17.031 1 91.5 269 MET B O 1
ATOM 4127 N N . ALA B 1 270 ? -15.102 -1.423 -17.906 1 88.88 270 ALA B N 1
ATOM 4128 C CA . ALA B 1 270 ? -16.453 -1.411 -18.453 1 88.88 270 ALA B CA 1
ATOM 4129 C C . ALA B 1 270 ? -16.531 -2.164 -19.781 1 88.88 270 ALA B C 1
ATOM 4131 O O . ALA B 1 270 ? -17.609 -2.516 -20.25 1 88.88 270 ALA B O 1
ATOM 4132 N N . GLU B 1 271 ? -15.406 -2.322 -20.438 1 83.56 271 GLU B N 1
ATOM 4133 C CA . GLU B 1 271 ? -15.352 -3.018 -21.719 1 83.56 271 GLU B CA 1
ATOM 4134 C C . GLU B 1 271 ? -15.555 -4.52 -21.531 1 83.56 271 GLU B C 1
ATOM 4136 O O . GLU B 1 271 ? -15.125 -5.094 -20.531 1 83.56 271 GLU B O 1
#

Foldseek 3Di:
DDALAQAEEEEEVLLDFLNLLLVLVSLVRHHQAYEYEEQPVVSNVVSQVVSCVPRNNRYYYQYALLLDLVRVVVRVVVVCVPVVAHAEYELDFAAQAQAPVCLSSRLSNLAVSLVSVVVVCLCAAFVLNPHPEHEYEREAAPLCVDPDQFRRSNNVRRVNSLVVQLVCQDPPNCVGGVYAREYEHEYQEPTCNCPPQCRGGHDNVCSVVRVCCCVPPFAHEYSVLVSVQVNVCSHPNDRSWYWYTGNSDHIDTCRVVVVVVVVVVVVVVVD/DDALAAAEEEEEVLLDFLNLLLVLVSLVRHHQAYEYEEQPVVSNVVSQVVSCVPRNNRYYYQYALLLDLVRVVVRVVVVCVPVVAHAEYELDFAAQAQAPVCLSSRLSNLAVSLVSVVVVCQCAAFVLNPHPEHEYEREAAPLCVDPDQFRRSNNVRRVNSLVVQLVCQPPPNCVGGVYAREYEHEYQEPTCNCPPQCRGGHDNVCSVVRVCCCVPPFAHEYSNLVSVQVNCCSHPNGRSWYWYTGNSDHIDTCRVVVVVVVVVVVVVVVD

Nearest PDB structures (foldseek):
  5ilg-assembly1_B  TM=9.238E-01  e=1.958E-25  Drosophila melanogaster
  8cwl-assembly1_B  TM=9.276E-01  e=2.588E-24  Homo sapiens
  5ilo-assembly1_A  TM=9.312E-01  e=1.757E-24  Drosophila melanogaster
  2gdz-assembly1_A-2  TM=9.231E-01  e=1.577E-23  Homo sapiens
  6jh7-assembly1_B-2  TM=7.763E-01  e=1.746E-12  Microcystis aeruginosa FACHB-905 = DIANCHI905

InterPro domains:
  IPR002347 Short-chain dehydrogenase/reductase SDR [PF00106] (7-198)
  IPR002347 Short-chain dehydrogenase/reductase SDR [PR00080] (84-95)
  IPR002347 Short-chain dehydrogenase/reductase SDR [PR00080] (134-142)
  IPR002347 Short-chain dehydrogenase/reductase SDR [PR00080] (154-173)
  IPR002347 Short-chain dehydrogenase/reductase SDR [PR00081] (8-25)
  IPR002347 Short-chain dehydrogenase/reductase SDR [PR00081] (84-95)
  IPR002347 Short-chain dehydrogenase/reductase SDR [PR00081] (128-144)
  IPR002347 Short-chain dehydrogenase/reductase SDR [PR00081] (154-173)
  IPR002347 Short-chain dehydrogenase/reductase SDR [PR00081] (177-194)
  IPR020904 Short-chain dehydrogenase/reductase, conserved site [PS00061] (141-169)
  IPR036291 NAD(P)-binding domain superfamily [SSF51735] (1-200)

Sequence (542 aa):
MWDVKDKTFVITGGASGLGAGYAKACLEHGAKNVALLDIAEKLGNATAEQLNNTFGNKVIFVKCDVSKEEDIVSAWDSVLAQFKQIDVIVNNAGIMVDAPSVWRTASDVNWQGLVSFTLKGVSHMRKDEGGAGGTILNIASTLAITKMPFLPIYCGSKMAVLHFSQCLAMDPFYENTGIRVMTMCLGCTDTPLIDNLQTRPWDPKLVDDFVTNITNSFIRQKRESAVSALIKMLTTGNPGSIWLTLDNKPARDITSVIDNAYKEFEKVMAEMWDVKDKTFVITGGASGLGAGYAKACLEHGAKNVALLDIAEKLGNATAEQLNNTFGNKVIFVKCDVSKEEDIVSAWDSVLAQFKQIDVIVNNAGIMVDAPSVWRTASDVNWQGLVSFTLKGVSHMRKDEGGAGGTILNIASTLAITKMPFLPIYCGSKMAVLHFSQCLAMDPFYENTGIRVMTMCLGCTDTPLIDNLQTRPWDPKLVDDFVTNITNSFIRQKRESAVSALIKMLTTGNPGSIWLTLDNKPARDITSVIDNAYKEFEKVMAE

pLDDT: mean 96.84, std 3.28, range [71.25, 98.94]

Solvent-accessible surface area (backbone atoms only — not comparable to full-atom values): 26026 Å² total; per-residue (Å²): 121,55,68,54,52,70,32,25,36,39,28,30,35,16,36,46,59,64,30,33,44,42,51,52,53,39,47,75,52,40,31,52,32,38,38,28,25,20,66,52,51,70,52,18,46,52,43,24,50,56,48,20,72,74,72,41,90,32,44,45,57,40,64,24,46,48,58,35,68,70,35,43,53,52,37,51,50,54,48,37,73,72,59,65,61,67,35,33,39,36,39,53,42,67,55,73,37,24,20,80,92,42,28,66,60,24,42,27,27,41,30,54,23,41,53,50,54,50,52,53,47,48,70,58,14,19,40,77,77,74,24,83,18,34,38,38,38,42,58,39,26,44,44,36,53,43,81,43,62,46,37,19,61,45,25,6,33,24,27,15,45,49,47,20,47,46,9,51,32,37,87,63,36,36,82,52,20,47,38,31,34,30,35,40,24,39,39,58,48,66,38,74,69,67,50,72,56,71,66,18,31,54,46,80,88,42,26,65,59,42,51,49,44,54,67,70,73,48,55,72,11,48,52,67,43,53,39,50,28,50,55,49,42,63,32,66,54,54,70,44,33,32,32,38,33,48,64,62,44,78,53,40,81,46,38,65,60,54,51,52,38,42,51,53,42,49,51,60,68,72,101,121,55,68,54,53,69,33,24,36,39,26,30,36,16,37,44,56,64,28,33,43,42,51,53,53,40,48,75,51,41,31,51,31,39,36,28,26,20,67,52,51,72,53,19,47,51,45,25,50,56,49,21,73,73,71,44,89,33,43,44,57,40,65,24,46,50,59,35,67,70,36,42,52,51,37,51,50,53,49,37,72,73,60,66,61,67,35,32,37,35,39,53,42,68,54,72,37,24,21,79,93,41,27,65,60,24,43,27,26,41,32,54,24,40,52,51,53,49,53,53,46,48,68,58,13,20,38,79,75,74,26,83,16,33,38,40,38,40,58,38,27,44,43,35,53,44,81,44,63,47,37,18,63,45,26,6,33,24,26,14,45,50,48,20,46,46,12,52,33,37,88,61,36,37,81,52,20,46,38,31,35,31,36,39,24,40,40,57,49,67,37,74,70,68,50,72,56,71,67,18,32,54,46,78,88,41,27,65,62,42,50,50,43,54,66,69,72,47,56,71,11,50,52,67,43,52,40,52,28,50,54,50,42,63,32,67,54,53,71,42,34,31,31,37,33,46,64,60,42,78,54,39,80,45,39,66,62,56,51,51,39,42,51,53,42,48,52,61,68,72,99